Protein AF-A0A6A1Q122-F1 (afdb_monomer)

Organism: Balaenoptera physalus (NCBI:txid9770)

Radius of gyration: 66.23 Å; Cα contacts (8 Å, |Δi|>4): 33; chains: 1; bounding box: 151×74×214 Å

Foldseek 3Di:
DDDDPPDDDPPDPDDDPDPDDDPPDDDDDDDDDPDPPPDDPDDDDDDDDDVVVVVVVVVVVVVVVVVVVVVVVVVVVVVVVVVVVVVVVVVVVVVVVVVVVVVVVVVVVVVVVVVVVVVVVVVVVVVVVVVVVVVVVVVVVVVVVVVVVVVVVVVVVVVVVVVVVVVVVVVVVVVVVVVVVVVVVVVVVVVVVVVVVVVVVVVVVVVVVVVVVVVVVVVDDDDDDDDDDDDDDDDDDDDDDDDDDDDDDDPDDDDDDDDDDDDDDDDDDDDDDDDPPPDDDDDDDDPVVVLVVVLVVLVVVLVVLVVVLVVLVVVLVVLVVVLVVDPDPVVVVVSVVVNVVSVVVNVVSVVVSVVSVVVSVVSVVVVVVVVVVVVVVVVVVVVVVVPPDDDDDDDDDDD

Sequence (399 aa):
MDSELMHSIVGSYLKPPERVFVPSVTQSDESSQTHYSVNLEVTSPKMLHSPNSQALKTLQEKIHRLELERTQAEDNLNILSREAAQYKKALEDETKERNLAHEELIKQKKDISMQLSSAQSHCTLLEKQLEYTKRMVLNAQLQREKEQDHMKLQAKLEKLDVLEKECFKLTTTQKTAEGKIKHLEEKLKEEEHQRKLFQDKASQLQTGLEISRILMSSVSNPKCSKEKKKSSKSASAGHSRNASTQNLQTMQHYRPHILQKLAEVSEPRCLYKPSRTTSQCEAVPSDSEKSISICNNLSELLMAMQDELDQMSMEYQDLLNQMKETESQSVCENIECELEHLVKKMEIKGEQISKLMKHQDSVCKLQQKVQNSKMSEASAIQKEDSNCKGSKNIKNSPR

Structure (mmCIF, N/CA/C/O backbone):
data_AF-A0A6A1Q122-F1
#
_entry.id   AF-A0A6A1Q122-F1
#
loop_
_atom_site.group_PDB
_atom_site.id
_atom_site.type_symbol
_atom_site.label_atom_id
_atom_site.label_alt_id
_atom_site.label_comp_id
_atom_site.label_asym_id
_atom_site.label_entity_id
_atom_site.label_seq_id
_atom_site.pdbx_PDB_ins_code
_atom_site.Cartn_x
_atom_site.Cartn_y
_atom_site.Cartn_z
_atom_site.occupancy
_atom_site.B_iso_or_equiv
_atom_site.auth_seq_id
_atom_site.auth_comp_id
_atom_site.auth_asym_id
_atom_site.auth_atom_id
_atom_site.pdbx_PDB_model_num
ATOM 1 N N . MET A 1 1 ? 19.021 -4.211 -8.204 1.00 45.66 1 MET A N 1
ATOM 2 C CA . MET A 1 1 ? 17.814 -5.034 -8.050 1.00 45.66 1 MET A CA 1
ATOM 3 C C . MET A 1 1 ? 16.747 -4.342 -8.885 1.00 45.66 1 MET A C 1
ATOM 5 O O . MET A 1 1 ? 16.342 -3.254 -8.501 1.00 45.66 1 MET A O 1
ATOM 9 N N . ASP A 1 2 ? 16.453 -4.786 -10.105 1.00 37.34 2 ASP A N 1
ATOM 10 C CA . ASP A 1 2 ? 16.875 -6.057 -10.716 1.00 37.34 2 ASP A CA 1
ATOM 11 C C . ASP A 1 2 ? 17.399 -5.920 -12.151 1.00 37.34 2 ASP A C 1
ATOM 13 O O . ASP A 1 2 ? 17.088 -4.976 -12.874 1.00 37.34 2 ASP A O 1
ATOM 17 N N . SER A 1 3 ? 18.253 -6.880 -12.507 1.00 45.84 3 SER A N 1
ATOM 18 C CA . SER A 1 3 ? 18.680 -7.194 -13.872 1.00 45.84 3 SER A CA 1
ATOM 19 C C . SER A 1 3 ? 18.009 -8.513 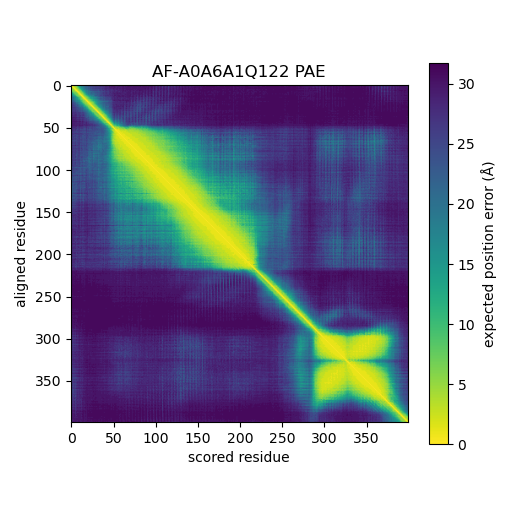-14.287 1.00 45.84 3 SER A C 1
ATOM 21 O O . SER A 1 3 ? 17.383 -9.159 -13.455 1.00 45.84 3 SER A O 1
ATOM 23 N N . GLU A 1 4 ? 18.219 -8.946 -15.534 1.00 47.59 4 GLU A N 1
ATOM 24 C CA . GLU A 1 4 ? 17.742 -10.228 -16.096 1.00 47.59 4 GLU A CA 1
ATOM 25 C C . GLU A 1 4 ? 16.255 -10.279 -16.505 1.00 47.59 4 GLU A C 1
ATOM 27 O O . GLU A 1 4 ? 15.454 -11.025 -15.954 1.00 47.59 4 GLU A O 1
ATOM 32 N N . LEU A 1 5 ? 15.925 -9.602 -17.614 1.00 44.75 5 LEU A N 1
ATOM 33 C CA . LEU A 1 5 ? 14.898 -10.097 -18.544 1.00 44.75 5 LEU A CA 1
ATOM 34 C C . LEU A 1 5 ? 15.588 -10.783 -19.737 1.00 44.75 5 LEU A C 1
ATOM 36 O O . LEU A 1 5 ? 15.624 -10.263 -20.852 1.00 44.75 5 LEU A O 1
ATOM 40 N N . MET A 1 6 ? 16.203 -11.941 -19.484 1.00 48.12 6 MET A N 1
ATOM 41 C CA . MET A 1 6 ? 16.950 -12.719 -20.486 1.00 48.12 6 MET A CA 1
ATOM 42 C C . MET A 1 6 ? 16.003 -13.520 -21.397 1.00 48.12 6 MET A C 1
ATOM 44 O O . MET A 1 6 ? 15.970 -14.751 -21.374 1.00 48.12 6 MET A O 1
ATOM 48 N N . HIS A 1 7 ? 15.207 -12.825 -22.210 1.00 46.16 7 HIS A N 1
ATOM 49 C CA . HIS A 1 7 ? 14.317 -13.460 -23.182 1.00 46.16 7 HIS A CA 1
ATOM 50 C C . HIS A 1 7 ? 15.005 -13.711 -24.527 1.00 46.16 7 HIS A C 1
ATOM 52 O O . HIS A 1 7 ? 15.120 -12.834 -25.378 1.00 46.16 7 HIS A O 1
ATOM 58 N N . SER A 1 8 ? 15.442 -14.965 -24.670 1.00 47.44 8 SER A N 1
ATOM 59 C CA . SER A 1 8 ? 15.720 -15.712 -25.902 1.00 47.44 8 SER A CA 1
ATOM 60 C C . SER A 1 8 ? 15.397 -14.999 -27.227 1.00 47.44 8 SER A C 1
ATOM 62 O O . SER A 1 8 ? 14.257 -15.002 -27.691 1.00 47.44 8 SER A O 1
ATOM 64 N N . ILE A 1 9 ? 16.438 -14.499 -27.898 1.00 43.78 9 ILE A N 1
ATOM 65 C CA . ILE A 1 9 ? 16.433 -14.287 -29.352 1.00 43.78 9 ILE A CA 1
ATOM 66 C C . ILE A 1 9 ? 17.421 -15.285 -29.962 1.00 43.78 9 ILE A C 1
ATOM 68 O O . ILE A 1 9 ? 18.561 -14.966 -30.296 1.00 43.78 9 ILE A O 1
ATOM 72 N N . VAL A 1 10 ? 16.964 -16.531 -30.103 1.00 47.00 10 VAL A N 1
ATOM 73 C CA . VAL A 1 10 ? 17.575 -17.492 -31.029 1.00 47.00 10 VAL A CA 1
ATOM 74 C C . VAL A 1 10 ? 17.120 -17.102 -32.435 1.00 47.00 10 VAL A C 1
ATOM 76 O O . VAL A 1 10 ? 16.108 -17.584 -32.940 1.00 47.00 10 VAL A O 1
ATOM 79 N N . GLY A 1 11 ? 17.843 -16.162 -33.047 1.00 40.47 11 GLY A N 1
ATOM 80 C CA . GLY A 1 11 ? 17.603 -15.752 -34.429 1.00 40.47 11 GLY A CA 1
ATOM 81 C C . GLY A 1 11 ? 17.802 -16.935 -35.377 1.00 40.47 11 GLY A C 1
ATOM 82 O O . GLY A 1 11 ? 18.882 -17.525 -35.426 1.00 40.47 11 GLY A O 1
ATOM 83 N N . SER A 1 12 ? 16.761 -17.301 -36.124 1.00 42.12 12 SER A N 1
ATOM 84 C CA . SER A 1 12 ? 16.792 -18.455 -37.022 1.00 42.12 12 SER A CA 1
ATOM 85 C C . SER A 1 12 ? 17.739 -18.224 -38.203 1.00 42.12 12 SER A C 1
ATOM 87 O O . SER A 1 12 ? 17.454 -17.419 -39.093 1.00 42.12 12 SER A O 1
ATOM 89 N N . TYR A 1 13 ? 18.832 -18.985 -38.258 1.00 54.00 13 TYR A N 1
ATOM 90 C CA . TYR A 1 13 ? 19.691 -19.089 -39.438 1.00 54.00 13 TYR A CA 1
ATOM 91 C C . TYR A 1 13 ? 18.926 -19.744 -40.601 1.00 54.00 13 TYR A C 1
ATOM 93 O O . TYR A 1 13 ? 18.992 -20.963 -40.730 1.00 54.00 13 TYR A O 1
ATOM 101 N N . LEU A 1 14 ? 18.209 -18.978 -41.443 1.00 52.75 14 LEU A N 1
ATOM 102 C CA . LEU A 1 14 ? 17.732 -19.459 -42.759 1.00 52.75 14 LEU A CA 1
ATOM 103 C C . LEU A 1 14 ? 17.185 -18.372 -43.723 1.00 52.75 14 LEU A C 1
ATOM 105 O O . LEU A 1 14 ? 16.043 -18.439 -44.167 1.00 52.75 14 LEU A O 1
ATOM 109 N N . LYS A 1 15 ? 18.020 -17.402 -44.124 1.00 52.47 15 LYS A N 1
ATOM 110 C CA . LYS A 1 15 ? 18.100 -16.906 -45.523 1.00 52.47 15 LYS A CA 1
ATOM 111 C C . LYS A 1 15 ? 19.245 -15.885 -45.676 1.00 52.47 15 LYS A C 1
ATOM 113 O O . LYS A 1 15 ? 19.268 -14.906 -44.935 1.00 52.47 15 LYS A O 1
ATOM 118 N N . PRO A 1 16 ? 20.167 -16.050 -46.643 1.00 58.28 16 PRO A N 1
ATOM 119 C CA . PRO A 1 16 ? 20.962 -14.932 -47.150 1.00 58.28 16 PRO A CA 1
ATOM 120 C C . PRO A 1 16 ? 20.046 -13.895 -47.825 1.00 58.28 16 PRO A C 1
ATOM 122 O O . PRO A 1 16 ? 18.970 -14.277 -48.299 1.00 58.28 16 PRO A O 1
ATOM 125 N N . PRO A 1 17 ? 20.463 -12.620 -47.946 1.00 54.91 17 PRO A N 1
ATOM 126 C CA . PRO A 1 17 ? 19.773 -11.655 -48.792 1.00 54.91 17 PRO A CA 1
ATOM 127 C C . PRO A 1 17 ? 19.589 -12.204 -50.208 1.00 54.91 17 PRO A C 1
ATOM 129 O O . PRO A 1 17 ? 20.518 -12.755 -50.809 1.00 54.91 17 PRO A O 1
ATOM 132 N N . GLU A 1 18 ? 18.377 -12.068 -50.736 1.00 43.81 18 GLU A N 1
ATOM 133 C CA . GLU A 1 18 ? 18.066 -12.459 -52.105 1.00 43.81 18 GLU A CA 1
ATOM 134 C C . GLU A 1 18 ? 18.914 -11.594 -53.048 1.00 43.81 18 GLU A C 1
ATOM 136 O O . GLU A 1 18 ? 18.977 -10.374 -52.887 1.00 43.81 18 GLU A O 1
ATOM 141 N N . ARG A 1 19 ? 19.641 -12.220 -53.985 1.00 49.41 19 ARG A N 1
ATOM 142 C CA . ARG A 1 19 ? 20.558 -11.496 -54.877 1.00 49.41 19 ARG A CA 1
ATOM 143 C C . ARG A 1 19 ? 19.749 -10.560 -55.771 1.00 49.41 19 ARG A C 1
ATOM 145 O O . ARG A 1 19 ? 19.193 -11.009 -56.771 1.00 49.41 19 ARG A O 1
ATOM 152 N N . VAL A 1 20 ? 19.707 -9.276 -55.409 1.00 39.38 20 VAL A N 1
ATOM 153 C CA . VAL A 1 20 ? 19.168 -8.211 -56.261 1.00 39.38 20 VAL A CA 1
ATOM 154 C C . VAL A 1 20 ? 19.827 -8.315 -57.630 1.00 39.38 20 VAL A C 1
ATOM 156 O O . VAL A 1 20 ? 21.053 -8.324 -57.747 1.00 39.38 20 VAL A O 1
ATOM 159 N N . PHE A 1 21 ? 18.990 -8.478 -58.653 1.00 42.06 21 PHE A N 1
ATOM 160 C CA . PHE A 1 21 ? 19.438 -8.661 -60.025 1.00 42.06 21 PHE A CA 1
ATOM 161 C C . PHE A 1 21 ? 20.280 -7.464 -60.460 1.00 42.06 21 PHE A C 1
ATOM 163 O O . PHE A 1 21 ? 19.848 -6.320 -60.330 1.00 42.06 21 PHE A O 1
ATOM 170 N N . VAL A 1 22 ? 21.448 -7.740 -61.041 1.00 44.66 22 VAL A N 1
ATOM 171 C CA . VAL A 1 22 ? 22.164 -6.756 -61.856 1.00 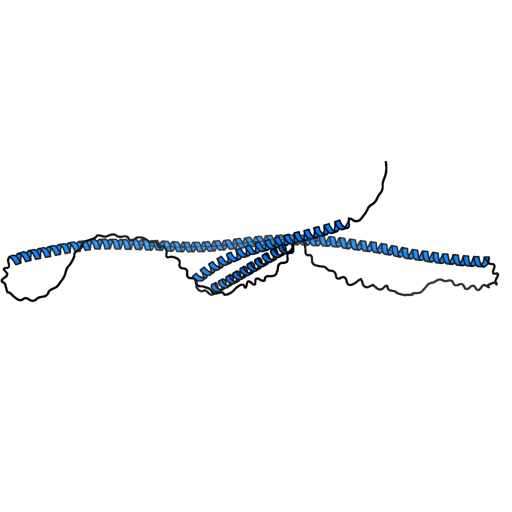44.66 22 VAL A CA 1
ATOM 172 C C . VAL A 1 22 ? 21.261 -6.412 -63.045 1.00 44.66 22 VAL A C 1
ATOM 174 O O . VAL A 1 22 ? 20.916 -7.325 -63.802 1.00 44.66 22 VAL A O 1
ATOM 177 N N . PRO A 1 23 ? 20.870 -5.141 -63.251 1.00 37.22 23 PRO A N 1
ATOM 178 C CA . PRO A 1 23 ? 20.122 -4.755 -64.436 1.00 37.22 23 PRO A CA 1
ATOM 179 C C . PRO A 1 23 ? 21.059 -4.762 -65.648 1.00 37.22 23 PRO A C 1
ATOM 181 O O . PRO A 1 23 ? 21.737 -3.778 -65.939 1.00 37.22 23 PRO A O 1
ATOM 184 N N . SER A 1 24 ? 21.106 -5.881 -66.371 1.00 47.34 24 SER A N 1
ATOM 185 C CA . SER A 1 24 ? 21.700 -5.945 -67.710 1.00 47.34 24 SER A CA 1
ATOM 186 C C . SER A 1 24 ? 20.815 -5.185 -68.703 1.00 47.34 24 SER A C 1
ATOM 188 O O . SER A 1 24 ? 20.074 -5.789 -69.474 1.00 47.34 24 SER A O 1
ATOM 190 N N . VAL A 1 25 ? 20.862 -3.852 -68.659 1.00 36.75 25 VAL A N 1
ATOM 191 C CA . VAL A 1 25 ? 20.130 -2.976 -69.582 1.00 36.75 25 VAL A CA 1
ATOM 192 C C . VAL A 1 25 ? 21.028 -2.618 -70.759 1.00 36.75 25 VAL A C 1
ATOM 194 O O . VAL A 1 25 ? 21.884 -1.741 -70.677 1.00 36.75 25 VAL A O 1
ATOM 197 N N . THR A 1 26 ? 20.812 -3.306 -71.875 1.00 47.53 26 THR A N 1
ATOM 198 C CA . THR A 1 26 ? 21.327 -2.912 -73.187 1.00 47.53 26 THR A CA 1
ATOM 199 C C . THR A 1 26 ? 20.386 -1.894 -73.834 1.00 47.53 26 THR A C 1
ATOM 201 O O . THR A 1 26 ? 19.415 -2.280 -74.481 1.00 47.53 26 THR A O 1
ATOM 204 N N . GLN A 1 27 ? 20.697 -0.608 -73.674 1.00 35.72 27 GLN A N 1
ATOM 205 C CA . GLN A 1 27 ? 20.325 0.480 -74.589 1.00 35.72 27 GLN A CA 1
ATOM 206 C C . GLN A 1 27 ? 21.591 1.341 -74.757 1.00 35.72 27 GLN A C 1
ATOM 208 O O . GLN A 1 27 ? 22.193 1.712 -73.754 1.00 35.72 27 GLN A O 1
ATOM 213 N N . SER A 1 28 ? 22.158 1.595 -75.940 1.00 42.25 28 SER A N 1
ATOM 214 C CA . SER A 1 28 ? 21.624 1.600 -77.318 1.00 42.25 28 SER A CA 1
ATOM 215 C C . SER A 1 28 ? 20.703 2.779 -77.645 1.00 42.25 28 SER A C 1
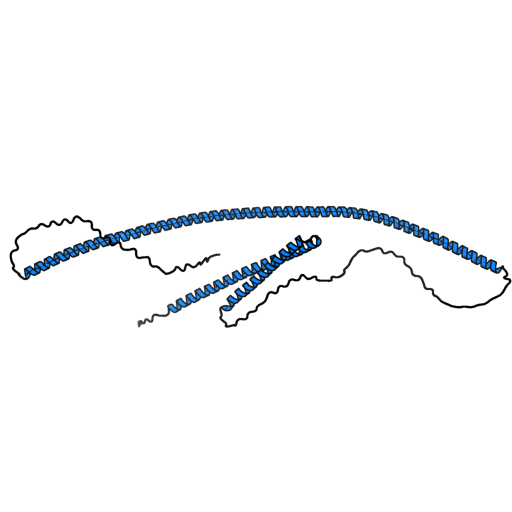ATOM 217 O O . SER A 1 28 ? 19.601 2.572 -78.130 1.00 42.25 28 SER A O 1
ATOM 219 N N . ASP A 1 29 ? 21.235 3.985 -77.439 1.00 31.83 29 ASP A N 1
ATOM 220 C CA . ASP A 1 29 ? 21.025 5.183 -78.270 1.00 31.83 29 ASP A CA 1
ATOM 221 C C . ASP A 1 29 ? 22.451 5.694 -78.595 1.00 31.83 29 ASP A C 1
ATOM 223 O O . ASP A 1 29 ? 23.224 5.986 -77.685 1.00 31.83 29 ASP A O 1
ATOM 227 N N . GLU A 1 30 ? 23.019 5.417 -79.771 1.00 35.59 30 GLU A N 1
ATOM 228 C CA . GLU A 1 30 ? 22.918 6.162 -81.043 1.00 35.59 30 GLU A CA 1
ATOM 229 C C . GLU A 1 30 ? 23.462 7.607 -81.040 1.00 35.59 30 GLU A C 1
ATOM 231 O O . GLU A 1 30 ? 22.987 8.478 -80.324 1.00 35.59 30 GLU A O 1
ATOM 236 N N . SER A 1 31 ? 24.388 7.855 -81.982 1.00 38.78 31 SER A N 1
ATOM 237 C CA . SER A 1 31 ? 24.948 9.153 -82.407 1.00 38.78 31 SER A CA 1
ATOM 238 C C . SER A 1 31 ? 25.766 9.948 -81.356 1.00 38.78 31 SER A C 1
ATOM 240 O O . SER A 1 31 ? 25.355 10.141 -80.225 1.00 38.78 31 SER A O 1
ATOM 242 N N . SER A 1 32 ? 26.957 10.482 -81.652 1.00 38.53 32 SER A N 1
ATOM 243 C CA . SER A 1 32 ? 27.568 10.758 -82.961 1.00 38.53 32 SER A CA 1
ATOM 244 C C . SER A 1 32 ? 29.038 10.323 -83.016 1.00 38.53 32 SER A C 1
ATOM 246 O O . SER A 1 32 ? 29.883 10.864 -82.305 1.00 38.53 32 SER A O 1
ATOM 248 N N . GLN A 1 33 ? 29.367 9.386 -83.908 1.00 35.59 33 GLN A N 1
ATOM 249 C CA . GLN A 1 33 ? 30.740 8.927 -84.143 1.00 35.59 33 GLN A CA 1
ATOM 250 C C . GLN A 1 33 ? 31.323 9.627 -85.381 1.00 35.59 33 GLN A C 1
ATOM 252 O O . GLN A 1 33 ? 31.084 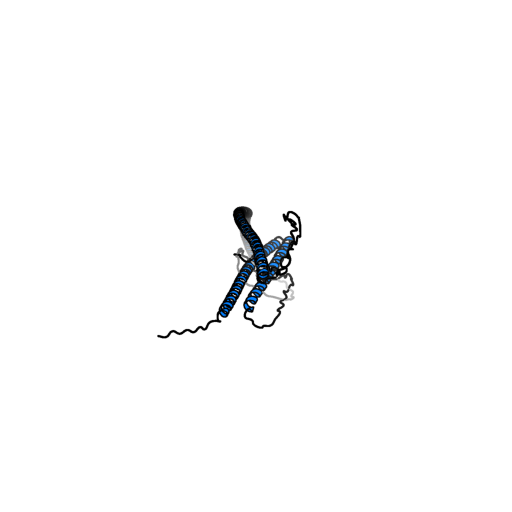9.211 -86.513 1.00 35.59 33 GLN A O 1
ATOM 257 N N . THR A 1 34 ? 32.081 10.708 -85.180 1.00 32.12 34 THR A N 1
ATOM 258 C CA . THR A 1 34 ? 32.567 11.598 -86.256 1.00 32.12 34 THR A CA 1
ATOM 259 C C . THR A 1 34 ? 33.757 11.022 -87.046 1.00 32.12 34 THR A C 1
ATOM 261 O O . THR A 1 34 ? 34.815 11.644 -87.163 1.00 32.12 34 THR A O 1
ATOM 264 N N . HIS A 1 35 ? 33.608 9.821 -87.609 1.00 33.00 35 HIS A N 1
ATOM 265 C CA . HIS A 1 35 ? 34.598 9.233 -88.512 1.00 33.00 35 HIS A CA 1
ATOM 266 C C . HIS A 1 35 ? 34.535 9.871 -89.906 1.00 33.00 35 HIS A C 1
ATOM 268 O O . HIS A 1 35 ? 33.747 9.469 -90.762 1.00 33.00 35 HIS A O 1
ATOM 274 N N . TYR A 1 36 ? 35.441 10.816 -90.163 1.00 33.88 36 TYR A N 1
ATOM 275 C CA . TYR A 1 36 ? 35.747 11.300 -91.511 1.00 33.88 36 TYR A CA 1
ATOM 276 C C . TYR A 1 36 ? 36.443 10.208 -92.344 1.00 33.88 36 TYR A C 1
ATOM 278 O O . TYR A 1 36 ? 37.662 10.202 -92.506 1.00 33.88 36 TYR A O 1
ATOM 286 N N . SER A 1 37 ? 35.655 9.284 -92.897 1.00 35.59 37 SER A N 1
ATOM 287 C CA . SER A 1 37 ? 36.124 8.318 -93.897 1.00 35.59 37 SER A CA 1
ATOM 288 C C . SER A 1 37 ? 36.302 9.002 -95.253 1.00 35.59 37 SER A C 1
ATOM 290 O O . SER A 1 37 ? 35.428 8.947 -96.118 1.00 35.59 37 SER A O 1
ATOM 292 N N . VAL A 1 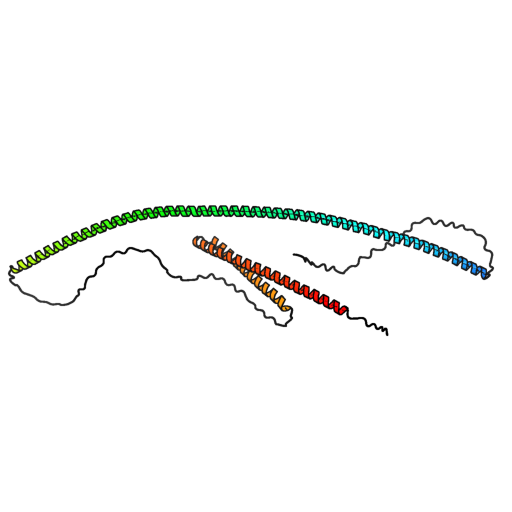38 ? 37.444 9.664 -95.448 1.00 33.97 38 VAL A N 1
ATOM 293 C CA . VAL A 1 38 ? 37.851 10.157 -96.769 1.00 33.97 38 VAL A CA 1
ATOM 294 C C . VAL A 1 38 ? 38.367 8.975 -97.589 1.00 33.97 38 VAL A C 1
ATOM 296 O O . VAL A 1 38 ? 39.517 8.563 -97.447 1.00 33.97 38 VAL A O 1
ATOM 299 N N . ASN A 1 39 ? 37.517 8.434 -98.464 1.00 38.12 39 ASN A N 1
ATOM 300 C CA . ASN A 1 39 ? 37.964 7.528 -99.521 1.00 38.12 39 ASN A CA 1
ATOM 301 C C . ASN A 1 39 ? 38.882 8.295 -100.480 1.00 38.12 39 ASN A C 1
ATOM 303 O O . ASN A 1 39 ? 38.415 9.114 -101.269 1.00 38.12 39 ASN A O 1
ATOM 307 N N . LEU A 1 40 ? 40.182 8.011 -100.416 1.00 35.88 40 LEU A N 1
ATOM 308 C CA . LEU A 1 40 ? 41.167 8.496 -101.374 1.00 35.88 40 LEU A CA 1
ATOM 309 C C . LEU A 1 40 ? 41.757 7.302 -102.132 1.00 35.88 40 LEU A C 1
ATOM 311 O O . LEU A 1 40 ? 42.769 6.728 -101.730 1.00 35.88 40 LEU A O 1
ATOM 315 N N . GLU A 1 41 ? 41.111 6.924 -103.238 1.00 42.78 41 GLU A N 1
ATOM 316 C CA . GLU A 1 41 ? 41.671 5.969 -104.200 1.00 42.78 41 GLU A CA 1
ATOM 317 C C . GLU A 1 41 ? 42.918 6.566 -104.868 1.00 42.78 41 GLU A C 1
ATOM 319 O O . GLU A 1 41 ? 42.843 7.254 -105.884 1.00 42.78 41 GLU A O 1
ATOM 324 N N . VAL A 1 42 ? 44.090 6.282 -104.297 1.00 39.09 42 VAL A N 1
ATOM 325 C CA . VAL A 1 42 ? 45.389 6.536 -104.929 1.00 39.09 42 VAL A CA 1
ATOM 326 C C . VAL A 1 42 ? 46.174 5.228 -105.011 1.00 39.09 42 VAL A C 1
ATOM 328 O O . VAL A 1 42 ? 46.886 4.822 -104.097 1.00 39.09 42 VAL A O 1
ATOM 331 N N . THR A 1 43 ? 45.996 4.575 -106.158 1.00 38.47 43 THR A N 1
ATOM 332 C CA . THR A 1 43 ? 46.994 3.807 -106.918 1.00 38.47 43 THR A CA 1
ATOM 333 C C . THR A 1 43 ? 48.126 3.149 -106.115 1.00 38.47 43 THR A C 1
ATOM 335 O O . THR A 1 43 ? 49.175 3.749 -105.897 1.00 38.47 43 THR A O 1
ATOM 338 N N . SER A 1 44 ? 47.981 1.862 -105.781 1.00 45.12 44 SER A N 1
ATOM 339 C CA . SER A 1 44 ? 49.081 1.051 -105.229 1.00 45.12 44 SER A CA 1
ATOM 340 C C . SER A 1 44 ? 50.129 0.679 -106.297 1.00 45.12 44 SER A C 1
ATOM 342 O O . SER A 1 44 ? 49.793 -0.052 -107.233 1.00 45.12 44 SER A O 1
ATOM 344 N N . PRO A 1 45 ? 51.413 1.071 -106.159 1.00 47.00 45 PRO A N 1
ATOM 345 C CA . PRO A 1 45 ? 52.501 0.537 -106.975 1.00 47.00 45 PRO A CA 1
ATOM 346 C C . PRO A 1 45 ? 52.902 -0.867 -106.491 1.00 47.00 45 PRO A C 1
ATOM 348 O O . PRO A 1 45 ? 52.878 -1.163 -105.295 1.00 47.00 45 PRO A O 1
ATOM 351 N N . LYS A 1 46 ? 53.294 -1.753 -107.413 1.00 46.72 46 LYS A N 1
ATOM 352 C CA . LYS A 1 46 ? 53.624 -3.150 -107.085 1.00 46.72 46 LYS A CA 1
ATOM 353 C C . LYS A 1 46 ? 54.964 -3.295 -106.349 1.00 46.72 46 LYS A C 1
ATOM 355 O O . LYS A 1 46 ? 55.992 -2.845 -106.835 1.00 46.72 46 LYS A O 1
ATOM 360 N N . MET A 1 47 ? 54.922 -4.057 -105.255 1.00 56.00 47 MET A N 1
ATOM 361 C CA . MET A 1 47 ? 55.906 -5.073 -104.838 1.00 56.00 47 MET A CA 1
ATOM 362 C C . MET A 1 47 ? 57.409 -4.794 -105.056 1.00 56.00 47 MET A C 1
ATOM 364 O O . MET A 1 47 ? 57.962 -5.115 -106.104 1.00 56.00 47 MET A O 1
ATOM 368 N N . LEU A 1 48 ? 58.105 -4.442 -103.969 1.00 44.97 48 LEU A N 1
ATOM 369 C CA . LEU A 1 48 ? 59.488 -4.877 -103.719 1.00 44.97 48 LEU A CA 1
ATOM 370 C C . LEU A 1 48 ? 59.617 -5.332 -102.254 1.00 44.97 48 LEU A C 1
ATOM 372 O O . LEU A 1 48 ? 59.833 -4.517 -101.360 1.00 44.97 48 LEU A O 1
ATOM 376 N N . HIS A 1 49 ? 59.478 -6.639 -101.997 1.00 58.19 49 HIS A N 1
ATOM 377 C CA . HIS A 1 49 ? 59.665 -7.225 -100.660 1.00 58.19 49 HIS A CA 1
ATOM 378 C C . HIS A 1 49 ? 61.157 -7.292 -100.285 1.00 58.19 49 HIS A C 1
ATOM 380 O O . HIS A 1 49 ? 61.791 -8.342 -100.344 1.00 58.19 49 HIS A O 1
ATOM 386 N N . SER A 1 50 ? 61.721 -6.159 -99.864 1.00 59.12 50 SER A N 1
ATOM 387 C CA . SER A 1 50 ? 62.960 -6.147 -99.077 1.00 59.12 50 SER A CA 1
ATOM 388 C C . SER A 1 50 ? 62.634 -6.465 -97.609 1.00 59.12 50 SER A C 1
ATOM 390 O O . SER A 1 50 ? 61.692 -5.858 -97.084 1.00 59.12 50 SER A O 1
ATOM 392 N N . PRO A 1 51 ? 63.387 -7.334 -96.902 1.00 68.62 51 PRO A N 1
ATOM 393 C CA . PRO A 1 51 ? 63.121 -7.674 -95.498 1.00 68.62 51 PRO A CA 1
ATOM 394 C C . PRO A 1 51 ? 62.956 -6.454 -94.576 1.00 68.62 51 PRO A C 1
ATOM 396 O O . PRO A 1 51 ? 62.056 -6.426 -93.735 1.00 68.62 51 PRO A O 1
ATOM 399 N N . ASN A 1 52 ? 63.742 -5.395 -94.803 1.00 72.44 52 ASN A N 1
ATOM 400 C CA . ASN A 1 52 ? 63.667 -4.148 -94.032 1.00 72.44 52 ASN A CA 1
ATOM 401 C C . ASN A 1 52 ? 62.304 -3.443 -94.173 1.00 72.44 52 ASN A C 1
ATOM 403 O O . ASN A 1 52 ? 61.812 -2.857 -93.211 1.00 72.44 52 ASN A O 1
ATOM 407 N N . SER A 1 53 ? 61.668 -3.521 -95.349 1.00 77.69 53 SER A N 1
ATOM 408 C CA . SER A 1 53 ? 60.351 -2.907 -95.590 1.00 77.69 53 SER A CA 1
ATOM 409 C C . SER A 1 53 ? 59.228 -3.593 -94.805 1.00 77.69 53 SER A C 1
ATOM 411 O O . SER A 1 53 ? 58.269 -2.942 -94.395 1.00 77.69 53 SER A O 1
ATOM 413 N N . GLN A 1 54 ? 59.367 -4.896 -94.552 1.00 84.06 54 GLN A N 1
ATOM 414 C CA . GLN A 1 54 ? 58.386 -5.683 -93.812 1.00 84.06 54 GLN A CA 1
ATOM 415 C C . GLN A 1 54 ? 58.574 -5.522 -92.298 1.00 84.06 54 GLN A C 1
ATOM 417 O O . GLN A 1 54 ? 57.595 -5.308 -91.588 1.00 84.06 54 GLN A O 1
ATOM 422 N N . ALA A 1 55 ? 59.824 -5.489 -91.820 1.00 87.25 55 ALA A N 1
ATOM 423 C CA . ALA A 1 55 ? 60.141 -5.173 -90.426 1.00 87.25 55 ALA A CA 1
ATOM 424 C C . ALA A 1 55 ? 59.629 -3.780 -90.000 1.00 87.25 55 ALA A C 1
ATOM 426 O O . ALA A 1 55 ? 59.091 -3.634 -88.903 1.00 87.25 55 ALA A O 1
ATOM 427 N N . LEU A 1 56 ? 59.735 -2.772 -90.878 1.00 90.75 56 LEU A N 1
ATOM 428 C CA . LEU A 1 56 ? 59.193 -1.430 -90.630 1.00 90.75 56 LEU A CA 1
ATOM 429 C C . LEU A 1 56 ? 57.665 -1.428 -90.472 1.00 90.75 56 LEU A C 1
ATOM 431 O O . LEU A 1 56 ? 57.165 -0.807 -89.537 1.00 90.75 56 LEU A O 1
ATOM 435 N N . LYS A 1 57 ? 56.928 -2.160 -91.321 1.00 89.62 57 LYS A N 1
ATOM 436 C CA . LYS A 1 57 ? 55.465 -2.283 -91.193 1.00 89.62 57 LYS A CA 1
ATOM 437 C C . LYS A 1 57 ? 55.057 -2.963 -89.888 1.00 89.62 57 LYS A C 1
ATOM 439 O O . LYS A 1 57 ? 54.247 -2.412 -89.152 1.00 89.62 57 LYS A O 1
ATOM 444 N N . THR A 1 58 ? 55.687 -4.085 -89.536 1.00 93.38 58 THR A N 1
ATOM 445 C CA . THR A 1 58 ? 55.425 -4.773 -88.260 1.00 93.38 58 THR A CA 1
ATOM 446 C C . THR A 1 58 ? 55.734 -3.886 -87.046 1.00 93.38 58 THR A C 1
ATOM 448 O O . THR A 1 58 ? 55.035 -3.959 -86.036 1.00 93.38 58 THR A O 1
ATOM 451 N N . LEU A 1 59 ? 56.743 -3.009 -87.129 1.00 95.69 59 LEU A N 1
ATOM 452 C CA . LEU A 1 59 ? 57.024 -2.031 -86.076 1.00 95.69 59 LEU A CA 1
ATOM 453 C C . LEU A 1 59 ? 55.942 -0.941 -85.993 1.00 95.69 59 LEU A C 1
ATOM 455 O O . LEU A 1 59 ? 55.499 -0.628 -84.892 1.00 95.69 59 LEU A O 1
ATOM 459 N N . GLN A 1 60 ? 55.480 -0.405 -87.127 1.00 94.81 60 GLN A N 1
ATOM 460 C CA . GLN A 1 60 ? 54.386 0.578 -87.181 1.00 94.81 60 GLN A CA 1
ATOM 461 C C . GLN A 1 60 ? 53.069 -0.001 -86.638 1.00 94.81 60 GLN A C 1
ATOM 463 O O . GLN A 1 60 ? 52.433 0.616 -85.788 1.00 94.81 60 GLN A O 1
ATOM 468 N N . GLU A 1 61 ? 52.704 -1.218 -87.048 1.00 95.25 61 GLU A N 1
ATOM 469 C CA . GLU A 1 61 ? 51.541 -1.956 -86.534 1.00 95.25 61 GLU A CA 1
ATOM 470 C C . GLU A 1 61 ? 51.637 -2.201 -85.019 1.00 95.25 61 GLU A C 1
ATOM 472 O O . GLU A 1 61 ? 50.636 -2.107 -84.305 1.00 95.25 61 GLU A O 1
ATOM 477 N N . LYS A 1 62 ? 52.842 -2.486 -84.502 1.00 97.19 62 LYS A N 1
ATOM 478 C CA . LYS A 1 62 ? 53.074 -2.661 -83.063 1.00 97.19 62 LYS A CA 1
ATOM 479 C C . LYS A 1 62 ? 52.990 -1.343 -82.288 1.00 97.19 62 LYS A C 1
ATOM 481 O O . LYS A 1 62 ? 52.435 -1.347 -81.195 1.00 97.19 62 LYS A O 1
ATOM 486 N N . ILE A 1 63 ? 53.509 -0.239 -82.830 1.00 95.94 63 ILE A N 1
ATOM 487 C CA . ILE A 1 63 ? 53.382 1.094 -82.218 1.00 95.94 63 ILE A CA 1
ATOM 4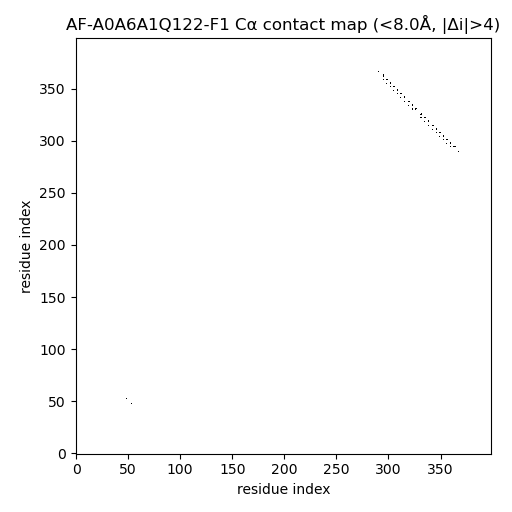88 C C . ILE A 1 63 ? 51.904 1.484 -82.140 1.00 95.94 63 ILE A C 1
ATOM 490 O O . ILE A 1 63 ? 51.420 1.763 -81.050 1.00 95.94 63 ILE A O 1
ATOM 494 N N . HIS A 1 64 ? 51.165 1.381 -83.248 1.00 96.81 64 HIS A N 1
ATOM 495 C CA . HIS A 1 64 ? 49.743 1.724 -83.281 1.00 96.81 64 HIS A CA 1
ATOM 496 C C . HIS A 1 64 ? 48.899 0.870 -82.316 1.00 96.81 64 HIS A C 1
ATOM 498 O O . HIS A 1 64 ? 48.012 1.378 -81.631 1.00 96.81 64 HIS A O 1
ATOM 504 N N . ARG A 1 65 ? 49.216 -0.427 -82.192 1.00 97.44 65 ARG A N 1
ATOM 505 C CA . ARG A 1 65 ? 48.604 -1.307 -81.185 1.00 97.44 65 ARG A CA 1
ATOM 506 C C . ARG A 1 65 ? 48.893 -0.838 -79.756 1.00 97.44 65 ARG A C 1
ATOM 508 O O . ARG A 1 65 ? 47.967 -0.767 -78.957 1.00 97.44 65 ARG A O 1
ATOM 515 N N . LEU A 1 66 ? 50.145 -0.501 -79.444 1.00 97.56 66 LEU A N 1
ATOM 516 C CA . LEU A 1 66 ? 50.536 -0.005 -78.120 1.00 97.56 66 LEU A CA 1
ATOM 517 C C . LEU A 1 66 ? 49.908 1.360 -77.800 1.00 97.56 66 LEU A C 1
ATOM 519 O O . LEU A 1 66 ? 49.602 1.626 -76.644 1.00 97.56 66 LEU A O 1
ATOM 523 N N . GLU A 1 67 ? 49.681 2.214 -78.799 1.00 97.31 67 GLU A N 1
ATOM 524 C CA . GLU A 1 67 ? 48.951 3.477 -78.638 1.00 97.31 67 GLU A CA 1
ATOM 525 C C . GLU A 1 67 ? 47.478 3.239 -78.280 1.00 97.31 67 GLU A C 1
ATOM 527 O O . GLU A 1 67 ? 46.978 3.874 -77.352 1.00 97.31 67 GLU A O 1
ATOM 532 N N . LEU A 1 68 ? 46.815 2.286 -78.947 1.00 97.25 68 LEU A N 1
ATOM 533 C CA . LEU A 1 68 ? 45.434 1.889 -78.648 1.00 97.25 68 LEU A CA 1
ATOM 534 C C . LEU A 1 68 ? 45.307 1.226 -77.264 1.00 97.25 68 LEU A C 1
ATOM 536 O O . LEU A 1 68 ? 44.401 1.556 -76.497 1.00 97.25 68 LEU A O 1
ATOM 540 N N . GLU A 1 69 ? 46.235 0.329 -76.919 1.00 97.56 69 GLU A N 1
ATOM 541 C CA . GLU A 1 69 ? 46.323 -0.295 -75.591 1.00 97.56 69 GLU A CA 1
ATOM 542 C C . GLU A 1 69 ? 46.592 0.759 -74.499 1.00 97.56 69 GLU A C 1
ATOM 544 O O . GLU A 1 69 ? 46.007 0.683 -73.416 1.00 97.56 69 GLU A O 1
ATOM 549 N N . ARG A 1 70 ? 47.399 1.796 -74.789 1.00 97.88 70 ARG A N 1
ATOM 550 C CA . ARG A 1 70 ? 47.621 2.935 -73.882 1.00 97.88 70 ARG A CA 1
ATOM 551 C C . ARG A 1 70 ? 46.338 3.727 -73.653 1.00 97.88 70 ARG A C 1
ATOM 553 O O . ARG A 1 70 ? 46.002 3.962 -72.497 1.00 97.88 70 ARG A O 1
ATOM 560 N N . THR A 1 71 ? 45.618 4.120 -74.707 1.00 96.69 71 THR A N 1
ATOM 561 C CA . THR A 1 71 ? 44.362 4.876 -74.549 1.00 96.69 71 THR A CA 1
ATOM 562 C C . THR A 1 71 ? 43.293 4.052 -73.836 1.00 96.69 71 THR A C 1
ATOM 564 O O . THR A 1 71 ? 42.628 4.568 -72.948 1.00 96.69 71 THR A O 1
ATOM 567 N N . GLN A 1 72 ? 43.196 2.748 -74.115 1.00 97.62 72 GLN A N 1
ATOM 568 C CA . GLN A 1 72 ? 42.275 1.864 -73.396 1.00 97.62 72 GLN A CA 1
ATOM 569 C C . GLN A 1 72 ? 42.631 1.746 -71.902 1.00 97.62 72 GLN A C 1
ATOM 571 O O . GLN A 1 72 ? 41.742 1.747 -71.051 1.00 97.62 72 GLN A O 1
ATOM 576 N N . ALA A 1 73 ? 43.919 1.665 -71.553 1.00 97.69 73 ALA A N 1
ATOM 577 C CA . ALA A 1 73 ? 44.365 1.665 -70.158 1.00 97.69 73 ALA A CA 1
ATOM 578 C C . ALA A 1 73 ? 44.115 3.017 -69.457 1.00 97.69 73 ALA A C 1
ATOM 580 O O . ALA A 1 73 ? 43.759 3.041 -68.279 1.00 97.69 73 ALA A O 1
ATOM 581 N N . GLU A 1 74 ? 44.263 4.124 -70.185 1.00 97.56 74 GLU A N 1
ATOM 582 C CA . GLU A 1 74 ? 43.996 5.497 -69.740 1.00 97.56 74 GLU A CA 1
ATOM 583 C C . GLU A 1 74 ? 42.494 5.707 -69.454 1.00 97.56 74 GLU A C 1
ATOM 585 O O . GLU A 1 74 ? 42.129 6.170 -68.371 1.00 97.56 74 GLU A O 1
ATOM 590 N N . ASP A 1 75 ? 41.607 5.249 -70.343 1.00 97.25 75 ASP A N 1
ATOM 591 C CA . ASP A 1 75 ? 40.151 5.263 -70.139 1.00 97.25 75 ASP A CA 1
ATOM 592 C C . ASP A 1 75 ? 39.707 4.355 -68.982 1.00 97.25 75 ASP A C 1
ATOM 594 O O . ASP A 1 75 ? 38.923 4.779 -68.129 1.00 97.25 75 ASP A O 1
ATOM 598 N N . ASN A 1 76 ? 40.256 3.138 -68.884 1.00 98.00 76 ASN A N 1
ATOM 599 C CA . ASN A 1 76 ? 40.000 2.233 -67.758 1.00 98.00 76 ASN A CA 1
ATOM 600 C C . ASN A 1 76 ? 40.413 2.866 -66.416 1.00 98.00 76 ASN A C 1
ATOM 602 O O . ASN A 1 76 ? 39.671 2.782 -65.437 1.00 98.00 76 ASN A O 1
ATOM 606 N N . LEU A 1 77 ? 41.566 3.544 -66.361 1.00 97.75 77 LEU A N 1
ATOM 607 C CA . LEU A 1 77 ? 42.017 4.266 -65.169 1.00 97.75 77 LEU A CA 1
ATOM 608 C C . LEU A 1 77 ? 41.084 5.440 -64.825 1.00 97.75 77 LEU A C 1
ATOM 610 O O . LEU A 1 77 ? 40.760 5.643 -63.654 1.00 97.75 77 LEU A O 1
ATOM 614 N N . ASN A 1 78 ? 40.601 6.177 -65.829 1.00 98.06 78 ASN A N 1
ATOM 615 C CA . ASN A 1 78 ? 39.625 7.255 -65.647 1.00 98.06 78 ASN A CA 1
ATOM 616 C C . ASN A 1 78 ? 38.261 6.744 -65.142 1.00 98.06 78 ASN A C 1
ATOM 618 O O . ASN A 1 78 ? 37.601 7.431 -64.357 1.00 98.06 78 ASN A O 1
ATOM 622 N N . ILE A 1 79 ? 37.839 5.541 -65.547 1.00 98.12 79 ILE A N 1
ATOM 623 C CA . ILE A 1 79 ? 36.637 4.870 -65.026 1.00 98.12 79 ILE A CA 1
ATOM 624 C C . ILE A 1 79 ? 36.842 4.467 -63.561 1.00 98.12 79 ILE A C 1
ATOM 626 O O . ILE A 1 79 ? 36.086 4.925 -62.703 1.00 98.12 79 ILE A O 1
ATOM 630 N N . LEU A 1 80 ? 37.907 3.721 -63.251 1.00 98.19 80 LEU A N 1
ATOM 631 C CA . LEU A 1 80 ? 38.218 3.272 -61.886 1.00 98.19 80 LEU A CA 1
ATOM 632 C C . LEU A 1 80 ? 38.404 4.443 -60.907 1.00 98.19 80 LEU A C 1
ATOM 634 O O . LEU A 1 80 ? 37.967 4.372 -59.760 1.00 98.19 80 LEU A O 1
ATOM 638 N N . SER A 1 81 ? 39.003 5.550 -61.356 1.00 98.19 81 SER A N 1
ATOM 639 C CA . SER A 1 81 ? 39.149 6.780 -60.566 1.00 98.19 81 SER A CA 1
ATOM 640 C C . SER A 1 81 ? 37.789 7.405 -60.218 1.00 98.19 81 SER A C 1
ATOM 642 O O . SER A 1 81 ? 37.547 7.800 -59.073 1.00 98.19 81 SER A O 1
ATOM 644 N N . ARG A 1 82 ? 36.854 7.425 -61.179 1.00 98.19 82 ARG A N 1
ATOM 645 C CA . ARG A 1 82 ? 35.480 7.915 -60.984 1.00 98.19 82 ARG A CA 1
ATOM 646 C C . ARG A 1 82 ? 34.688 7.023 -60.028 1.00 98.19 82 ARG A C 1
ATOM 648 O O . ARG A 1 82 ? 34.011 7.543 -59.145 1.00 98.19 82 ARG A O 1
ATOM 655 N N . GLU A 1 83 ? 34.798 5.706 -60.172 1.00 98.00 83 GLU A N 1
ATOM 656 C CA . GLU A 1 83 ? 34.161 4.726 -59.284 1.00 98.00 83 GLU A CA 1
ATOM 657 C C . GLU A 1 83 ? 34.706 4.833 -57.854 1.00 98.00 83 GLU A C 1
ATOM 659 O O . GLU A 1 83 ? 33.931 4.957 -56.906 1.00 98.00 83 GLU A O 1
ATOM 664 N N . ALA A 1 84 ? 36.029 4.897 -57.677 1.00 98.12 84 ALA A N 1
ATOM 665 C CA . ALA A 1 84 ? 36.656 5.086 -56.368 1.00 98.12 84 ALA A CA 1
ATOM 666 C C . ALA A 1 84 ? 36.214 6.398 -55.688 1.00 98.12 84 ALA A C 1
ATOM 668 O O . ALA A 1 84 ? 35.949 6.416 -54.482 1.00 98.12 84 ALA A O 1
ATOM 669 N N . ALA A 1 85 ? 36.070 7.487 -56.452 1.00 98.12 85 ALA A N 1
ATOM 670 C CA . ALA A 1 85 ? 35.531 8.749 -55.948 1.00 98.12 85 ALA A CA 1
ATOM 671 C C . ALA A 1 85 ? 34.047 8.643 -55.539 1.00 98.12 85 ALA A C 1
ATOM 673 O O . ALA A 1 85 ? 33.652 9.215 -54.521 1.00 98.12 85 ALA A O 1
ATOM 674 N N . GLN A 1 86 ? 33.232 7.885 -56.283 1.00 98.06 86 GLN A N 1
ATOM 675 C CA . GLN A 1 86 ? 31.832 7.617 -55.936 1.00 98.06 86 GLN A CA 1
ATOM 676 C C . GLN A 1 86 ? 31.706 6.766 -54.665 1.00 98.06 86 GLN A C 1
ATOM 678 O O . GLN A 1 86 ? 30.963 7.153 -53.763 1.00 98.06 86 GLN A O 1
ATOM 683 N N . TYR A 1 87 ? 32.473 5.676 -54.535 1.00 98.12 87 TYR A N 1
ATOM 684 C CA . TYR A 1 87 ? 32.501 4.855 -53.316 1.00 98.12 87 TYR A CA 1
ATOM 685 C C . TYR A 1 87 ? 32.946 5.657 -52.090 1.00 98.12 87 TYR A C 1
ATOM 687 O O . TYR A 1 87 ? 32.316 5.567 -51.036 1.00 98.12 87 TYR A O 1
ATOM 695 N N . LYS A 1 88 ? 33.984 6.497 -52.229 1.00 98.19 88 LYS A N 1
ATOM 696 C CA . LYS A 1 88 ? 34.414 7.404 -51.158 1.00 98.19 88 LYS A CA 1
ATOM 697 C C . LYS A 1 88 ? 33.280 8.343 -50.733 1.00 98.19 88 LYS A C 1
ATOM 699 O O . LYS A 1 88 ? 33.012 8.455 -49.540 1.00 98.19 88 LYS A O 1
ATOM 704 N N . LYS A 1 89 ? 32.599 8.988 -51.689 1.00 98.19 89 LYS A N 1
ATOM 705 C CA . LYS A 1 89 ? 31.475 9.887 -51.386 1.00 98.19 89 LYS A CA 1
ATOM 706 C C . LYS A 1 89 ? 30.336 9.145 -50.675 1.00 98.19 89 LYS A C 1
ATOM 708 O O . LYS A 1 89 ? 29.848 9.635 -49.663 1.00 98.19 89 LYS A O 1
ATOM 713 N N . ALA A 1 90 ? 29.943 7.970 -51.168 1.00 98.00 90 ALA A N 1
ATOM 714 C CA . ALA A 1 90 ? 28.872 7.175 -50.569 1.00 98.00 90 ALA A CA 1
ATOM 715 C C . ALA A 1 90 ? 29.175 6.813 -49.102 1.00 98.00 90 ALA A C 1
ATOM 717 O O . ALA A 1 90 ? 28.316 6.984 -48.243 1.00 98.00 90 ALA A O 1
ATOM 718 N N . LEU A 1 91 ? 30.414 6.407 -48.800 1.00 97.75 91 LEU A N 1
ATOM 719 C CA . LEU A 1 91 ? 30.860 6.095 -47.437 1.00 97.75 91 LEU A CA 1
ATOM 720 C C . LEU A 1 91 ? 30.885 7.331 -46.514 1.00 97.75 91 LEU A C 1
ATOM 722 O O . LEU A 1 91 ? 30.559 7.233 -45.326 1.00 97.75 91 LEU A O 1
ATOM 726 N N . GLU A 1 92 ? 31.263 8.500 -47.041 1.00 97.81 92 GLU A N 1
ATOM 727 C CA . GLU A 1 92 ? 31.184 9.769 -46.308 1.00 97.81 92 GLU A CA 1
ATOM 728 C C . GLU A 1 92 ? 29.731 10.172 -46.016 1.00 97.81 92 GLU A C 1
ATOM 730 O O . GLU A 1 92 ? 29.443 10.632 -44.911 1.00 97.81 92 GLU A O 1
ATOM 735 N N . ASP A 1 93 ? 28.820 10.005 -46.976 1.00 97.56 93 ASP A N 1
ATOM 736 C CA . ASP A 1 93 ? 27.405 10.367 -46.834 1.00 97.56 93 ASP A CA 1
ATOM 737 C C . ASP A 1 93 ? 26.658 9.409 -45.885 1.00 97.56 93 ASP A C 1
ATOM 739 O O . ASP A 1 93 ? 26.011 9.882 -44.949 1.00 97.56 93 ASP A O 1
ATOM 743 N N . GLU A 1 94 ? 26.862 8.089 -46.000 1.00 97.81 94 GLU A N 1
ATOM 744 C CA . GLU A 1 94 ? 26.352 7.088 -45.041 1.00 97.81 94 GLU A CA 1
ATOM 745 C C . GLU A 1 94 ? 26.848 7.379 -43.610 1.00 97.81 94 GLU A C 1
ATOM 747 O O . GLU A 1 94 ? 26.132 7.208 -42.624 1.00 97.81 94 GLU A O 1
ATOM 752 N N . THR A 1 95 ? 28.081 7.877 -43.472 1.00 97.75 95 THR A N 1
ATOM 753 C CA . THR A 1 95 ? 28.647 8.228 -42.163 1.00 97.75 95 THR A CA 1
ATOM 754 C C . THR A 1 95 ? 28.049 9.510 -41.580 1.00 97.75 95 THR A C 1
ATOM 756 O O . THR A 1 95 ? 27.874 9.586 -40.363 1.00 97.75 95 THR A O 1
ATOM 759 N N . LYS A 1 96 ? 27.657 10.486 -42.410 1.00 97.81 96 LYS A N 1
ATOM 760 C CA . LYS A 1 96 ? 26.892 11.665 -41.960 1.00 97.81 96 LYS A CA 1
ATOM 761 C C . LYS A 1 96 ? 25.501 11.248 -41.479 1.00 97.81 96 LYS A C 1
ATOM 763 O O . LYS A 1 96 ? 25.105 11.635 -40.382 1.00 97.81 96 LYS A O 1
ATOM 768 N N . GLU A 1 97 ? 24.801 10.413 -42.247 1.00 97.81 97 GLU A N 1
ATOM 769 C CA . GLU A 1 97 ? 23.475 9.891 -41.892 1.00 97.81 97 GLU A CA 1
ATOM 770 C C . GLU A 1 97 ? 23.504 9.103 -40.573 1.00 97.81 97 GLU A C 1
ATOM 772 O O . GLU A 1 97 ? 22.730 9.388 -39.658 1.00 97.81 97 GLU A O 1
ATOM 777 N N . ARG A 1 98 ? 24.466 8.184 -40.418 1.00 97.50 98 ARG A N 1
ATOM 778 C CA . ARG A 1 98 ? 24.651 7.387 -39.195 1.00 97.50 98 ARG A CA 1
ATOM 779 C C . ARG A 1 98 ? 24.907 8.255 -37.956 1.00 97.50 98 ARG A C 1
ATOM 781 O O . ARG A 1 98 ? 24.400 7.946 -36.878 1.00 97.50 98 ARG A O 1
ATOM 788 N N . ASN A 1 99 ? 25.658 9.349 -38.106 1.00 97.56 99 ASN A N 1
ATOM 789 C CA . ASN A 1 99 ? 25.918 10.298 -37.021 1.00 97.56 99 ASN A CA 1
ATOM 790 C C . ASN A 1 99 ? 24.662 11.105 -36.648 1.00 97.56 99 ASN A C 1
ATOM 792 O O . ASN A 1 99 ? 24.365 11.238 -35.462 1.00 97.56 99 ASN A O 1
ATOM 796 N N . LEU A 1 100 ? 23.890 11.579 -37.634 1.00 98.19 100 LEU A N 1
ATOM 797 C CA . LEU A 1 100 ? 22.623 12.291 -37.405 1.00 98.19 100 LEU A CA 1
ATOM 798 C C . LEU A 1 100 ? 21.582 11.394 -36.714 1.00 98.19 100 LEU A C 1
ATOM 800 O O . LEU A 1 100 ? 20.946 11.812 -35.747 1.00 98.19 100 LEU A O 1
ATOM 804 N N . ALA A 1 101 ? 21.457 10.138 -37.151 1.00 98.12 101 ALA A N 1
ATOM 805 C CA . ALA A 1 101 ? 20.586 9.151 -36.512 1.00 98.12 101 ALA A CA 1
ATOM 806 C C . ALA A 1 101 ? 21.000 8.866 -35.054 1.00 98.12 101 ALA A C 1
ATOM 808 O O . ALA A 1 101 ? 20.146 8.693 -34.184 1.00 98.12 101 ALA A O 1
ATOM 809 N N . HIS A 1 102 ? 22.306 8.856 -34.763 1.00 98.19 102 HIS A N 1
ATOM 810 C CA . HIS A 1 102 ? 22.818 8.698 -33.401 1.00 98.19 102 HIS A CA 1
ATOM 811 C C . HIS A 1 102 ? 22.529 9.920 -32.512 1.00 98.19 102 HIS A C 1
ATOM 813 O O . HIS A 1 102 ? 22.140 9.753 -31.354 1.00 98.19 102 HIS A O 1
ATOM 819 N N . GLU A 1 103 ? 22.673 11.139 -33.040 1.00 98.31 103 GLU A N 1
ATOM 820 C CA . GLU A 1 103 ? 22.366 12.377 -32.314 1.00 98.31 103 GLU A CA 1
ATOM 821 C C . GLU A 1 103 ? 20.868 12.499 -31.989 1.00 98.31 103 GLU A C 1
ATOM 823 O O . GLU A 1 103 ? 20.505 12.772 -30.841 1.00 98.31 103 GLU A O 1
ATOM 828 N N . GLU A 1 104 ? 19.991 12.208 -32.953 1.00 98.19 104 GLU A N 1
ATOM 829 C CA . GLU A 1 104 ? 18.541 12.210 -32.738 1.00 98.19 104 GLU A CA 1
ATOM 830 C C . GLU A 1 104 ? 18.115 11.122 -31.733 1.00 98.19 104 GLU A C 1
ATOM 832 O O . GLU A 1 104 ? 17.300 11.388 -30.850 1.00 98.19 104 GLU A O 1
ATOM 837 N N . LEU A 1 105 ? 18.732 9.933 -31.763 1.00 98.31 105 LEU A N 1
ATOM 838 C CA . LEU A 1 105 ? 18.513 8.891 -30.750 1.00 98.31 105 LEU A CA 1
ATOM 839 C C . LEU A 1 105 ? 18.968 9.345 -29.350 1.00 98.31 105 LEU A C 1
ATOM 841 O O . LEU A 1 105 ? 18.277 9.091 -28.360 1.00 98.31 105 LEU A O 1
ATOM 845 N N . ILE A 1 106 ? 20.099 10.054 -29.238 1.00 98.19 106 ILE A N 1
ATOM 846 C CA . ILE A 1 106 ? 20.554 10.656 -27.972 1.00 98.19 106 ILE A CA 1
ATOM 847 C C . ILE A 1 106 ? 19.553 11.705 -27.468 1.00 98.19 106 ILE A C 1
ATOM 849 O O . ILE A 1 106 ? 19.288 11.758 -26.265 1.00 98.19 106 ILE A O 1
ATOM 853 N N . LYS A 1 107 ? 18.996 12.529 -28.360 1.00 98.38 107 LYS A N 1
ATOM 854 C CA . LYS A 1 107 ? 17.968 13.529 -28.040 1.00 98.38 107 LYS A CA 1
ATOM 855 C C . LYS A 1 107 ? 16.683 12.865 -27.537 1.00 98.38 107 LYS A C 1
ATOM 857 O O . LYS A 1 107 ? 16.296 13.113 -26.399 1.00 98.38 107 LYS A O 1
ATOM 862 N N . GLN A 1 108 ? 16.124 11.914 -28.284 1.00 98.44 108 GLN A N 1
ATOM 863 C CA . GLN A 1 108 ? 14.939 11.150 -27.871 1.00 98.44 108 GLN A CA 1
ATOM 864 C C . GLN A 1 108 ? 15.149 10.430 -26.529 1.00 98.44 108 GLN A C 1
ATOM 866 O O . GLN A 1 108 ? 14.276 10.454 -25.663 1.00 98.44 108 GLN A O 1
ATOM 871 N N . LYS A 1 109 ? 16.339 9.860 -26.293 1.00 98.38 109 LYS A N 1
ATOM 872 C CA . LYS A 1 109 ? 16.700 9.251 -25.003 1.00 98.38 109 LYS A CA 1
ATOM 873 C C . LYS A 1 109 ? 16.709 10.262 -23.846 1.00 98.38 109 LYS A C 1
ATOM 875 O O . LYS A 1 109 ? 16.322 9.900 -22.734 1.00 98.38 109 LYS A O 1
ATOM 880 N N . LYS A 1 110 ? 17.138 11.511 -24.072 1.00 98.44 110 LYS A N 1
ATOM 881 C CA . LYS A 1 110 ? 17.052 12.589 -23.067 1.00 98.44 110 LYS A CA 1
ATOM 882 C C . LYS A 1 110 ? 15.597 12.973 -22.805 1.00 98.44 110 LYS A C 1
ATOM 884 O O . LYS A 1 110 ? 15.208 13.043 -21.643 1.00 98.44 110 LYS A O 1
ATOM 889 N N . ASP A 1 111 ? 14.796 13.146 -23.852 1.00 98.38 111 ASP A N 1
ATOM 890 C CA . ASP A 1 111 ? 13.392 13.557 -23.739 1.00 98.38 111 ASP A CA 1
ATOM 891 C C . ASP A 1 111 ? 12.551 12.510 -22.987 1.00 98.38 111 ASP A C 1
ATOM 893 O O . ASP A 1 111 ? 11.841 12.851 -22.039 1.00 98.38 111 ASP A O 1
ATOM 897 N N . ILE A 1 112 ? 12.722 11.221 -23.306 1.00 98.50 112 ILE A N 1
ATOM 898 C CA . ILE A 1 112 ? 12.102 10.102 -22.573 1.00 98.50 112 ILE A CA 1
ATOM 899 C C . ILE A 1 112 ? 12.568 10.073 -21.106 1.00 98.50 112 ILE A C 1
ATOM 901 O O . ILE A 1 112 ? 11.758 9.854 -20.208 1.00 98.50 112 ILE A O 1
ATOM 905 N N . SER A 1 113 ? 13.850 10.340 -20.833 1.00 98.62 113 SER A N 1
ATOM 906 C CA . SER A 1 113 ? 14.381 10.407 -19.462 1.00 98.62 113 SER A CA 1
ATOM 907 C C . SER A 1 113 ? 13.767 11.561 -18.650 1.00 98.62 113 SER A C 1
ATOM 909 O O . SER A 1 113 ? 13.415 11.384 -17.481 1.00 98.62 113 SER A O 1
ATOM 911 N N . MET A 1 114 ? 13.556 12.730 -19.270 1.00 98.38 114 MET A N 1
ATOM 912 C CA . MET A 1 114 ? 12.851 13.854 -18.641 1.00 98.38 114 MET A CA 1
ATOM 913 C C . MET A 1 114 ? 11.379 13.524 -18.363 1.00 98.38 114 MET A C 1
ATOM 915 O O . MET A 1 114 ? 10.890 13.802 -17.267 1.00 98.38 114 MET A O 1
ATOM 919 N N . GLN A 1 115 ? 10.683 12.894 -19.317 1.00 98.56 115 GLN A N 1
ATOM 920 C CA . GLN A 1 115 ? 9.296 12.452 -19.139 1.00 98.56 115 GLN A CA 1
ATOM 921 C C . GLN A 1 115 ? 9.169 11.422 -18.009 1.00 98.56 115 GLN A C 1
ATOM 923 O O . GLN A 1 115 ? 8.298 11.565 -17.153 1.00 98.56 115 GLN A O 1
ATOM 928 N N . LEU A 1 116 ? 10.071 10.436 -17.947 1.00 98.56 116 LEU A N 1
ATOM 929 C CA . LEU A 1 116 ? 10.099 9.425 -16.888 1.00 98.56 116 LEU A CA 1
ATOM 930 C C . LEU A 1 116 ? 10.347 10.051 -15.506 1.00 98.56 116 LEU A C 1
ATOM 932 O O . LEU A 1 116 ? 9.637 9.731 -14.557 1.00 98.56 116 LEU A O 1
ATOM 936 N N . SER A 1 117 ? 11.293 10.989 -15.402 1.00 98.44 117 SER A N 1
ATOM 937 C CA . SER A 1 117 ? 11.568 11.739 -14.166 1.00 98.44 117 SER A CA 1
ATOM 938 C C . SER A 1 117 ? 10.361 12.577 -13.711 1.00 98.44 117 SER A C 1
ATOM 940 O O . SER A 1 117 ? 9.992 12.575 -12.533 1.00 98.44 117 SER A O 1
ATOM 942 N N . SER A 1 118 ? 9.675 13.236 -14.652 1.00 98.62 118 SER A N 1
ATOM 943 C CA . SER A 1 118 ? 8.445 13.991 -14.385 1.00 98.62 118 SER A CA 1
ATOM 944 C C . SER A 1 118 ? 7.303 13.083 -13.904 1.00 98.62 118 SER A C 1
ATOM 946 O O . SER A 1 118 ? 6.682 13.363 -12.875 1.00 98.62 118 SER A O 1
ATOM 948 N N . ALA A 1 119 ? 7.080 11.952 -14.581 1.00 98.56 119 ALA A N 1
ATOM 949 C CA . ALA A 1 119 ? 6.075 10.961 -14.205 1.00 98.56 119 ALA A CA 1
ATOM 950 C C . ALA A 1 119 ? 6.365 10.331 -12.832 1.00 98.56 119 ALA A C 1
ATOM 952 O O . ALA A 1 119 ? 5.457 10.210 -12.009 1.00 98.56 119 ALA A O 1
ATOM 953 N N . GLN A 1 120 ? 7.628 9.999 -12.544 1.00 98.56 120 GLN A N 1
ATOM 954 C CA . GLN A 1 120 ? 8.065 9.505 -11.237 1.00 98.56 120 GLN A CA 1
ATOM 955 C C . GLN A 1 120 ? 7.789 10.538 -10.135 1.00 98.56 120 GLN A C 1
ATOM 957 O O . GLN A 1 120 ? 7.206 10.196 -9.107 1.00 98.56 120 GLN A O 1
ATOM 962 N N . SER A 1 121 ? 8.136 11.810 -10.359 1.00 98.62 121 SER A N 1
ATOM 963 C CA . SER A 1 121 ? 7.843 12.901 -9.420 1.00 98.62 121 SER A CA 1
ATOM 964 C C . SER A 1 121 ? 6.341 12.999 -9.117 1.00 98.62 121 SER A C 1
ATOM 966 O O . SER A 1 121 ? 5.946 12.992 -7.947 1.00 98.62 121 SER A O 1
ATOM 968 N N . HIS A 1 122 ? 5.499 12.973 -10.157 1.00 98.62 122 HIS A N 1
ATOM 969 C CA . HIS A 1 122 ? 4.039 12.982 -10.031 1.00 98.62 122 HIS A CA 1
ATOM 970 C C . HIS A 1 122 ? 3.501 11.774 -9.242 1.00 98.62 122 HIS A C 1
ATOM 972 O O . HIS A 1 122 ? 2.675 11.952 -8.346 1.00 98.62 122 HIS A O 1
ATOM 978 N N . CYS A 1 123 ? 4.020 10.565 -9.486 1.00 98.50 123 CYS A N 1
ATOM 979 C CA . CYS A 1 123 ? 3.660 9.377 -8.705 1.00 98.50 123 CYS A CA 1
ATOM 980 C C . CYS A 1 123 ? 3.992 9.559 -7.215 1.00 98.50 123 CYS A C 1
ATOM 982 O O . CYS A 1 123 ? 3.111 9.379 -6.376 1.00 98.50 123 CYS A O 1
ATOM 984 N N . THR A 1 124 ? 5.196 10.037 -6.869 1.00 98.44 124 THR A N 1
ATOM 985 C CA . THR A 1 124 ? 5.561 10.263 -5.453 1.00 98.44 124 THR A CA 1
ATOM 986 C C . THR A 1 124 ? 4.752 11.366 -4.762 1.00 98.44 124 THR A C 1
ATOM 988 O O . THR A 1 124 ? 4.730 11.432 -3.531 1.00 98.44 124 THR A O 1
ATOM 991 N N . LEU A 1 125 ? 4.095 12.255 -5.516 1.00 98.69 125 LEU A N 1
ATOM 992 C CA . LEU A 1 125 ? 3.149 13.230 -4.971 1.00 98.69 125 LEU A CA 1
ATOM 993 C C . LEU A 1 125 ? 1.793 12.575 -4.676 1.00 98.69 125 LEU A C 1
ATOM 995 O O . LEU A 1 125 ? 1.264 12.749 -3.576 1.00 98.69 125 LEU A O 1
ATOM 999 N N . LEU A 1 126 ? 1.271 11.775 -5.611 1.00 98.56 126 LEU A N 1
ATOM 1000 C CA . LEU A 1 126 ? 0.026 11.020 -5.430 1.00 98.56 126 LEU A CA 1
ATOM 1001 C C . LEU A 1 126 ? 0.133 9.994 -4.292 1.00 98.56 126 LEU A C 1
ATOM 1003 O O . LEU A 1 126 ? -0.796 9.874 -3.498 1.00 98.56 126 LEU A O 1
ATOM 1007 N N . GLU A 1 127 ? 1.275 9.320 -4.143 1.00 97.94 127 GLU A N 1
ATOM 1008 C CA . GLU A 1 127 ? 1.568 8.431 -3.008 1.00 97.94 127 GLU A CA 1
ATOM 1009 C C . GLU A 1 127 ? 1.455 9.169 -1.664 1.00 97.94 127 GLU A C 1
ATOM 1011 O O . GLU A 1 127 ? 0.780 8.700 -0.746 1.00 97.94 127 GLU A O 1
ATOM 1016 N N . LYS A 1 128 ? 2.057 10.362 -1.551 1.00 98.62 128 LYS A N 1
ATOM 1017 C CA . LYS A 1 128 ? 1.990 11.198 -0.337 1.00 98.62 128 LYS A CA 1
ATOM 1018 C C . LYS A 1 128 ? 0.573 11.697 -0.057 1.00 98.62 128 LYS A C 1
ATOM 1020 O O . LYS A 1 128 ? 0.172 11.741 1.106 1.00 98.62 128 LYS A O 1
ATOM 1025 N N . GLN A 1 129 ? -0.182 12.056 -1.097 1.00 98.50 129 GLN A N 1
ATOM 1026 C CA . GLN A 1 129 ? -1.580 12.472 -0.972 1.00 98.50 129 GLN A CA 1
ATOM 1027 C C . GLN A 1 129 ? -2.465 11.309 -0.508 1.00 98.50 129 GLN A C 1
ATOM 1029 O O . GLN A 1 129 ? -3.213 11.461 0.456 1.00 98.50 129 GLN A O 1
ATOM 1034 N N . LEU A 1 130 ? -2.325 10.132 -1.122 1.00 98.56 130 LEU A N 1
ATOM 1035 C CA . LEU A 1 130 ? -3.027 8.914 -0.725 1.00 98.56 130 LEU A CA 1
ATOM 1036 C C . LEU A 1 130 ? -2.703 8.537 0.728 1.00 98.56 130 LEU A C 1
ATOM 1038 O O . LEU A 1 130 ? -3.606 8.230 1.503 1.00 98.56 130 LEU A O 1
ATOM 1042 N N . GLU A 1 131 ? -1.434 8.618 1.130 1.00 98.31 131 GLU A N 1
ATOM 1043 C CA . GLU A 1 131 ? -1.004 8.312 2.496 1.00 98.31 131 GLU A CA 1
ATOM 1044 C C . GLU A 1 131 ? -1.456 9.366 3.522 1.00 98.31 131 GLU A C 1
ATOM 1046 O O . GLU A 1 131 ? -1.671 9.057 4.693 1.00 98.31 131 GLU A O 1
ATOM 1051 N N . TYR A 1 132 ? -1.652 10.623 3.118 1.00 98.50 132 TYR A N 1
ATOM 1052 C CA . TYR A 1 132 ? -2.350 11.614 3.941 1.00 98.50 132 TYR A CA 1
ATOM 1053 C C . TYR A 1 132 ? -3.838 11.260 4.104 1.00 98.50 132 TYR A C 1
ATOM 1055 O O . TYR A 1 132 ? -4.329 11.191 5.232 1.00 98.50 132 TYR A O 1
ATOM 1063 N N . THR A 1 133 ? -4.542 10.955 3.008 1.00 98.19 133 THR A N 1
ATOM 1064 C CA . THR A 1 133 ? -5.969 10.600 3.035 1.00 98.19 133 THR A CA 1
ATOM 1065 C C . THR A 1 133 ? -6.238 9.331 3.848 1.00 98.19 133 THR A C 1
ATOM 1067 O O . THR A 1 133 ? -7.160 9.334 4.660 1.00 98.19 133 THR A O 1
ATOM 1070 N N . LYS A 1 134 ? -5.413 8.280 3.724 1.00 98.38 134 LYS A N 1
ATOM 1071 C CA . LYS A 1 134 ? -5.504 7.070 4.566 1.00 98.38 134 LYS A CA 1
ATOM 1072 C C . LYS A 1 134 ? -5.448 7.408 6.057 1.00 98.38 134 LYS A C 1
ATOM 1074 O O . LYS A 1 134 ? -6.323 6.988 6.808 1.00 98.38 134 LYS A O 1
ATOM 1079 N N . ARG A 1 135 ? -4.453 8.197 6.485 1.00 98.31 135 ARG A N 1
ATOM 1080 C CA . ARG A 1 135 ? -4.295 8.606 7.892 1.00 98.31 135 ARG A CA 1
ATOM 1081 C C . ARG A 1 135 ? -5.459 9.472 8.376 1.00 98.31 135 ARG A C 1
ATOM 1083 O O . ARG A 1 135 ? -5.913 9.293 9.500 1.00 98.31 135 ARG A O 1
ATOM 1090 N N . MET A 1 136 ? -5.985 10.359 7.530 1.00 97.06 136 MET A N 1
ATOM 1091 C CA . MET A 1 136 ? -7.184 11.146 7.839 1.00 97.06 136 MET A CA 1
ATOM 1092 C C . MET A 1 136 ? -8.417 10.250 8.057 1.00 97.06 136 MET A C 1
ATOM 1094 O O . MET A 1 136 ? -9.119 10.417 9.053 1.00 97.06 136 MET A O 1
ATOM 1098 N N . VAL A 1 137 ? -8.653 9.276 7.171 1.00 97.94 137 VAL A N 1
ATOM 1099 C CA . VAL A 1 137 ? -9.775 8.325 7.275 1.00 97.94 137 VAL A CA 1
ATOM 1100 C C . VAL A 1 137 ? -9.624 7.411 8.495 1.00 97.94 137 VAL A C 1
ATOM 1102 O O . VAL A 1 137 ? -10.590 7.229 9.231 1.00 97.94 137 VAL A O 1
ATOM 1105 N N . LEU A 1 138 ? -8.419 6.896 8.764 1.00 97.56 138 LEU A N 1
ATOM 1106 C CA . LEU A 1 138 ? -8.133 6.072 9.943 1.00 97.56 138 LEU A CA 1
ATOM 1107 C C . LEU A 1 138 ? -8.376 6.842 11.250 1.00 97.56 138 LEU A C 1
ATOM 1109 O O . LEU A 1 138 ? -9.032 6.329 12.153 1.00 97.56 138 LEU A O 1
ATOM 1113 N N . ASN A 1 139 ? -7.916 8.094 11.333 1.00 96.75 139 ASN A N 1
ATOM 1114 C CA . ASN A 1 139 ? -8.153 8.949 12.497 1.00 96.75 139 ASN A CA 1
ATOM 1115 C C . ASN A 1 139 ? -9.649 9.244 12.697 1.00 96.75 139 ASN A C 1
ATOM 1117 O O . ASN A 1 139 ? -10.131 9.201 13.827 1.00 96.75 139 ASN A O 1
ATOM 1121 N N . ALA A 1 140 ? -10.395 9.500 11.617 1.00 96.12 140 ALA A N 1
ATOM 1122 C CA . ALA A 1 140 ? -11.842 9.705 11.678 1.00 96.12 140 ALA A CA 1
ATOM 1123 C C . ALA A 1 140 ? -12.601 8.429 12.090 1.00 96.12 140 ALA A C 1
ATOM 1125 O O . ALA A 1 140 ? -13.571 8.506 12.843 1.00 96.12 140 ALA A O 1
ATOM 1126 N N . GLN A 1 141 ? -12.149 7.250 11.651 1.00 95.00 141 GLN A N 1
ATOM 1127 C CA . GLN A 1 141 ? -12.713 5.969 12.080 1.00 95.00 141 GLN A CA 1
ATOM 1128 C C . GLN A 1 141 ? -12.483 5.729 13.578 1.00 95.00 141 GLN A C 1
ATOM 1130 O O . GLN A 1 141 ? -13.445 5.497 14.307 1.00 95.00 141 GLN A O 1
ATOM 1135 N N . LEU A 1 142 ? -11.237 5.870 14.039 1.00 97.00 142 LEU A N 1
ATOM 1136 C CA . LEU A 1 142 ? -10.853 5.708 15.444 1.00 97.00 142 LEU A CA 1
ATOM 1137 C C . LEU A 1 142 ? -11.569 6.708 16.369 1.00 97.00 142 LEU A C 1
ATOM 1139 O O . LEU A 1 142 ? -11.836 6.402 17.530 1.00 97.00 142 LEU A O 1
ATOM 1143 N N . GLN A 1 143 ? -11.881 7.910 15.876 1.00 95.19 143 GLN A N 1
ATOM 1144 C CA . GLN A 1 143 ? -12.666 8.890 16.626 1.00 95.19 143 GLN A CA 1
ATOM 1145 C C . GLN A 1 143 ? -14.120 8.427 16.811 1.00 95.19 143 GLN A C 1
ATOM 1147 O O . GLN A 1 143 ? -14.603 8.416 17.942 1.00 95.19 143 GLN A O 1
ATOM 1152 N N . ARG A 1 144 ? -14.787 7.960 15.743 1.00 95.25 144 ARG A N 1
ATOM 1153 C CA . ARG A 1 144 ? -16.163 7.426 15.828 1.00 95.25 144 ARG A CA 1
ATOM 1154 C C . ARG A 1 144 ? -16.264 6.190 16.721 1.00 95.25 144 ARG A C 1
ATOM 1156 O O . ARG A 1 144 ? -17.245 6.034 17.438 1.00 95.25 144 ARG A O 1
ATOM 1163 N N . GLU A 1 145 ? -15.257 5.323 16.690 1.00 94.62 145 GLU A N 1
ATOM 1164 C CA . GLU A 1 145 ? -15.165 4.135 17.545 1.00 94.62 145 GLU A CA 1
ATOM 1165 C C . GLU A 1 145 ? -15.083 4.518 19.033 1.00 94.62 145 GLU A C 1
ATOM 1167 O O . GLU A 1 145 ? -15.881 4.047 19.843 1.00 94.62 145 GLU A O 1
ATOM 1172 N N . LYS A 1 146 ? -14.204 5.469 19.383 1.00 95.94 146 LYS A N 1
ATOM 1173 C CA . LYS A 1 146 ? -14.105 6.026 20.745 1.00 95.94 146 LYS A CA 1
ATOM 1174 C C . LYS A 1 146 ? -15.392 6.707 21.203 1.00 95.94 146 LYS A C 1
ATOM 1176 O O . LYS A 1 146 ? -15.767 6.570 22.363 1.00 95.94 146 LYS A O 1
ATOM 1181 N N . GLU A 1 147 ? -16.066 7.436 20.317 1.00 95.88 147 GLU A N 1
ATOM 1182 C CA . GLU A 1 147 ? -17.364 8.058 20.601 1.00 95.88 147 GLU A CA 1
ATOM 1183 C C . GLU A 1 147 ? -18.440 6.994 20.862 1.00 95.88 147 GLU A C 1
ATOM 1185 O O . GLU A 1 147 ? -19.150 7.072 21.865 1.00 95.88 147 GLU A O 1
ATOM 1190 N N . GLN A 1 148 ? -18.509 5.950 20.030 1.00 96.19 148 GLN A N 1
ATOM 1191 C CA . GLN A 1 148 ? -19.437 4.833 20.211 1.00 96.19 148 GLN A CA 1
ATOM 1192 C C . GLN A 1 148 ? -19.200 4.111 21.547 1.00 96.19 148 GLN A C 1
ATOM 1194 O O . GLN A 1 148 ? -20.155 3.838 22.277 1.00 96.19 148 GLN A O 1
ATOM 1199 N N . ASP A 1 149 ? -17.946 3.827 21.899 1.00 95.81 149 ASP A N 1
ATOM 1200 C CA . ASP A 1 149 ? -17.594 3.179 23.166 1.00 95.81 149 ASP A CA 1
ATOM 1201 C C . ASP A 1 149 ? -17.816 4.085 24.380 1.00 95.81 149 ASP A C 1
ATOM 1203 O O . ASP A 1 149 ? -18.258 3.604 25.427 1.00 95.81 149 ASP A O 1
ATOM 1207 N N . HIS A 1 150 ? -17.621 5.399 24.240 1.00 97.31 150 HIS A N 1
ATOM 1208 C CA . HIS A 1 150 ? -18.003 6.366 25.266 1.00 97.31 150 HIS A CA 1
ATOM 1209 C C . HIS A 1 150 ? -19.520 6.348 25.512 1.00 97.31 150 HIS A C 1
ATOM 1211 O O . HIS A 1 150 ? -19.942 6.276 26.666 1.00 97.31 150 HIS A O 1
ATOM 1217 N N . MET A 1 151 ? -20.347 6.299 24.458 1.00 96.25 151 MET A N 1
ATOM 1218 C CA . MET A 1 151 ? -21.803 6.166 24.606 1.00 96.25 151 MET A CA 1
ATOM 1219 C C . MET A 1 151 ? -22.215 4.814 25.214 1.00 96.25 151 MET A C 1
ATOM 1221 O O . MET A 1 151 ? -23.064 4.783 26.109 1.00 96.25 151 MET A O 1
ATOM 1225 N N . LYS A 1 152 ? -21.585 3.695 24.813 1.00 97.75 152 LYS A N 1
ATOM 1226 C CA . LYS A 1 152 ? -21.798 2.373 25.447 1.00 97.75 152 LYS A CA 1
ATOM 1227 C C . LYS A 1 152 ? -21.454 2.407 26.943 1.00 97.75 152 LYS A C 1
ATOM 1229 O O . LYS A 1 152 ? -22.167 1.810 27.750 1.00 97.75 152 LYS A O 1
ATOM 1234 N N . LEU A 1 153 ? -20.363 3.078 27.321 1.00 98.00 153 LEU A N 1
ATOM 1235 C CA . LEU A 1 153 ? -19.933 3.225 28.712 1.00 98.00 153 LEU A CA 1
ATOM 1236 C C . LEU A 1 153 ? -20.896 4.115 29.508 1.00 98.00 153 LEU A C 1
ATOM 1238 O O . LEU A 1 153 ? -21.290 3.739 30.610 1.00 98.00 153 LEU A O 1
ATOM 1242 N N . GLN A 1 154 ? -21.330 5.242 28.940 1.00 97.62 154 GLN A N 1
ATOM 1243 C CA . GLN A 1 154 ? -22.304 6.147 29.552 1.00 97.62 154 GLN A CA 1
ATOM 1244 C C . GLN A 1 154 ? -23.636 5.435 29.840 1.00 97.62 154 GLN A C 1
ATOM 1246 O O . GLN A 1 154 ? -24.123 5.493 30.967 1.00 97.62 154 GLN A O 1
ATOM 1251 N N . ALA A 1 155 ? -24.171 4.673 28.879 1.00 98.12 155 ALA A N 1
ATOM 1252 C CA . ALA A 1 155 ? -25.393 3.888 29.072 1.00 98.12 155 ALA A CA 1
ATOM 1253 C C . ALA A 1 155 ? -25.238 2.780 30.139 1.00 98.12 155 ALA A C 1
ATOM 1255 O O . ALA A 1 155 ? -26.170 2.494 30.894 1.00 98.12 155 ALA A O 1
ATOM 1256 N N . LYS A 1 156 ? -24.048 2.166 30.250 1.00 98.19 156 LYS A N 1
ATOM 1257 C CA . LYS A 1 156 ? -23.735 1.209 31.329 1.00 98.19 156 LYS A CA 1
ATOM 1258 C C . LYS A 1 156 ? -23.673 1.885 32.704 1.00 98.19 156 LYS A C 1
ATOM 1260 O O . LYS A 1 156 ? -24.141 1.292 33.672 1.00 98.19 156 LYS A O 1
ATOM 1265 N N . LEU A 1 157 ? -23.133 3.104 32.791 1.00 98.25 157 LEU A N 1
ATOM 1266 C CA . LEU A 1 157 ? -23.081 3.893 34.028 1.00 98.25 157 LEU A CA 1
ATOM 1267 C C . LEU A 1 157 ? -24.477 4.346 34.478 1.00 98.25 157 LEU A C 1
ATOM 1269 O O . LEU A 1 157 ? -24.809 4.189 35.648 1.00 98.25 157 LEU A O 1
ATOM 1273 N N . GLU A 1 158 ? -25.323 4.819 33.559 1.00 98.12 158 GLU A N 1
ATOM 1274 C CA . GLU A 1 158 ? -26.714 5.190 33.857 1.00 98.12 158 GLU A CA 1
ATOM 1275 C C . GLU A 1 158 ? -27.525 3.989 34.371 1.00 98.12 158 GLU A C 1
ATOM 1277 O O . GLU A 1 158 ? -28.197 4.075 35.400 1.00 98.12 158 GLU A O 1
ATOM 1282 N N . LYS A 1 159 ? -27.386 2.816 33.735 1.00 98.50 159 LYS A N 1
ATOM 1283 C CA . LYS A 1 159 ? -28.005 1.574 34.227 1.00 98.50 159 LYS A CA 1
ATOM 1284 C C . LYS A 1 159 ? -27.509 1.180 35.628 1.00 98.50 159 LYS A C 1
ATOM 1286 O O . LYS A 1 159 ? -28.280 0.620 36.406 1.00 98.50 159 LYS A O 1
ATOM 1291 N N . LEU A 1 160 ? -26.243 1.449 35.952 1.00 98.38 160 LEU A N 1
ATOM 1292 C CA . LEU A 1 160 ? -25.662 1.139 37.260 1.00 98.38 160 LEU A CA 1
ATOM 1293 C C . LEU A 1 160 ? -26.180 2.085 38.356 1.00 98.38 160 LEU A C 1
ATOM 1295 O O . LEU A 1 160 ? -26.538 1.606 39.427 1.00 98.38 160 LEU A O 1
ATOM 1299 N N . ASP A 1 161 ? -26.315 3.382 38.069 1.00 98.06 161 ASP A N 1
ATOM 1300 C CA . ASP A 1 161 ? -26.944 4.376 38.957 1.00 98.06 161 ASP A CA 1
ATOM 1301 C C . ASP A 1 161 ? -28.419 4.035 39.267 1.00 98.06 161 ASP A C 1
ATOM 1303 O O . ASP A 1 161 ? -28.859 4.132 40.418 1.00 98.06 161 ASP A O 1
ATOM 1307 N N . VAL A 1 162 ? -29.180 3.551 38.276 1.00 98.25 162 VAL A N 1
ATOM 1308 C CA . VAL A 1 162 ? -30.553 3.058 38.493 1.00 98.25 162 VAL A CA 1
ATOM 1309 C C . VAL A 1 162 ? -30.566 1.853 39.442 1.00 98.25 162 VAL A C 1
ATOM 1311 O O . VAL A 1 162 ? -31.341 1.842 40.401 1.00 98.25 162 VAL A O 1
ATOM 1314 N N . LEU A 1 163 ? -29.683 0.870 39.228 1.00 98.25 163 LEU A N 1
ATOM 1315 C CA . LEU A 1 163 ? -29.571 -0.311 40.093 1.00 98.25 163 LEU A CA 1
ATOM 1316 C C . LEU A 1 163 ? -29.097 0.044 41.513 1.00 98.25 163 LEU A C 1
ATOM 1318 O O . LEU A 1 163 ? -29.597 -0.522 42.483 1.00 98.25 163 LEU A O 1
ATOM 1322 N N . GLU A 1 164 ? -28.194 1.012 41.669 1.00 98.00 164 GLU A N 1
ATOM 1323 C CA . GLU A 1 164 ? -27.775 1.526 42.977 1.00 98.00 164 GLU A CA 1
ATOM 1324 C C . GLU A 1 164 ? -28.960 2.157 43.731 1.00 98.00 164 GLU A C 1
ATOM 1326 O O . GLU A 1 164 ? -29.217 1.830 44.896 1.00 98.00 164 GLU A O 1
ATOM 1331 N N . LYS A 1 165 ? -29.764 2.983 43.048 1.00 98.12 165 LYS A N 1
ATOM 1332 C CA . LYS A 1 165 ? -31.000 3.564 43.602 1.00 98.12 165 LYS A CA 1
ATOM 1333 C C . LYS A 1 165 ? -32.028 2.499 43.990 1.00 98.12 165 LYS A C 1
ATOM 1335 O O . LYS A 1 165 ? -32.766 2.696 44.958 1.00 98.12 165 LYS A O 1
ATOM 1340 N N . GLU A 1 166 ? -32.093 1.372 43.285 1.00 98.19 166 GLU A N 1
ATOM 1341 C CA . GLU A 1 166 ? -32.929 0.230 43.674 1.00 98.19 166 GLU A CA 1
ATOM 1342 C C . GLU A 1 166 ? -32.369 -0.514 44.891 1.00 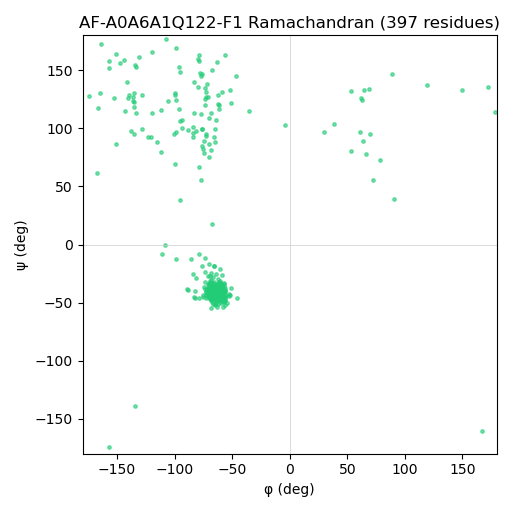98.19 166 GLU A C 1
ATOM 1344 O O . GLU A 1 166 ? -33.119 -0.759 45.838 1.00 98.19 166 GLU A O 1
ATOM 1349 N N . CYS A 1 167 ? -31.060 -0.762 44.957 1.00 98.00 167 CYS A N 1
ATOM 1350 C CA . CYS A 1 167 ? -30.400 -1.328 46.137 1.00 98.00 167 CYS A CA 1
ATOM 1351 C C . CYS A 1 167 ? -30.653 -0.495 47.408 1.00 98.00 167 CYS A C 1
ATOM 1353 O O . CYS A 1 167 ? -30.949 -1.063 48.464 1.00 98.00 167 CYS A O 1
ATOM 1355 N N . PHE A 1 168 ? -30.640 0.842 47.328 1.00 98.25 168 PHE A N 1
ATOM 1356 C CA . PHE A 1 168 ? -31.014 1.710 48.455 1.00 98.25 168 PHE A CA 1
ATOM 1357 C C . PHE A 1 168 ? -32.500 1.580 48.859 1.00 98.25 168 PHE A C 1
ATOM 1359 O O . PHE A 1 168 ? -32.816 1.535 50.057 1.00 98.25 168 PHE A O 1
ATOM 1366 N N . LYS A 1 169 ? -33.427 1.462 47.896 1.00 98.50 169 LYS A N 1
ATOM 1367 C CA . LYS A 1 169 ? -34.863 1.220 48.167 1.00 98.50 169 LYS A CA 1
ATOM 1368 C C . LYS A 1 169 ? -35.100 -0.149 48.814 1.00 98.50 169 LYS A C 1
ATOM 1370 O O . LYS A 1 169 ? -35.864 -0.249 49.777 1.00 98.50 169 LYS A O 1
ATOM 1375 N N . LEU A 1 170 ? -34.421 -1.197 48.342 1.00 98.31 170 LEU A N 1
ATOM 1376 C CA . LEU A 1 170 ? -34.483 -2.525 48.957 1.00 98.31 170 LEU A CA 1
ATOM 1377 C C . LEU A 1 170 ? -33.908 -2.493 50.378 1.00 98.31 170 LEU A C 1
ATOM 1379 O O . LEU A 1 170 ? -34.563 -2.973 51.296 1.00 98.31 170 LEU A O 1
ATOM 1383 N N . THR A 1 171 ? -32.757 -1.850 50.593 1.00 98.19 171 THR A N 1
ATOM 1384 C CA . THR A 1 171 ? -32.103 -1.756 51.914 1.00 98.19 171 THR A CA 1
ATOM 1385 C C . THR A 1 171 ? -32.977 -1.038 52.953 1.00 98.19 171 THR A C 1
ATOM 1387 O O . THR A 1 171 ? -33.105 -1.491 54.091 1.00 98.19 171 THR A O 1
ATOM 1390 N N . THR A 1 172 ? -33.634 0.065 52.577 1.00 98.38 172 THR A N 1
ATOM 1391 C CA . THR A 1 172 ? -34.565 0.787 53.470 1.00 98.38 172 THR A CA 1
ATOM 1392 C C . THR A 1 172 ? -35.845 -0.008 53.752 1.00 98.38 172 THR A C 1
ATOM 1394 O O . THR A 1 172 ? -36.352 0.015 54.878 1.00 98.38 172 THR A O 1
ATOM 1397 N N . THR A 1 173 ? -36.328 -0.780 52.777 1.00 98.25 173 THR A N 1
ATOM 1398 C CA . THR A 1 173 ? -37.468 -1.697 52.943 1.00 98.25 173 THR A CA 1
ATOM 1399 C C . THR A 1 173 ? -37.112 -2.884 53.846 1.00 98.25 173 THR A C 1
ATOM 1401 O O . THR A 1 173 ? -37.854 -3.186 54.782 1.00 98.25 173 THR A O 1
ATOM 1404 N N . GLN A 1 174 ? -35.948 -3.505 53.639 1.00 98.38 174 GLN A N 1
ATOM 1405 C CA . GLN A 1 174 ? -35.404 -4.587 54.461 1.00 98.38 174 GLN A CA 1
ATOM 1406 C C . GLN A 1 174 ? -35.253 -4.145 55.920 1.00 98.38 174 GLN A C 1
ATOM 1408 O O . GLN A 1 174 ? -35.840 -4.765 56.801 1.00 98.38 174 GLN A O 1
ATOM 1413 N N . LYS A 1 175 ? -34.566 -3.026 56.179 1.00 98.44 175 LYS A N 1
ATOM 1414 C CA . LYS A 1 175 ? -34.382 -2.476 57.535 1.00 98.44 175 LYS A CA 1
ATOM 1415 C C . LYS A 1 175 ? -35.716 -2.198 58.245 1.00 98.44 175 LYS A C 1
ATOM 1417 O O . LYS A 1 175 ? -35.838 -2.352 59.460 1.00 98.44 175 LYS A O 1
ATOM 1422 N N . THR A 1 176 ? -36.741 -1.819 57.478 1.00 98.44 176 THR A N 1
ATOM 1423 C CA . THR A 1 176 ? -38.114 -1.629 57.971 1.00 98.44 176 THR A CA 1
ATOM 1424 C C . THR A 1 176 ? -38.794 -2.960 58.317 1.00 98.44 176 THR A C 1
ATOM 1426 O O . THR A 1 176 ? -39.517 -3.040 59.311 1.00 98.44 176 THR A O 1
ATOM 1429 N N . ALA A 1 177 ? -38.570 -4.014 57.528 1.00 98.25 177 ALA A N 1
ATOM 1430 C CA . ALA A 1 177 ? -39.063 -5.362 57.810 1.00 98.25 177 ALA A CA 1
ATOM 1431 C C . ALA A 1 177 ? -38.361 -5.984 59.031 1.00 98.25 177 ALA A C 1
ATOM 1433 O O . ALA A 1 177 ? -39.038 -6.484 59.924 1.00 98.25 177 ALA A O 1
ATOM 1434 N N . GLU A 1 178 ? -37.035 -5.864 59.131 1.00 98.00 178 GLU A N 1
ATOM 1435 C CA . GLU A 1 178 ? -36.231 -6.286 60.288 1.00 98.00 178 GLU A CA 1
ATOM 1436 C C . GLU A 1 178 ? -36.714 -5.626 61.589 1.00 98.00 178 GLU A C 1
ATOM 1438 O O . GLU A 1 178 ? -36.929 -6.305 62.593 1.00 98.00 178 GLU A O 1
ATOM 1443 N N . GLY A 1 179 ? -36.976 -4.312 61.564 1.00 98.44 179 GLY A N 1
ATOM 1444 C CA . GLY A 1 179 ? -37.544 -3.591 62.708 1.00 98.44 179 GLY A CA 1
ATOM 1445 C C . GLY A 1 179 ? -38.929 -4.104 63.130 1.00 98.44 179 GLY A C 1
ATOM 1446 O O . GLY A 1 179 ? -39.197 -4.240 64.325 1.00 98.44 179 GLY A O 1
ATOM 1447 N N . LYS A 1 180 ? -39.796 -4.447 62.165 1.00 98.56 180 LYS A N 1
ATOM 1448 C CA . LYS A 1 180 ? -41.110 -5.061 62.436 1.00 98.56 180 LYS A CA 1
ATOM 1449 C C . LYS A 1 180 ? -40.975 -6.468 63.022 1.00 98.56 180 LYS A C 1
ATOM 1451 O O . LYS A 1 180 ? -41.675 -6.775 63.981 1.00 98.56 180 LYS A O 1
ATOM 1456 N N . ILE A 1 181 ? -40.073 -7.294 62.485 1.00 98.19 181 ILE A N 1
ATOM 1457 C CA . ILE A 1 181 ? -39.800 -8.649 62.991 1.00 98.19 181 ILE A CA 1
ATOM 1458 C C . ILE A 1 181 ? -39.323 -8.573 64.442 1.00 98.19 181 ILE A C 1
ATOM 1460 O O . ILE A 1 181 ? -39.934 -9.195 65.306 1.00 98.19 181 ILE A O 1
ATOM 1464 N N . LYS A 1 182 ? -38.330 -7.727 64.747 1.00 98.44 182 LYS A N 1
ATOM 1465 C CA . LYS A 1 182 ? -37.811 -7.550 66.112 1.00 98.44 182 LYS A CA 1
ATOM 1466 C C . LYS A 1 182 ? -38.899 -7.148 67.122 1.00 98.44 182 LYS A C 1
ATOM 1468 O O . LYS A 1 182 ? -38.918 -7.660 68.237 1.00 98.44 182 LYS A O 1
ATOM 1473 N N . HIS A 1 183 ? -39.830 -6.272 66.734 1.00 98.38 183 HIS A N 1
ATOM 1474 C CA . HIS A 1 183 ? -40.964 -5.887 67.584 1.00 98.38 183 HIS A CA 1
ATOM 1475 C C . HIS A 1 183 ? -41.966 -7.037 67.814 1.00 98.38 183 HIS A C 1
ATOM 1477 O O . HIS A 1 183 ? -42.564 -7.142 68.886 1.00 98.38 183 HIS A O 1
ATOM 1483 N N . LEU A 1 184 ? -42.152 -7.914 66.823 1.00 98.44 184 LEU A N 1
ATOM 1484 C CA . LEU A 1 184 ? -42.982 -9.113 66.962 1.00 98.44 184 LEU A CA 1
ATOM 1485 C C . LEU A 1 184 ? -42.292 -10.188 67.817 1.00 98.44 184 LEU A C 1
ATOM 1487 O O . LEU A 1 184 ? -42.960 -10.802 68.642 1.00 98.44 184 LEU A O 1
ATOM 1491 N N . GLU A 1 185 ? -40.973 -10.366 67.700 1.00 97.75 185 GLU A N 1
ATOM 1492 C CA . GLU A 1 185 ? -40.178 -11.244 68.576 1.00 97.75 185 GLU A CA 1
ATOM 1493 C C . GLU A 1 185 ? -40.217 -10.801 70.047 1.00 97.75 185 GLU A C 1
ATOM 1495 O O . GLU A 1 185 ? -40.262 -11.636 70.948 1.00 97.75 185 GLU A O 1
ATOM 1500 N N . GLU A 1 186 ? -40.184 -9.492 70.303 1.00 98.06 186 GLU A N 1
ATOM 1501 C CA . GLU A 1 186 ? -40.303 -8.914 71.646 1.00 98.06 186 GLU A CA 1
ATOM 1502 C C . GLU A 1 186 ? -41.693 -9.175 72.244 1.00 98.06 186 GLU A C 1
ATOM 1504 O O . GLU A 1 186 ? -41.804 -9.685 73.359 1.00 98.06 186 GLU A O 1
ATOM 1509 N N . LYS A 1 187 ? -42.758 -8.935 71.467 1.00 98.19 187 LYS A N 1
ATOM 1510 C CA . LYS A 1 187 ? -44.136 -9.262 71.868 1.00 98.19 187 LYS A CA 1
ATOM 1511 C C . LYS A 1 187 ? -44.372 -10.757 72.072 1.00 98.19 187 LYS A C 1
ATOM 1513 O O . LYS A 1 187 ? -45.122 -11.116 72.974 1.00 98.19 187 LYS A O 1
ATOM 1518 N N . LEU A 1 188 ? -43.743 -11.616 71.268 1.00 97.94 188 LEU A N 1
ATOM 1519 C CA . LEU A 1 188 ? -43.835 -13.068 71.420 1.00 97.94 188 LEU A CA 1
ATOM 1520 C C . LEU A 1 188 ? -43.261 -13.511 72.773 1.00 97.94 188 LEU A C 1
ATOM 1522 O O . LEU A 1 188 ? -43.923 -14.247 73.493 1.00 97.94 188 LEU A O 1
ATOM 1526 N N . LYS A 1 189 ? -42.081 -13.004 73.153 1.00 97.75 189 LYS A N 1
ATOM 1527 C CA . LYS A 1 189 ? -41.420 -13.335 74.430 1.00 97.75 189 LYS A CA 1
ATOM 1528 C C . LYS A 1 189 ? -42.225 -12.883 75.650 1.00 97.75 189 LYS A C 1
ATOM 1530 O O . LYS A 1 189 ? -42.288 -13.611 76.638 1.00 97.75 189 LYS A O 1
ATOM 1535 N N . GLU A 1 190 ? -42.859 -11.711 75.584 1.00 97.69 190 GLU A N 1
ATOM 1536 C CA . GLU A 1 190 ? -43.769 -11.263 76.646 1.00 97.69 190 GLU A CA 1
ATOM 1537 C C . GLU A 1 190 ? -45.011 -12.164 76.732 1.00 97.69 190 GLU A C 1
ATOM 1539 O O . GLU A 1 190 ? -45.412 -12.565 77.820 1.00 97.69 190 GLU A O 1
ATOM 1544 N N . GLU A 1 191 ? -45.600 -12.558 75.601 1.00 97.44 191 GLU A N 1
ATOM 1545 C CA . GLU A 1 191 ? -46.781 -13.429 75.593 1.00 97.44 191 GLU A CA 1
ATOM 1546 C C . GLU A 1 191 ? -46.458 -14.858 76.077 1.00 97.44 191 GLU A C 1
ATOM 1548 O O . GLU A 1 191 ? -47.203 -15.412 76.887 1.00 97.44 191 GLU A O 1
ATOM 1553 N N . GLU A 1 192 ? -45.295 -15.408 75.711 1.00 97.00 192 GLU A N 1
ATOM 1554 C CA . GLU A 1 192 ? -44.747 -16.655 76.264 1.00 97.00 192 GLU A CA 1
ATOM 1555 C C . GLU A 1 192 ? -44.551 -16.575 77.789 1.00 97.00 192 GLU A C 1
ATOM 1557 O O . GLU A 1 192 ? -44.900 -17.511 78.516 1.00 97.00 192 GLU A O 1
ATOM 1562 N N . HIS A 1 193 ? -44.042 -15.447 78.294 1.00 97.75 193 HIS A N 1
ATOM 1563 C CA . HIS A 1 193 ? -43.887 -15.196 79.726 1.00 97.75 193 HIS A CA 1
ATOM 1564 C C . HIS A 1 193 ? -45.244 -15.125 80.451 1.00 97.75 193 HIS A C 1
ATOM 1566 O O . HIS A 1 193 ? -45.423 -15.784 81.479 1.00 97.75 193 HIS A O 1
ATOM 1572 N N . GLN A 1 194 ? -46.235 -14.424 79.891 1.00 97.94 194 GLN A N 1
ATOM 1573 C CA . GLN A 1 194 ? -47.596 -14.372 80.442 1.00 97.94 194 GLN A CA 1
ATOM 1574 C C . GLN A 1 194 ? -48.287 -15.746 80.423 1.00 97.94 194 GLN A C 1
ATOM 1576 O O . GLN A 1 194 ? -48.902 -16.142 81.418 1.00 97.94 194 GLN A O 1
ATOM 1581 N N . ARG A 1 195 ? -48.134 -16.529 79.343 1.00 97.19 195 ARG A N 1
ATOM 1582 C CA . ARG A 1 195 ? -48.608 -17.925 79.284 1.00 97.19 195 ARG A CA 1
ATOM 1583 C C . ARG A 1 195 ? -47.973 -18.783 80.367 1.00 97.19 195 ARG A C 1
ATOM 1585 O O . ARG A 1 195 ? -48.678 -19.572 80.997 1.00 97.19 195 ARG A O 1
ATOM 1592 N N . LYS A 1 196 ? -46.674 -18.611 80.622 1.00 97.62 196 LYS A N 1
ATOM 1593 C CA . LYS A 1 196 ? -45.975 -19.343 81.679 1.00 97.62 196 LYS A CA 1
ATOM 1594 C C . LYS A 1 196 ? -46.486 -18.970 83.071 1.00 97.62 196 LYS A C 1
ATOM 1596 O O . LYS A 1 196 ? -46.841 -19.870 83.823 1.00 97.62 196 LYS A O 1
ATOM 1601 N N . LEU A 1 197 ? -46.641 -17.680 83.382 1.00 97.69 197 LEU A N 1
ATOM 1602 C CA . LEU A 1 197 ? -47.245 -17.230 84.646 1.00 97.69 197 LEU A CA 1
ATOM 1603 C C . LEU A 1 197 ? -48.664 -17.793 84.847 1.00 97.69 197 LEU A C 1
ATOM 1605 O O . LEU A 1 197 ? -49.030 -18.190 85.956 1.00 97.69 197 LEU A O 1
ATOM 1609 N N . PHE A 1 198 ? -49.463 -17.867 83.778 1.00 97.19 198 PHE A N 1
ATOM 1610 C CA . PHE A 1 198 ? -50.790 -18.479 83.819 1.00 97.19 198 PHE A CA 1
ATOM 1611 C C . PHE A 1 198 ? -50.725 -19.996 84.066 1.00 97.19 198 PHE A C 1
ATOM 1613 O O . PHE A 1 198 ? -51.472 -20.511 84.899 1.00 97.19 198 PHE A O 1
ATOM 1620 N N . GLN A 1 199 ? -49.813 -20.709 83.397 1.00 96.75 199 GLN A N 1
ATOM 1621 C CA . GLN A 1 199 ? -49.600 -22.149 83.576 1.00 96.75 199 GLN A CA 1
ATOM 1622 C C . GLN A 1 199 ? -49.091 -22.489 84.985 1.00 96.75 199 GLN A C 1
ATOM 1624 O O . GLN A 1 199 ? -49.620 -23.404 85.619 1.00 96.75 199 GLN A O 1
ATOM 1629 N N . ASP A 1 200 ? -48.134 -21.723 85.510 1.00 97.12 200 ASP A N 1
ATOM 1630 C CA . ASP A 1 200 ? -47.612 -21.878 86.869 1.00 97.12 200 ASP A CA 1
ATOM 1631 C C . ASP A 1 200 ? -48.746 -21.685 87.894 1.00 97.12 200 ASP A C 1
ATOM 1633 O O . ASP A 1 200 ? -48.956 -22.538 88.762 1.00 97.12 200 ASP A O 1
ATOM 1637 N N . LYS A 1 201 ? -49.575 -20.642 87.733 1.00 97.31 201 LYS A N 1
ATOM 1638 C CA . LYS A 1 201 ? -50.751 -20.390 88.586 1.00 97.31 201 LYS A CA 1
ATOM 1639 C C . LYS A 1 201 ? -51.827 -21.478 88.468 1.00 97.31 201 LYS A C 1
ATOM 1641 O O . LYS A 1 201 ? -52.419 -21.861 89.478 1.00 97.31 201 LYS A O 1
ATOM 1646 N N . ALA A 1 202 ? -52.061 -22.018 87.272 1.00 95.81 202 ALA A N 1
ATOM 1647 C CA . ALA A 1 202 ? -52.960 -23.155 87.072 1.00 95.81 202 ALA A CA 1
ATOM 1648 C C . ALA A 1 202 ? -52.437 -24.423 87.773 1.00 95.81 202 ALA A C 1
ATOM 1650 O O . ALA A 1 202 ? -53.208 -25.117 88.435 1.00 95.81 202 ALA A O 1
ATOM 1651 N N . SER A 1 203 ? -51.125 -24.683 87.712 1.00 95.75 203 SER A N 1
ATOM 1652 C CA . SER A 1 203 ? -50.491 -25.810 88.411 1.00 95.75 203 SER A CA 1
ATOM 1653 C C . SER A 1 203 ? -50.554 -25.664 89.939 1.00 95.75 203 SER A C 1
ATOM 1655 O O . SER A 1 203 ? -50.819 -26.639 90.646 1.00 95.75 203 SER A O 1
ATOM 1657 N N . GLN A 1 204 ? -50.414 -24.438 90.458 1.00 95.69 204 GLN A N 1
ATOM 1658 C CA . GLN A 1 204 ? -50.575 -24.127 91.879 1.00 95.69 204 GLN A CA 1
ATOM 1659 C C . GLN A 1 204 ? -52.014 -24.390 92.346 1.00 95.69 204 GLN A C 1
ATOM 1661 O O . GLN A 1 204 ? -52.215 -25.034 93.376 1.00 95.69 204 GLN A O 1
ATOM 1666 N N . LEU A 1 205 ? -53.016 -23.956 91.572 1.00 95.62 205 LEU A N 1
ATOM 1667 C CA . LEU A 1 205 ? -54.429 -24.232 91.856 1.00 95.62 205 LEU A CA 1
ATOM 1668 C C . LEU A 1 205 ? -54.740 -25.733 91.793 1.00 95.62 205 LEU A C 1
ATOM 1670 O O . LEU A 1 205 ? -55.383 -26.254 92.701 1.00 95.62 205 LEU A O 1
ATOM 1674 N N . GLN A 1 206 ? -54.243 -26.449 90.780 1.00 93.38 206 GLN A N 1
ATOM 1675 C CA . GLN A 1 206 ? -54.403 -27.902 90.674 1.00 93.38 206 GLN A CA 1
ATOM 1676 C C . GLN A 1 206 ? -53.775 -28.631 91.873 1.00 93.38 206 GLN A C 1
ATOM 1678 O O . GLN A 1 206 ? -54.396 -29.528 92.439 1.00 93.38 206 GLN A O 1
ATOM 1683 N N . THR A 1 207 ? -52.588 -28.203 92.311 1.00 92.31 207 THR A N 1
ATOM 1684 C CA . THR A 1 207 ? -51.902 -28.756 93.491 1.00 92.31 207 THR A CA 1
ATOM 1685 C C . THR A 1 207 ? -52.678 -28.467 94.778 1.00 92.31 207 THR A C 1
ATOM 1687 O O . THR A 1 207 ? -52.865 -29.364 95.597 1.00 92.31 207 THR A O 1
ATOM 1690 N N . GLY A 1 208 ? -53.205 -27.249 94.944 1.00 93.31 208 GLY A N 1
ATOM 1691 C CA . GLY A 1 208 ? -54.066 -26.891 96.075 1.00 93.31 208 GLY A CA 1
ATOM 1692 C C . GLY A 1 208 ? -55.369 -27.698 96.113 1.00 93.31 208 GLY A C 1
ATOM 1693 O O . GLY A 1 208 ? -55.789 -28.139 97.185 1.00 93.31 208 GLY A O 1
ATOM 1694 N N . LEU A 1 209 ? -55.978 -27.962 94.954 1.00 91.88 209 LEU A N 1
ATOM 1695 C CA . LEU A 1 209 ? -57.151 -28.834 94.831 1.00 91.88 209 LEU A CA 1
ATOM 1696 C C . LEU A 1 209 ? -56.819 -30.304 95.133 1.00 91.88 209 LEU A C 1
ATOM 1698 O O . LEU A 1 209 ? -57.638 -30.989 95.741 1.00 91.88 209 LEU A O 1
ATOM 1702 N N . GLU A 1 210 ? -55.634 -30.791 94.761 1.00 91.12 210 GLU A N 1
ATOM 1703 C CA . GLU A 1 210 ? -55.182 -32.150 95.087 1.00 91.12 210 GLU A CA 1
ATOM 1704 C C . GLU A 1 210 ? -54.937 -32.312 96.594 1.00 91.12 210 GLU A C 1
ATOM 1706 O O . GLU A 1 210 ? -55.469 -33.232 97.210 1.00 91.12 210 GLU A O 1
ATOM 1711 N N . ILE A 1 211 ? -54.236 -31.361 97.221 1.00 90.88 211 ILE A N 1
ATOM 1712 C CA . ILE A 1 211 ? -54.057 -31.297 98.682 1.00 90.88 211 ILE A CA 1
ATOM 1713 C C . ILE A 1 211 ? -55.420 -31.262 99.393 1.00 90.88 211 ILE A C 1
ATOM 1715 O O . ILE A 1 211 ? -55.649 -32.028 100.330 1.00 90.88 211 ILE A O 1
ATOM 1719 N N . SER A 1 212 ? -56.357 -30.438 98.910 1.00 90.69 212 SER A N 1
ATOM 1720 C CA . SER A 1 212 ? -57.723 -30.359 99.453 1.00 90.69 212 SER A CA 1
ATOM 1721 C C . SER A 1 212 ? -58.490 -31.679 99.298 1.00 90.69 212 SER A C 1
ATOM 1723 O O . SER A 1 212 ? -59.205 -32.087 100.214 1.00 90.69 212 SER A O 1
ATOM 1725 N N . ARG A 1 213 ? -58.316 -32.388 98.172 1.00 92.50 213 ARG A N 1
ATOM 1726 C CA . ARG A 1 213 ? -58.914 -33.710 97.929 1.00 92.50 213 ARG A CA 1
ATOM 1727 C C . ARG A 1 213 ? -58.346 -34.761 98.880 1.00 92.50 213 ARG A C 1
ATOM 1729 O O . ARG A 1 213 ? -59.120 -35.506 99.477 1.00 92.50 213 ARG A O 1
ATOM 1736 N N . ILE A 1 214 ? -57.024 -34.795 99.061 1.00 87.19 214 ILE A N 1
ATOM 1737 C CA . ILE A 1 214 ? -56.336 -35.712 99.981 1.00 87.19 214 ILE A CA 1
ATOM 1738 C C . ILE A 1 214 ? -56.823 -35.475 101.416 1.00 87.19 214 ILE A C 1
ATOM 1740 O O . ILE A 1 214 ? -57.254 -36.425 102.075 1.00 87.19 214 ILE A O 1
ATOM 1744 N N . LEU A 1 215 ? -56.871 -34.216 101.866 1.00 86.25 215 LEU A N 1
ATOM 1745 C CA . LEU A 1 215 ? -57.439 -33.838 103.164 1.00 86.25 215 LEU A CA 1
ATOM 1746 C C . LEU A 1 215 ? -58.892 -34.312 103.313 1.00 86.25 215 LEU A C 1
ATOM 1748 O O . LEU A 1 215 ? -59.199 -35.02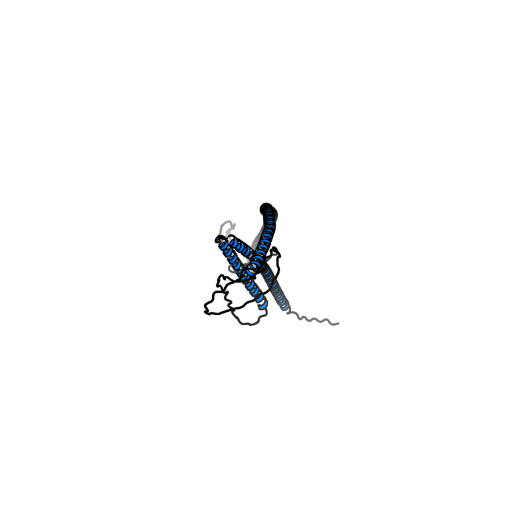4 104.263 1.00 86.25 215 LEU A O 1
ATOM 1752 N N . MET A 1 216 ? -59.777 -34.009 102.359 1.00 78.56 216 MET A N 1
ATOM 1753 C CA . MET A 1 216 ? -61.195 -34.392 102.446 1.00 78.56 216 MET A CA 1
ATOM 1754 C C . MET A 1 216 ? -61.427 -35.908 102.383 1.00 78.56 216 MET A C 1
ATOM 1756 O O . MET A 1 216 ? -62.296 -36.424 103.089 1.00 78.56 216 MET A O 1
ATOM 1760 N N . SER A 1 217 ? -60.626 -36.639 101.604 1.00 74.25 217 SER A N 1
ATOM 1761 C CA . SER A 1 217 ? -60.639 -38.108 101.592 1.00 74.25 217 SER A CA 1
ATOM 1762 C C . SER A 1 217 ? -60.102 -38.720 102.893 1.00 74.25 217 SER A C 1
ATOM 1764 O O . SER A 1 217 ? -60.527 -39.808 103.263 1.00 74.25 217 SER A O 1
ATOM 1766 N N . SER A 1 218 ? -59.267 -37.992 103.643 1.00 66.19 218 SER A N 1
ATOM 1767 C CA . SER A 1 218 ? -58.782 -38.409 104.968 1.00 66.19 218 SER A CA 1
ATOM 1768 C C . SER A 1 218 ? -59.827 -38.239 106.082 1.00 66.19 218 SER A C 1
ATOM 1770 O O . SER A 1 218 ? -59.702 -38.876 107.124 1.00 66.19 218 SER A O 1
ATOM 1772 N N . VAL A 1 219 ? -60.874 -37.423 105.875 1.00 51.12 219 VAL A N 1
ATOM 1773 C CA . VAL A 1 219 ? -62.020 -37.293 106.808 1.00 51.12 219 VAL A CA 1
ATOM 1774 C C . VAL A 1 219 ? -63.238 -38.123 106.363 1.00 51.12 219 VAL A C 1
ATOM 1776 O O . VAL A 1 219 ? -64.177 -38.329 107.130 1.00 51.12 219 VAL A O 1
ATOM 1779 N N . SER A 1 220 ? -63.235 -38.622 105.125 1.00 48.19 220 SER A N 1
ATOM 1780 C CA . SER A 1 220 ? -64.357 -39.349 104.520 1.00 48.19 220 SER A CA 1
ATOM 1781 C C . SER A 1 220 ? -64.186 -40.864 104.668 1.00 48.19 220 SER A C 1
ATOM 1783 O O . SER A 1 220 ? -63.381 -41.481 103.980 1.00 48.19 220 SER A O 1
ATOM 1785 N N . ASN A 1 221 ? -64.966 -41.478 105.560 1.00 40.69 221 ASN A N 1
ATOM 1786 C CA . ASN A 1 221 ? -64.828 -42.883 105.958 1.00 40.69 221 ASN A CA 1
ATOM 1787 C C . ASN A 1 221 ? -65.391 -43.861 104.888 1.00 40.69 221 ASN A C 1
ATOM 1789 O O . ASN A 1 221 ? -66.611 -43.897 104.688 1.00 40.69 221 ASN A O 1
ATOM 1793 N N . PRO A 1 222 ? -64.563 -44.671 104.192 1.00 43.84 222 PRO A N 1
ATOM 1794 C CA . PRO A 1 222 ? -65.012 -45.465 103.049 1.00 43.84 222 PRO A CA 1
ATOM 1795 C C . PRO A 1 222 ? -65.649 -46.797 103.482 1.00 43.84 222 PRO A C 1
ATOM 1797 O O . PRO A 1 222 ? -64.979 -47.827 103.601 1.00 43.84 222 PRO A O 1
ATOM 1800 N N . LYS A 1 223 ? -66.977 -46.822 103.663 1.00 35.16 223 LYS A N 1
ATOM 1801 C CA . LYS A 1 223 ? -67.709 -48.091 103.823 1.00 35.16 223 LYS A CA 1
ATOM 1802 C C . LYS A 1 223 ? -67.745 -48.878 102.505 1.00 35.16 223 LYS A C 1
ATOM 1804 O O . LYS A 1 223 ? -68.423 -48.520 101.549 1.00 35.16 223 LYS A O 1
ATOM 1809 N N . CYS A 1 224 ? -66.986 -49.969 102.511 1.00 34.69 224 CYS A N 1
ATOM 1810 C CA . CYS A 1 224 ? -66.776 -50.951 101.449 1.00 34.69 224 CYS A CA 1
ATOM 1811 C C . CYS A 1 224 ? -68.048 -51.464 100.739 1.00 34.69 224 CYS A C 1
ATOM 1813 O O . CYS A 1 224 ? -69.046 -51.789 101.378 1.00 34.69 224 CYS A O 1
ATOM 1815 N N . SER A 1 225 ? -67.919 -51.725 99.434 1.00 38.34 225 SER A N 1
ATOM 1816 C CA . SER A 1 225 ? -68.500 -52.916 98.792 1.00 38.34 225 SER A CA 1
ATOM 1817 C C . SER A 1 225 ? -67.427 -53.614 97.932 1.00 38.34 225 SER A C 1
ATOM 1819 O O . SER A 1 225 ? -66.367 -53.035 97.679 1.00 38.34 225 SER A O 1
ATOM 1821 N N . LYS A 1 226 ? -67.629 -54.892 97.577 1.00 39.09 226 LYS A N 1
ATOM 1822 C CA . LYS A 1 226 ? -66.623 -55.760 96.928 1.00 39.09 226 LYS A CA 1
ATOM 1823 C C . LYS A 1 226 ? -67.087 -56.268 95.558 1.00 39.09 226 LYS A C 1
ATOM 1825 O O . LYS A 1 226 ? -68.280 -56.342 95.299 1.00 39.09 226 LYS A O 1
ATOM 1830 N N . GLU A 1 227 ? -66.100 -56.793 94.821 1.00 38.94 227 GLU A N 1
ATOM 1831 C CA . GLU A 1 227 ? -66.182 -57.637 93.611 1.00 38.94 227 GLU A CA 1
ATOM 1832 C C . GLU A 1 227 ? -66.229 -56.893 92.257 1.00 38.94 227 GLU A C 1
ATOM 1834 O O . GLU A 1 227 ? -66.740 -55.788 92.172 1.00 38.94 227 GLU A O 1
ATOM 1839 N N . LYS A 1 228 ? -65.659 -57.420 91.155 1.00 36.66 228 LYS A N 1
ATOM 1840 C CA . LYS A 1 228 ? -65.095 -58.770 90.885 1.00 36.66 228 LYS A CA 1
ATOM 1841 C C . LYS A 1 228 ? -63.849 -58.694 89.967 1.00 36.66 228 LYS A C 1
ATOM 1843 O O . LYS A 1 228 ? -63.663 -57.719 89.249 1.00 36.66 228 LYS A O 1
ATOM 1848 N N . LYS A 1 229 ? -62.985 -59.723 89.972 1.00 45.53 229 LYS A N 1
ATOM 1849 C CA . LYS A 1 229 ? -61.763 -59.803 89.128 1.00 45.53 229 LYS A CA 1
ATOM 1850 C C . LYS A 1 229 ? -62.063 -60.141 87.657 1.00 45.53 229 LYS A C 1
ATOM 1852 O O . LYS A 1 229 ? -62.845 -61.058 87.415 1.00 45.53 229 LYS A O 1
ATOM 1857 N N . LYS A 1 230 ? -61.255 -59.608 86.724 1.00 37.59 230 LYS A N 1
ATOM 1858 C CA . LYS A 1 230 ? -60.630 -60.384 85.621 1.00 37.59 230 LYS A CA 1
ATOM 1859 C C . LYS A 1 230 ? -59.364 -59.693 85.063 1.00 37.59 230 LYS A C 1
ATOM 1861 O O . LYS A 1 230 ? -59.210 -58.486 85.192 1.00 37.59 230 LYS A O 1
ATOM 1866 N N . SER A 1 231 ? -58.439 -60.494 84.528 1.00 41.06 231 SER A N 1
ATOM 1867 C CA . SER A 1 231 ? -57.170 -60.118 83.853 1.00 41.06 231 SER A CA 1
ATOM 1868 C C . SER A 1 231 ? -57.410 -59.652 82.402 1.00 41.06 231 SER A C 1
ATOM 1870 O O . SER A 1 231 ? -58.477 -59.953 81.879 1.00 41.06 231 SER A O 1
ATOM 1872 N N . SER A 1 232 ? -56.512 -58.963 81.678 1.00 37.09 232 SER A N 1
ATOM 1873 C CA . SER A 1 232 ? -55.030 -59.053 81.534 1.00 37.09 232 SER A CA 1
ATOM 1874 C C . SER A 1 232 ? -54.392 -57.655 81.274 1.00 37.09 232 SER A C 1
ATOM 1876 O O . SER A 1 232 ? -55.118 -56.742 80.909 1.00 37.09 232 SER A O 1
ATOM 1878 N N . LYS A 1 233 ? -53.113 -57.312 81.548 1.00 44.75 233 LYS A N 1
ATOM 1879 C CA . LYS A 1 233 ? -51.784 -57.898 81.202 1.00 44.75 233 LYS A CA 1
ATOM 1880 C C . LYS A 1 233 ? -51.533 -57.913 79.673 1.00 44.75 233 LYS A C 1
ATOM 1882 O O . LYS A 1 233 ? -52.361 -58.482 78.977 1.00 44.75 233 LYS A O 1
ATOM 1887 N N . SER A 1 234 ? -50.450 -57.384 79.076 1.00 39.53 234 SER A N 1
ATOM 1888 C CA . SER A 1 234 ? -49.327 -56.466 79.452 1.00 39.53 234 SER A CA 1
ATOM 1889 C C . SER A 1 234 ? -48.653 -55.967 78.138 1.00 39.53 234 SER A C 1
ATOM 1891 O O . SER A 1 234 ? -48.986 -56.512 77.093 1.00 39.53 234 SER A O 1
ATOM 1893 N N . ALA A 1 235 ? -47.703 -55.021 78.043 1.00 35.19 235 ALA A N 1
ATOM 1894 C CA . ALA A 1 235 ? -46.814 -54.340 79.011 1.00 35.19 235 ALA A CA 1
ATOM 1895 C C . ALA A 1 235 ? -46.793 -52.794 78.739 1.00 35.19 235 ALA A C 1
ATOM 1897 O O . ALA A 1 235 ? -47.879 -52.277 78.513 1.00 35.19 235 ALA A O 1
ATOM 1898 N N . SER A 1 236 ? -45.732 -51.958 78.762 1.00 35.72 236 SER A N 1
ATOM 1899 C CA . SER A 1 236 ? -44.263 -52.102 78.924 1.00 35.72 236 SER A CA 1
ATOM 1900 C C . SER A 1 236 ? -43.599 -50.792 79.437 1.00 35.72 236 SER A C 1
ATOM 1902 O O . SER A 1 236 ? -44.296 -49.832 79.753 1.00 35.72 236 SER A O 1
ATOM 1904 N N . ALA A 1 237 ? -42.260 -50.754 79.513 1.00 36.28 237 ALA A N 1
ATOM 1905 C CA . ALA A 1 237 ? -41.410 -49.581 79.809 1.00 36.28 237 ALA A CA 1
ATOM 1906 C C . ALA A 1 237 ? -40.823 -48.958 78.508 1.00 36.28 237 ALA A C 1
ATOM 1908 O O . ALA A 1 237 ? -40.909 -49.588 77.458 1.00 36.28 237 ALA A O 1
ATOM 1909 N N . GLY A 1 238 ? -40.195 -47.770 78.481 1.00 29.95 238 GLY A N 1
ATOM 1910 C CA . GLY A 1 238 ? -39.875 -46.794 79.539 1.00 29.95 238 GLY A CA 1
ATOM 1911 C C . GLY A 1 238 ? -38.859 -45.737 79.047 1.00 29.95 238 GLY A C 1
ATOM 1912 O O . GLY A 1 238 ? -38.656 -45.616 77.844 1.00 29.95 238 GLY A O 1
ATOM 1913 N N . HIS A 1 239 ? -38.176 -45.050 79.981 1.00 38.97 239 HIS A N 1
ATOM 1914 C CA . HIS A 1 239 ? -37.173 -43.975 79.759 1.00 38.97 239 HIS A CA 1
ATOM 1915 C C . HIS A 1 239 ? -37.779 -42.657 79.204 1.00 38.97 239 HIS A C 1
ATOM 1917 O O . HIS A 1 239 ? -38.637 -42.690 78.338 1.00 38.97 239 HIS A O 1
ATOM 1923 N N . SER A 1 240 ? -37.496 -41.436 79.680 1.00 42.72 240 SER A N 1
ATOM 1924 C CA . SER A 1 240 ? -36.386 -40.832 80.447 1.00 42.72 240 SER A CA 1
ATOM 1925 C C . SER A 1 240 ? -35.056 -40.697 79.698 1.00 42.72 240 SER A C 1
ATOM 1927 O O . SER A 1 240 ? -34.242 -41.618 79.726 1.00 42.72 240 SER A O 1
ATOM 1929 N N . ARG A 1 241 ? -34.810 -39.510 79.112 1.00 36.91 241 ARG A N 1
ATOM 1930 C CA . ARG A 1 241 ? -33.489 -38.848 79.098 1.00 36.91 241 ARG A CA 1
ATOM 1931 C C . ARG A 1 241 ? -33.552 -37.372 78.663 1.00 36.91 241 ARG A C 1
ATOM 1933 O O . ARG A 1 241 ? -33.871 -37.072 77.525 1.00 36.91 241 ARG A O 1
ATOM 1940 N N . ASN A 1 242 ? -33.158 -36.517 79.605 1.00 32.22 242 ASN A N 1
ATOM 1941 C CA . ASN A 1 242 ? -32.200 -35.406 79.510 1.00 32.22 242 ASN A CA 1
ATOM 1942 C C . ASN A 1 242 ? -32.345 -34.307 78.430 1.00 32.22 242 ASN A C 1
ATOM 1944 O O . ASN A 1 242 ? -32.400 -34.552 77.232 1.00 32.22 242 ASN A O 1
ATOM 1948 N N . ALA A 1 243 ? -32.231 -33.070 78.919 1.00 33.47 243 ALA A N 1
ATOM 1949 C CA . ALA A 1 243 ? -32.130 -31.806 78.193 1.00 33.47 243 ALA A CA 1
ATOM 1950 C C . ALA A 1 243 ? -30.978 -31.686 77.170 1.00 33.47 243 ALA A C 1
ATOM 1952 O O . ALA A 1 243 ? -29.945 -32.342 77.301 1.00 33.47 243 ALA A O 1
ATOM 1953 N N . SER A 1 244 ? -31.099 -30.692 76.280 1.00 36.75 244 SER A N 1
ATOM 1954 C CA . SER A 1 244 ? -29.990 -29.784 75.943 1.00 36.75 244 SER A CA 1
ATOM 1955 C C . SER A 1 244 ? -30.505 -28.399 75.510 1.00 36.75 244 SER A C 1
ATOM 1957 O O . SER A 1 244 ? -31.692 -28.228 75.234 1.00 36.75 244 SER A O 1
ATOM 1959 N N . THR A 1 245 ? -29.615 -27.407 75.492 1.00 42.03 245 THR A N 1
ATOM 1960 C CA . THR A 1 245 ? -29.853 -25.998 75.135 1.00 42.03 245 THR A CA 1
ATOM 1961 C C . THR A 1 245 ? -29.504 -25.682 73.676 1.00 42.03 245 THR A C 1
ATOM 1963 O O . THR A 1 245 ? -28.608 -26.314 73.126 1.00 42.03 245 THR A O 1
ATOM 1966 N N . GLN A 1 246 ? -30.178 -24.661 73.112 1.00 36.81 246 GLN A N 1
ATOM 1967 C CA . GLN A 1 246 ? -29.798 -23.710 72.029 1.00 36.81 246 GLN A CA 1
ATOM 1968 C C . GLN A 1 246 ? -31.085 -23.301 71.271 1.00 36.81 246 GLN A C 1
ATOM 1970 O O . GLN A 1 246 ? -31.896 -24.162 70.962 1.00 36.81 246 GLN A O 1
ATOM 1975 N N . ASN A 1 247 ? -31.401 -22.039 70.956 1.00 42.75 247 ASN A N 1
ATOM 1976 C CA . ASN A 1 247 ? -30.695 -20.762 71.123 1.00 42.75 247 ASN A CA 1
ATOM 1977 C C . ASN A 1 247 ? -29.262 -20.712 70.565 1.00 42.75 247 ASN A C 1
ATOM 1979 O O . ASN A 1 247 ? -28.304 -20.743 71.332 1.00 42.75 247 ASN A O 1
ATOM 1983 N N . LEU A 1 248 ? -29.137 -20.516 69.247 1.00 33.53 248 LEU A N 1
ATOM 1984 C CA . LEU A 1 248 ? -28.546 -19.273 68.728 1.00 33.53 248 LEU A CA 1
ATOM 1985 C C . LEU A 1 248 ? -29.003 -18.991 67.283 1.00 33.53 248 LEU A C 1
ATOM 1987 O O . LEU A 1 248 ? -29.403 -19.897 66.557 1.00 33.53 248 LEU A O 1
ATOM 1991 N N . GLN A 1 249 ? -28.933 -17.726 66.871 1.00 41.22 249 GLN A N 1
ATOM 1992 C CA . GLN A 1 249 ? -28.990 -17.314 65.466 1.00 41.22 249 GLN A CA 1
ATOM 1993 C C . GLN A 1 249 ? -27.632 -17.563 64.791 1.00 41.22 249 GLN A C 1
ATOM 1995 O O . GLN A 1 249 ? -26.608 -17.268 65.399 1.00 41.22 249 GLN A O 1
ATOM 2000 N N . THR A 1 250 ? -27.624 -17.893 63.498 1.00 35.38 250 THR A N 1
ATOM 2001 C CA . THR A 1 250 ? -26.608 -17.380 62.554 1.00 35.38 250 THR A CA 1
ATOM 2002 C C . THR A 1 250 ? -27.184 -17.302 61.141 1.00 35.38 250 THR A C 1
ATOM 2004 O O . THR A 1 250 ? -27.028 -18.200 60.318 1.00 35.38 250 THR A O 1
ATOM 2007 N N . MET A 1 251 ? -27.832 -16.178 60.829 1.00 42.91 251 MET A N 1
ATOM 2008 C CA . MET A 1 251 ? -28.041 -15.779 59.438 1.00 42.91 251 MET A CA 1
ATOM 2009 C C . MET A 1 251 ? -26.780 -15.039 58.971 1.00 42.91 251 MET A C 1
ATOM 2011 O O . MET A 1 251 ? -26.593 -13.883 59.352 1.00 42.91 251 MET A O 1
ATOM 2015 N N . GLN A 1 252 ? -25.900 -15.717 58.218 1.00 36.62 252 GLN A N 1
ATOM 2016 C CA . GLN A 1 252 ? -24.887 -15.117 57.328 1.00 36.62 252 GLN A CA 1
ATOM 2017 C C . GLN A 1 252 ? -24.010 -16.185 56.644 1.00 36.62 252 GLN A C 1
ATOM 2019 O O . GLN A 1 252 ? -23.210 -16.845 57.299 1.00 36.62 252 GLN A O 1
ATOM 2024 N N . HIS A 1 253 ? -24.112 -16.322 55.318 1.00 34.44 253 HIS A N 1
ATOM 2025 C CA . HIS A 1 253 ? -23.149 -15.726 54.374 1.00 34.44 253 HIS A CA 1
ATOM 2026 C C . HIS A 1 253 ? -23.394 -16.201 52.930 1.00 34.44 253 HIS A C 1
ATOM 2028 O O . HIS A 1 253 ? -23.534 -17.389 52.655 1.00 34.44 253 HIS A O 1
ATOM 2034 N N . TYR A 1 254 ? -23.345 -15.262 51.982 1.00 36.72 254 TYR A N 1
ATOM 2035 C CA . TYR A 1 254 ? -23.076 -15.574 50.577 1.00 36.72 254 TYR A CA 1
ATOM 2036 C C . TYR A 1 254 ? -21.608 -15.996 50.412 1.00 36.72 254 TYR A C 1
ATOM 2038 O O . TYR A 1 254 ? -20.733 -15.183 50.713 1.00 36.72 254 TYR A O 1
ATOM 2046 N N . ARG A 1 255 ? -21.338 -17.158 49.796 1.00 32.78 255 ARG A N 1
ATOM 2047 C CA . ARG A 1 255 ? -20.403 -17.257 48.651 1.00 32.78 255 ARG A CA 1
ATOM 2048 C C . ARG A 1 255 ? -20.547 -18.601 47.907 1.00 32.78 255 ARG A C 1
ATOM 2050 O O . ARG A 1 255 ? -20.495 -19.639 48.560 1.00 32.78 255 ARG A O 1
ATOM 2057 N N . PRO A 1 256 ? -20.690 -18.621 46.568 1.00 51.06 256 PRO A N 1
ATOM 2058 C CA . PRO A 1 256 ? -20.713 -19.862 45.793 1.00 51.06 256 PRO A CA 1
ATOM 2059 C C . PRO A 1 256 ? -19.294 -20.366 45.493 1.00 51.06 256 PRO A C 1
ATOM 2061 O O . PRO A 1 256 ? -18.427 -19.571 45.128 1.00 51.06 256 PRO A O 1
ATOM 2064 N N . HIS A 1 257 ? -19.069 -21.682 45.565 1.00 34.88 257 HIS A N 1
ATOM 2065 C CA . HIS A 1 257 ? -17.823 -22.304 45.110 1.00 34.88 257 HIS A CA 1
ATOM 2066 C C . HIS A 1 257 ? -18.035 -23.676 44.442 1.00 34.88 257 HIS A C 1
ATOM 2068 O O . HIS A 1 257 ? -18.365 -24.653 45.099 1.00 34.88 257 HIS A O 1
ATOM 2074 N N . ILE A 1 258 ? -17.721 -23.709 43.141 1.00 38.19 258 ILE A N 1
ATOM 2075 C CA . ILE A 1 258 ? -17.066 -24.811 42.411 1.00 38.19 258 ILE A CA 1
ATOM 2076 C C . ILE A 1 258 ? -17.797 -26.172 42.377 1.00 38.19 258 ILE A C 1
ATOM 2078 O O . ILE A 1 258 ? -17.557 -27.053 43.196 1.00 38.19 258 ILE A O 1
ATOM 2082 N N . LEU A 1 259 ? -18.532 -26.396 41.282 1.00 32.50 259 LEU A N 1
ATOM 2083 C CA . LEU A 1 259 ? -18.639 -27.702 40.615 1.00 32.50 259 LEU A CA 1
ATOM 2084 C C . LEU A 1 259 ? -18.125 -27.487 39.179 1.00 32.50 259 LEU A C 1
ATOM 2086 O O . LEU A 1 259 ? -18.742 -26.783 38.391 1.00 32.50 259 LEU A O 1
ATOM 2090 N N . GLN A 1 260 ? -16.840 -27.723 38.931 1.00 29.73 260 GLN A N 1
ATOM 2091 C CA . GLN A 1 260 ? -16.291 -28.985 38.421 1.00 29.73 260 GLN A CA 1
ATOM 2092 C C . GLN A 1 260 ? -16.779 -29.359 37.007 1.00 29.73 260 GLN A C 1
ATOM 2094 O O . GLN A 1 260 ? -17.733 -30.100 36.808 1.00 29.73 260 GLN A O 1
ATOM 2099 N N . LYS A 1 261 ? -16.004 -28.860 36.041 1.00 34.62 261 LYS A N 1
ATOM 2100 C CA . LYS A 1 261 ? -15.913 -29.234 34.624 1.00 34.62 261 LYS A CA 1
ATOM 2101 C C . LYS A 1 261 ? -16.102 -30.739 34.339 1.00 34.62 261 LYS A C 1
ATOM 2103 O O . LYS A 1 261 ? -15.205 -31.526 34.631 1.00 34.62 261 LYS A O 1
ATOM 2108 N N . LEU A 1 262 ? -17.180 -31.063 33.622 1.00 27.69 262 LEU A N 1
ATOM 2109 C CA . LEU A 1 262 ? -17.275 -32.088 32.567 1.00 27.69 262 LEU A CA 1
ATOM 2110 C C . LEU A 1 262 ? -17.909 -31.358 31.355 1.00 27.69 262 LEU A C 1
ATOM 2112 O O . LEU A 1 262 ? -18.848 -30.602 31.573 1.00 27.69 262 LEU A O 1
ATOM 2116 N N . ALA A 1 263 ? -17.421 -31.359 30.110 1.00 33.47 263 ALA A N 1
ATOM 2117 C CA . ALA A 1 263 ? -16.523 -32.244 29.348 1.00 33.47 263 ALA A CA 1
ATOM 2118 C C . ALA A 1 263 ? -17.190 -33.390 28.553 1.00 33.47 263 ALA A C 1
ATOM 2120 O O . ALA A 1 263 ? -16.610 -34.459 28.410 1.00 33.47 263 ALA A O 1
ATOM 2121 N N . GLU A 1 264 ? -18.345 -33.103 27.949 1.00 33.19 264 GLU A N 1
ATOM 2122 C CA . GLU A 1 264 ? -18.841 -33.732 26.712 1.00 33.19 264 GLU A CA 1
ATOM 2123 C C . GLU A 1 264 ? -18.992 -32.564 25.709 1.00 33.19 264 GLU A C 1
ATOM 2125 O O . GLU A 1 264 ? -19.646 -31.578 26.034 1.00 33.19 264 GLU A O 1
ATOM 2130 N N . VAL A 1 265 ? -18.241 -32.431 24.609 1.00 34.38 265 VAL A N 1
ATOM 2131 C CA . VAL A 1 265 ? -17.946 -33.364 23.501 1.00 34.38 265 VAL A CA 1
ATOM 2132 C C . VAL A 1 265 ? -19.199 -33.677 22.680 1.00 34.38 265 VAL A C 1
ATOM 2134 O O . VAL A 1 265 ? -19.782 -34.750 22.783 1.00 34.38 265 VAL A O 1
ATOM 2137 N N . SER A 1 266 ? -19.566 -32.728 21.815 1.00 31.08 266 SER A N 1
ATOM 2138 C CA . SER A 1 266 ? -20.321 -33.005 20.590 1.00 31.08 266 SER A CA 1
ATOM 2139 C C . SER A 1 266 ? -19.361 -32.888 19.410 1.00 31.08 266 SER A C 1
ATOM 2141 O O . SER A 1 266 ? -18.731 -31.847 19.236 1.00 31.08 266 SER A O 1
ATOM 2143 N N . GLU A 1 267 ? -19.240 -33.939 18.600 1.00 40.72 267 GLU A N 1
ATOM 2144 C CA . GLU A 1 267 ? -18.541 -33.860 17.312 1.00 40.72 267 GLU A CA 1
ATOM 2145 C C . GLU A 1 267 ? -19.317 -32.972 16.327 1.00 40.72 267 GLU A C 1
ATOM 2147 O O . GLU A 1 267 ? -20.552 -32.997 16.307 1.00 40.72 267 GLU A O 1
ATOM 2152 N N . PRO A 1 268 ? -18.600 -32.307 15.412 1.00 36.22 268 PRO A N 1
ATOM 2153 C CA . PRO A 1 268 ? -18.999 -32.282 14.009 1.00 36.22 268 PRO A CA 1
ATOM 2154 C C . PRO A 1 268 ? -18.181 -33.301 13.209 1.00 36.22 268 PRO A C 1
ATOM 2156 O O . PRO A 1 268 ? -16.951 -33.323 13.261 1.00 36.22 268 PRO A O 1
ATOM 2159 N N . ARG A 1 269 ? -18.857 -34.141 12.421 1.00 45.19 269 ARG A N 1
ATOM 2160 C CA . ARG A 1 269 ? -18.183 -35.034 11.471 1.00 45.19 269 ARG A CA 1
ATOM 2161 C C . ARG A 1 269 ? -17.666 -34.230 10.280 1.00 45.19 269 ARG A C 1
ATOM 2163 O O . ARG A 1 269 ? -18.476 -33.671 9.548 1.00 45.19 269 ARG A O 1
ATOM 2170 N N . CYS A 1 270 ? -16.376 -34.327 9.973 1.00 30.78 270 CYS A N 1
ATOM 2171 C CA . CYS A 1 270 ? -15.912 -34.179 8.595 1.00 30.78 270 CYS A CA 1
ATOM 2172 C C . CYS A 1 270 ? -14.869 -35.254 8.264 1.00 30.78 270 CYS A C 1
ATOM 2174 O O . CYS A 1 270 ? -13.870 -35.419 8.960 1.00 30.78 270 CYS A O 1
ATOM 2176 N N . LEU A 1 271 ? -15.136 -36.028 7.210 1.00 46.53 271 LEU A N 1
ATOM 2177 C CA . LEU A 1 271 ? -14.263 -37.092 6.720 1.00 46.53 271 LEU A CA 1
ATOM 2178 C C . LEU A 1 271 ? -13.480 -36.587 5.509 1.00 46.53 271 LEU A C 1
ATOM 2180 O O . LEU A 1 271 ? -13.948 -36.724 4.383 1.00 46.53 271 LEU A O 1
ATOM 2184 N N . TYR A 1 272 ? -12.261 -36.094 5.725 1.00 33.31 272 TYR A N 1
ATOM 2185 C CA . TYR A 1 272 ? -11.277 -35.987 4.647 1.00 33.31 272 TYR A CA 1
ATOM 2186 C C . TYR A 1 272 ? -9.897 -36.456 5.115 1.00 33.31 272 TYR A C 1
ATOM 2188 O O . TYR A 1 272 ? -9.387 -36.025 6.146 1.00 33.31 272 TYR A O 1
ATOM 2196 N N . LYS A 1 273 ? -9.301 -37.390 4.365 1.00 37.06 273 LYS A N 1
ATOM 2197 C CA . LYS A 1 273 ? -7.953 -37.921 4.615 1.00 37.06 273 LYS A CA 1
ATOM 2198 C C . LYS A 1 273 ? -7.018 -37.471 3.491 1.00 37.06 273 LYS A C 1
ATOM 2200 O O . LYS A 1 273 ? -7.192 -37.949 2.367 1.00 37.06 273 LYS A O 1
ATOM 2205 N N . PRO A 1 274 ? -5.983 -36.663 3.769 1.00 34.84 274 PRO A N 1
ATOM 2206 C CA . PRO A 1 274 ? -4.875 -36.483 2.840 1.00 34.84 274 PRO A CA 1
ATOM 2207 C C . PRO A 1 274 ? -4.169 -37.828 2.621 1.00 34.84 274 PRO A C 1
ATOM 2209 O O . PRO A 1 274 ? -3.630 -38.430 3.553 1.00 34.84 274 PRO A O 1
ATOM 2212 N N . SER A 1 275 ? -4.198 -38.335 1.389 1.00 32.66 275 SER A N 1
ATOM 2213 C CA . SER A 1 275 ? -3.564 -39.612 1.049 1.00 32.66 275 SER A CA 1
ATOM 2214 C C . SER A 1 275 ? -2.066 -39.408 0.830 1.00 32.66 275 SER A C 1
ATOM 2216 O O . SER A 1 275 ? -1.646 -39.013 -0.253 1.00 32.66 275 SER A O 1
ATOM 2218 N N . ARG A 1 276 ? -1.241 -39.690 1.848 1.00 38.31 276 ARG A N 1
ATOM 2219 C CA . ARG A 1 276 ? 0.228 -39.688 1.711 1.00 38.31 276 ARG A CA 1
ATOM 2220 C C . ARG A 1 276 ? 0.698 -40.866 0.850 1.00 38.31 276 ARG A C 1
ATOM 2222 O O . ARG A 1 276 ? 1.079 -41.909 1.375 1.00 38.31 276 ARG A O 1
ATOM 2229 N N . THR A 1 277 ? 0.725 -40.690 -0.468 1.00 32.38 277 THR A N 1
ATOM 2230 C CA . THR A 1 277 ? 1.464 -41.572 -1.381 1.00 32.38 277 THR A CA 1
ATOM 2231 C C . THR A 1 277 ? 2.963 -41.301 -1.275 1.00 32.38 277 THR A C 1
ATOM 2233 O O . THR A 1 277 ? 3.516 -40.489 -2.010 1.00 32.38 277 THR A O 1
ATOM 2236 N N . THR A 1 278 ? 3.640 -41.998 -0.363 1.00 39.19 278 THR A N 1
ATOM 2237 C CA . THR A 1 278 ? 5.107 -42.080 -0.354 1.00 39.19 278 THR A CA 1
ATOM 2238 C C . THR A 1 278 ? 5.584 -42.965 -1.508 1.00 39.19 278 THR A C 1
ATOM 2240 O O . THR A 1 278 ? 5.637 -44.187 -1.366 1.00 39.19 278 THR A O 1
ATOM 2243 N N . SER A 1 279 ? 5.938 -42.367 -2.645 1.00 40.62 279 SER A N 1
ATOM 2244 C CA . SER A 1 279 ? 6.636 -43.063 -3.730 1.00 40.62 279 SER A CA 1
ATOM 2245 C C . SER A 1 279 ? 8.138 -43.110 -3.446 1.00 40.62 279 SER A C 1
ATOM 2247 O O . SER A 1 279 ? 8.806 -42.076 -3.456 1.00 40.62 279 SER A O 1
ATOM 2249 N N . GLN A 1 280 ? 8.676 -44.306 -3.210 1.00 37.38 280 GLN A N 1
ATOM 2250 C CA . GLN A 1 280 ? 10.120 -44.532 -3.264 1.00 37.38 280 GLN A CA 1
ATOM 2251 C C . GLN A 1 280 ? 10.585 -44.492 -4.726 1.00 37.38 280 GLN A C 1
ATOM 2253 O O . GLN A 1 280 ? 9.945 -45.099 -5.581 1.00 37.38 280 GLN A O 1
ATOM 2258 N N . CYS A 1 281 ? 11.724 -43.850 -4.979 1.00 32.19 281 CYS A N 1
ATOM 2259 C CA . CYS A 1 281 ? 12.562 -44.074 -6.156 1.00 32.19 281 CYS A CA 1
ATOM 2260 C C . CYS A 1 281 ? 14.020 -44.199 -5.690 1.00 32.19 281 CYS A C 1
ATOM 2262 O O . CYS A 1 281 ? 14.379 -43.710 -4.617 1.00 32.19 281 CYS A O 1
ATOM 2264 N N . GLU A 1 282 ? 14.825 -44.933 -6.453 1.00 36.69 282 GLU A N 1
ATOM 2265 C CA . GLU A 1 282 ? 16.102 -45.484 -5.987 1.00 36.69 282 GLU A CA 1
ATOM 2266 C C . GLU A 1 282 ? 17.255 -44.469 -5.979 1.00 36.69 282 GLU A C 1
ATOM 2268 O O . GLU A 1 282 ? 17.220 -43.444 -6.658 1.00 36.69 282 GLU A O 1
ATOM 2273 N N . ALA A 1 283 ? 18.300 -44.770 -5.203 1.00 41.03 283 ALA A N 1
ATOM 2274 C CA . ALA A 1 283 ? 19.461 -43.904 -5.034 1.00 41.03 283 ALA A CA 1
ATOM 2275 C C . ALA A 1 283 ? 20.646 -44.337 -5.914 1.00 41.03 283 ALA A C 1
ATOM 2277 O O . ALA A 1 283 ? 21.165 -45.444 -5.764 1.00 41.03 283 ALA A O 1
ATOM 2278 N N . VAL A 1 284 ? 21.147 -43.417 -6.742 1.00 37.25 284 VAL A N 1
ATOM 2279 C CA . VAL A 1 284 ? 22.490 -43.472 -7.341 1.00 37.25 284 VAL A CA 1
ATOM 2280 C C . VAL A 1 284 ? 23.114 -42.084 -7.161 1.00 37.25 284 VAL A C 1
ATOM 2282 O O . VAL A 1 284 ? 22.596 -41.134 -7.738 1.00 37.25 284 VAL A O 1
ATOM 2285 N N . PRO A 1 285 ? 24.179 -41.923 -6.356 1.00 45.44 285 PRO A N 1
ATOM 2286 C CA . PRO A 1 285 ? 24.616 -40.601 -5.925 1.00 45.44 285 PRO A CA 1
ATOM 2287 C C . PRO A 1 285 ? 25.300 -39.809 -7.043 1.00 45.44 285 PRO A C 1
ATOM 2289 O O . PRO A 1 285 ? 26.213 -40.300 -7.709 1.00 45.44 285 PRO A O 1
ATOM 2292 N N . SER A 1 286 ? 24.928 -38.539 -7.182 1.00 36.06 286 SER A N 1
ATOM 2293 C CA . SER A 1 286 ? 25.709 -37.523 -7.892 1.00 36.06 286 SER A CA 1
ATOM 2294 C C . SER A 1 286 ? 25.752 -36.224 -7.085 1.00 36.06 286 SER A C 1
ATOM 2296 O O . SER A 1 286 ? 24.721 -35.694 -6.673 1.00 36.06 286 SER A O 1
ATOM 2298 N N . ASP A 1 287 ? 26.945 -35.654 -6.883 1.00 41.84 287 ASP A N 1
ATOM 2299 C CA . ASP A 1 287 ? 27.212 -34.553 -5.931 1.00 41.84 287 ASP A CA 1
ATOM 2300 C C . ASP A 1 287 ? 26.577 -33.177 -6.269 1.00 41.84 287 ASP A C 1
ATOM 2302 O O . ASP A 1 287 ? 26.950 -32.143 -5.712 1.00 41.84 287 ASP A O 1
ATOM 2306 N N . SER A 1 288 ? 25.573 -33.147 -7.150 1.00 49.25 288 SER A N 1
ATOM 2307 C CA . SER A 1 288 ? 24.712 -31.989 -7.418 1.00 49.25 288 SER A CA 1
ATOM 2308 C C . SER A 1 288 ? 23.258 -32.159 -6.939 1.00 49.25 288 SER A C 1
ATOM 2310 O O . SER A 1 288 ? 22.500 -31.189 -6.966 1.00 49.25 288 SER A O 1
ATOM 2312 N N . GLU A 1 289 ? 22.842 -33.345 -6.482 1.00 49.00 289 GLU A N 1
ATOM 2313 C CA . GLU A 1 289 ? 21.446 -33.613 -6.088 1.00 49.00 289 GLU A CA 1
ATOM 2314 C C . GLU A 1 289 ? 21.032 -32.893 -4.793 1.00 49.00 289 GLU A C 1
ATOM 2316 O O . GLU A 1 289 ? 19.895 -32.429 -4.662 1.00 49.00 289 GLU A O 1
ATOM 2321 N N . LYS A 1 290 ? 21.965 -32.740 -3.839 1.00 55.91 290 LYS A N 1
ATOM 2322 C CA . LYS A 1 290 ? 21.694 -32.162 -2.507 1.00 55.91 290 LYS A CA 1
ATOM 2323 C C . LYS A 1 290 ? 21.091 -30.754 -2.548 1.00 55.91 290 LYS A C 1
ATOM 2325 O O . LYS A 1 290 ? 20.271 -30.437 -1.694 1.00 55.91 290 LYS A O 1
ATOM 2330 N N . SER A 1 291 ? 21.456 -29.913 -3.518 1.00 55.38 291 SER A N 1
ATOM 2331 C CA . SER A 1 291 ? 20.869 -28.570 -3.656 1.00 55.38 291 SER A CA 1
ATOM 2332 C C . SER A 1 291 ? 19.448 -28.594 -4.224 1.00 55.38 291 SER A C 1
ATOM 2334 O O . SER A 1 291 ? 18.605 -27.818 -3.778 1.00 55.38 291 SER A O 1
ATOM 2336 N N . ILE A 1 292 ? 19.166 -29.500 -5.166 1.00 59.22 292 ILE A N 1
ATOM 2337 C CA . ILE A 1 292 ? 17.846 -29.626 -5.803 1.00 59.22 292 ILE A CA 1
ATOM 2338 C C . ILE A 1 292 ? 16.834 -30.156 -4.779 1.00 59.22 292 ILE A C 1
ATOM 2340 O O . ILE A 1 292 ? 15.769 -29.571 -4.594 1.00 59.22 292 ILE A O 1
ATOM 2344 N N . SER A 1 293 ? 17.220 -31.190 -4.024 1.00 67.06 293 SER A N 1
ATOM 2345 C CA . SER A 1 293 ? 16.408 -31.778 -2.950 1.00 67.06 293 SER A CA 1
ATOM 2346 C C . SER A 1 293 ? 15.899 -30.733 -1.942 1.00 67.06 293 SER A C 1
ATOM 2348 O O . SER A 1 293 ? 14.719 -30.739 -1.592 1.00 67.06 293 SER A O 1
ATOM 2350 N N . ILE A 1 294 ? 16.747 -29.785 -1.522 1.00 71.56 294 ILE A N 1
ATOM 2351 C CA . ILE A 1 294 ? 16.372 -28.734 -0.557 1.00 71.56 294 ILE A CA 1
ATOM 2352 C C . ILE A 1 294 ? 15.298 -27.787 -1.123 1.00 71.56 294 ILE A C 1
ATOM 2354 O O . ILE A 1 294 ? 14.422 -27.353 -0.376 1.00 71.56 294 ILE A O 1
ATOM 2358 N N . CYS A 1 295 ? 15.325 -27.481 -2.425 1.00 72.75 295 CYS A N 1
ATOM 2359 C CA . CYS A 1 295 ? 14.324 -26.611 -3.052 1.00 72.75 295 CYS A CA 1
ATOM 2360 C C . CYS A 1 295 ? 12.955 -27.308 -3.178 1.00 72.75 295 CYS A C 1
ATOM 2362 O O . CYS A 1 295 ? 11.918 -26.695 -2.912 1.00 72.75 295 CYS A O 1
ATOM 2364 N N . ASN A 1 296 ? 12.954 -28.608 -3.495 1.00 82.19 296 ASN A N 1
ATOM 2365 C CA . ASN A 1 296 ? 11.734 -29.414 -3.592 1.00 82.19 296 ASN A CA 1
ATOM 2366 C C . ASN A 1 296 ? 11.035 -29.535 -2.227 1.00 82.19 296 ASN A C 1
ATOM 2368 O O . ASN A 1 296 ? 9.879 -29.140 -2.107 1.00 82.19 296 ASN A O 1
ATOM 2372 N N . ASN A 1 297 ? 11.761 -29.946 -1.177 1.00 88.81 297 ASN A N 1
ATOM 2373 C CA . ASN A 1 297 ? 11.223 -30.047 0.191 1.00 88.81 297 ASN A CA 1
ATOM 2374 C C . ASN A 1 297 ? 10.626 -28.714 0.689 1.00 88.81 297 ASN A C 1
ATOM 2376 O O . ASN A 1 297 ? 9.611 -28.699 1.383 1.00 88.81 297 ASN A O 1
ATOM 2380 N N . LEU A 1 298 ? 11.253 -27.585 0.339 1.00 90.44 298 LEU A N 1
ATOM 2381 C CA . LEU A 1 298 ? 10.773 -26.254 0.715 1.00 90.44 298 LEU A CA 1
ATOM 2382 C C . LEU A 1 298 ? 9.486 -25.867 -0.034 1.00 90.44 298 LEU A C 1
ATOM 2384 O O . LEU A 1 298 ? 8.614 -25.225 0.548 1.00 90.44 298 LEU A O 1
ATOM 2388 N N . SER A 1 299 ? 9.351 -26.302 -1.289 1.00 92.31 299 SER A N 1
ATOM 2389 C CA . SER A 1 299 ? 8.150 -26.104 -2.110 1.00 92.31 299 SER A CA 1
ATOM 2390 C C . SER A 1 299 ? 6.988 -26.992 -1.650 1.00 92.31 299 SER A C 1
ATOM 2392 O O . SER A 1 299 ? 5.860 -26.520 -1.568 1.00 92.31 299 SER A O 1
ATOM 2394 N N . GLU A 1 300 ? 7.258 -28.251 -1.289 1.00 94.75 300 GLU A N 1
ATOM 2395 C CA . GLU A 1 300 ? 6.272 -29.170 -0.699 1.00 94.75 300 GLU A CA 1
ATOM 2396 C C . GLU A 1 300 ? 5.716 -28.628 0.627 1.00 94.75 300 GLU A C 1
ATOM 2398 O O . GLU A 1 300 ? 4.503 -28.627 0.838 1.00 94.75 300 GLU A O 1
ATOM 2403 N N . LEU A 1 301 ? 6.589 -28.102 1.498 1.00 95.19 301 LEU A N 1
ATOM 2404 C CA . LEU A 1 301 ? 6.174 -27.449 2.741 1.00 95.19 301 LEU A CA 1
ATOM 2405 C C . LEU A 1 301 ? 5.346 -26.184 2.477 1.00 95.19 301 LEU A C 1
ATOM 2407 O O . LEU A 1 301 ? 4.356 -25.957 3.171 1.00 95.19 301 LEU A O 1
ATOM 2411 N N . LEU A 1 302 ? 5.721 -25.374 1.481 1.00 95.69 302 LEU A N 1
ATOM 2412 C CA . LEU A 1 302 ? 4.958 -24.180 1.118 1.00 95.69 302 LEU A CA 1
ATOM 2413 C C . LEU A 1 302 ? 3.555 -24.540 0.625 1.00 95.69 302 LEU A C 1
ATOM 2415 O O . LEU A 1 302 ? 2.597 -23.953 1.115 1.00 95.69 302 LEU A O 1
ATOM 2419 N N . MET A 1 303 ? 3.428 -25.526 -0.270 1.00 94.88 303 MET A N 1
ATOM 2420 C CA . MET A 1 303 ? 2.129 -26.014 -0.745 1.00 94.88 303 MET A CA 1
ATOM 2421 C C . MET A 1 303 ? 1.250 -26.490 0.415 1.00 94.88 303 MET A C 1
ATOM 2423 O O . MET A 1 303 ? 0.133 -26.008 0.557 1.00 94.88 303 MET A O 1
ATOM 2427 N N . ALA A 1 304 ? 1.777 -27.337 1.306 1.00 96.81 304 ALA A N 1
ATOM 2428 C CA . ALA A 1 304 ? 1.021 -27.815 2.464 1.00 96.81 304 ALA A CA 1
ATOM 2429 C C . ALA A 1 304 ? 0.559 -26.666 3.384 1.00 96.81 304 ALA A C 1
ATOM 2431 O O . ALA A 1 304 ? -0.562 -26.675 3.885 1.00 96.81 304 ALA A O 1
ATOM 2432 N N . MET A 1 305 ? 1.392 -25.641 3.586 1.00 97.06 305 MET A N 1
ATOM 2433 C CA . MET A 1 305 ? 1.002 -24.459 4.358 1.00 97.06 305 MET A CA 1
ATOM 2434 C C . MET A 1 305 ? -0.043 -23.586 3.650 1.00 97.06 305 MET A C 1
ATOM 2436 O O . MET A 1 305 ? -0.859 -22.964 4.333 1.00 97.06 305 MET A O 1
ATOM 2440 N N . GLN A 1 306 ? -0.022 -23.547 2.316 1.00 96.75 306 GLN A N 1
ATOM 2441 C CA . GLN A 1 306 ? -1.021 -22.885 1.478 1.00 96.75 306 GLN A CA 1
ATOM 2442 C C . GLN A 1 306 ? -2.377 -23.603 1.602 1.00 96.75 306 GLN A C 1
ATOM 2444 O O . GLN A 1 306 ? -3.362 -22.975 1.987 1.00 96.75 306 GLN A O 1
ATOM 2449 N N . ASP A 1 307 ? -2.394 -24.929 1.418 1.00 97.12 307 ASP A N 1
ATOM 2450 C CA . ASP A 1 307 ? -3.578 -25.786 1.569 1.00 97.12 307 ASP A CA 1
ATOM 2451 C C . ASP A 1 307 ? -4.209 -25.626 2.967 1.00 97.12 307 ASP A C 1
ATOM 2453 O O . ASP A 1 307 ? -5.423 -25.487 3.115 1.00 97.12 307 ASP A O 1
ATOM 2457 N N . GLU A 1 308 ? -3.386 -25.583 4.022 1.00 96.88 308 GLU A N 1
ATOM 2458 C CA . GLU A 1 308 ? -3.864 -25.363 5.389 1.00 96.88 308 GLU A CA 1
ATOM 2459 C C . GLU A 1 308 ? -4.313 -23.913 5.687 1.00 96.88 308 GLU A C 1
ATOM 2461 O O . GLU A 1 308 ? -4.871 -23.671 6.763 1.00 96.88 308 GLU A O 1
ATOM 2466 N N . LEU A 1 309 ? -4.032 -22.930 4.823 1.00 96.56 309 LEU A N 1
ATOM 2467 C CA . LEU A 1 309 ? -4.583 -21.568 4.912 1.00 96.56 309 LEU A CA 1
ATOM 2468 C C . LEU A 1 309 ? -5.919 -21.475 4.165 1.00 96.56 309 LEU A C 1
ATOM 2470 O O . LEU A 1 309 ? -6.866 -20.876 4.681 1.00 96.56 309 LEU A O 1
ATOM 2474 N N . ASP A 1 310 ? -6.028 -22.127 3.012 1.00 96.69 310 ASP A N 1
ATOM 2475 C CA . ASP A 1 310 ? -7.275 -22.225 2.253 1.00 96.69 310 ASP A CA 1
ATOM 2476 C C . ASP A 1 310 ? -8.326 -23.040 3.030 1.00 96.69 310 ASP A C 1
ATOM 2478 O O . ASP A 1 310 ? -9.479 -22.623 3.136 1.00 96.69 310 ASP A O 1
ATOM 2482 N N . GLN A 1 311 ? -7.914 -24.114 3.716 1.00 97.62 311 GLN A N 1
ATOM 2483 C CA . GLN A 1 311 ? -8.753 -24.860 4.664 1.00 97.62 311 GLN A CA 1
ATOM 2484 C C . GLN A 1 311 ? -9.326 -23.966 5.779 1.00 97.62 311 GLN A C 1
ATOM 2486 O O . GLN A 1 311 ? -10.525 -24.009 6.052 1.00 97.62 311 GLN A O 1
ATOM 2491 N N . MET A 1 312 ? -8.508 -23.098 6.386 1.00 97.25 312 MET A N 1
ATOM 2492 C CA . MET A 1 312 ? -8.991 -22.139 7.394 1.00 97.25 312 MET A CA 1
ATOM 2493 C C . MET A 1 312 ? -9.878 -21.041 6.795 1.00 97.25 312 MET A C 1
ATOM 2495 O O . MET A 1 312 ? -10.750 -20.516 7.481 1.00 97.25 312 MET A O 1
ATOM 2499 N N . SER A 1 313 ? -9.683 -20.707 5.519 1.00 96.44 313 SER A N 1
ATOM 2500 C CA . SER A 1 313 ? -10.529 -19.750 4.797 1.00 96.44 313 SER A CA 1
ATOM 2501 C C . SER A 1 313 ? -11.921 -20.328 4.514 1.00 96.44 313 SER A C 1
ATOM 2503 O O . SER A 1 313 ? -12.911 -19.601 4.594 1.00 96.44 313 SER A O 1
ATOM 2505 N N . MET A 1 314 ? -12.018 -21.639 4.259 1.00 96.94 314 MET A N 1
ATOM 2506 C CA . MET A 1 314 ? -13.296 -22.359 4.186 1.00 96.94 314 MET A CA 1
ATOM 2507 C C . MET A 1 314 ? -13.972 -22.441 5.564 1.00 96.94 314 MET A C 1
ATOM 2509 O O . MET A 1 314 ? -15.128 -22.045 5.683 1.00 96.94 314 MET A O 1
ATOM 2513 N N . GLU A 1 315 ? -13.239 -22.828 6.619 1.00 97.25 315 GLU A N 1
ATOM 2514 C CA . GLU A 1 315 ? -13.734 -22.820 8.013 1.00 97.25 315 GLU A CA 1
ATOM 2515 C C . GLU A 1 315 ? -14.302 -21.442 8.415 1.00 97.25 315 GLU A C 1
ATOM 2517 O O . GLU A 1 315 ? -15.373 -21.354 9.017 1.00 97.25 315 GLU A O 1
ATOM 2522 N N . TYR A 1 316 ? -13.618 -20.356 8.035 1.00 96.94 316 TYR A N 1
ATOM 2523 C CA . TYR A 1 316 ? -14.058 -18.984 8.292 1.00 96.94 316 TYR A CA 1
ATOM 2524 C C . TYR A 1 316 ? -15.366 -18.656 7.566 1.00 96.94 316 TYR A C 1
ATOM 2526 O O . TYR A 1 316 ? -16.263 -18.060 8.160 1.00 96.94 316 TYR A O 1
ATOM 2534 N N . GLN A 1 317 ? -15.501 -19.067 6.302 1.00 97.38 317 GLN A N 1
ATOM 2535 C CA . GLN A 1 317 ? -16.699 -18.821 5.503 1.00 97.38 317 GLN A CA 1
ATOM 2536 C C . GLN A 1 317 ? -17.913 -19.629 5.996 1.00 97.38 317 GLN A C 1
ATOM 2538 O O . GLN A 1 317 ? -19.026 -19.096 5.995 1.00 97.38 317 GLN A O 1
ATOM 2543 N N . ASP A 1 318 ? -17.707 -20.867 6.450 1.00 96.31 318 ASP A N 1
ATOM 2544 C CA . ASP A 1 318 ? -18.763 -21.727 6.997 1.00 96.31 318 ASP A CA 1
ATOM 2545 C C . ASP A 1 318 ? -19.283 -21.202 8.342 1.00 96.31 318 ASP A C 1
ATOM 2547 O O . ASP A 1 318 ? -20.495 -21.035 8.503 1.00 96.31 318 ASP A O 1
ATOM 2551 N N . LEU A 1 319 ? -18.392 -20.813 9.265 1.00 96.25 319 LEU A N 1
ATOM 2552 C CA . LEU A 1 319 ? -18.770 -20.116 10.505 1.00 96.25 319 LEU A CA 1
ATOM 2553 C C . LEU A 1 319 ? -19.531 -18.807 10.207 1.00 96.25 319 LEU A C 1
ATOM 2555 O O . LEU A 1 319 ? -20.547 -18.510 10.839 1.00 96.25 319 LEU A O 1
ATOM 2559 N N . LEU A 1 320 ? -19.109 -18.053 9.184 1.00 94.75 320 LEU A N 1
ATOM 2560 C CA . LEU A 1 320 ? -19.812 -16.853 8.711 1.00 94.75 320 LEU A CA 1
ATOM 2561 C C . LEU A 1 320 ? -21.211 -17.140 8.154 1.00 94.75 320 LEU A C 1
ATOM 2563 O O . LEU A 1 320 ? -22.035 -16.229 8.099 1.00 94.75 320 LEU A O 1
ATOM 2567 N N . ASN A 1 321 ? -21.483 -18.348 7.665 1.00 93.81 321 ASN A N 1
ATOM 2568 C CA . ASN A 1 321 ? -22.813 -18.748 7.209 1.00 93.81 321 ASN A CA 1
ATOM 2569 C C . ASN A 1 321 ? -23.668 -19.201 8.399 1.00 93.81 321 ASN A C 1
ATOM 2571 O O . ASN A 1 321 ? -24.774 -18.693 8.572 1.00 93.81 321 ASN A O 1
ATOM 2575 N N . GLN A 1 322 ? -23.109 -20.018 9.295 1.00 94.75 322 GLN A N 1
ATOM 2576 C CA . GLN A 1 322 ? -23.762 -20.456 10.530 1.00 94.75 322 GLN A CA 1
ATOM 2577 C C . GLN A 1 322 ? -24.212 -19.274 11.411 1.00 94.75 322 GLN A C 1
ATOM 2579 O O . GLN A 1 322 ? -25.320 -19.286 11.947 1.00 94.75 322 GLN A O 1
ATOM 2584 N N . MET A 1 323 ? -23.407 -18.209 11.495 1.00 92.12 323 MET A N 1
ATOM 2585 C CA . MET A 1 323 ? -23.756 -16.959 12.187 1.00 92.12 323 MET A CA 1
ATOM 2586 C C . MET A 1 323 ? -24.967 -16.226 11.576 1.00 92.12 323 MET A C 1
ATOM 2588 O O . MET A 1 323 ? -25.686 -15.542 12.295 1.00 92.12 323 MET A O 1
ATOM 2592 N N . LYS A 1 324 ? -25.216 -16.357 10.264 1.00 89.12 324 LYS A N 1
ATOM 2593 C CA . LYS A 1 324 ? -26.382 -15.746 9.585 1.00 89.12 324 LYS A CA 1
ATOM 2594 C C . LYS A 1 324 ? -27.653 -16.578 9.751 1.00 89.12 324 LYS A C 1
ATOM 2596 O O . LYS A 1 324 ? -28.746 -16.026 9.703 1.00 89.12 324 LYS A O 1
ATOM 2601 N N . GLU A 1 325 ? -27.507 -17.892 9.901 1.00 90.94 325 GLU A N 1
ATOM 2602 C CA . GLU A 1 325 ? -28.617 -18.843 10.053 1.00 90.94 325 GLU A CA 1
ATOM 2603 C C . GLU A 1 325 ? -29.093 -18.981 11.510 1.00 90.94 325 GLU A C 1
ATOM 2605 O O . GLU A 1 325 ? -30.155 -19.547 11.766 1.00 90.94 325 GLU A O 1
ATOM 2610 N N . THR A 1 326 ? -28.330 -18.461 12.476 1.00 86.81 326 THR A N 1
ATOM 2611 C CA . THR A 1 326 ? -28.603 -18.640 13.907 1.00 86.81 326 THR A CA 1
ATOM 2612 C C . THR A 1 326 ? -29.370 -17.458 14.509 1.00 86.81 326 THR A C 1
ATOM 2614 O O . THR A 1 326 ? -28.848 -16.356 14.630 1.00 86.81 326 THR A O 1
ATOM 2617 N N . GLU A 1 327 ? -30.595 -17.699 14.987 1.00 78.94 327 GLU A N 1
ATOM 2618 C CA . GLU A 1 327 ? -31.430 -16.684 15.664 1.00 78.94 327 GLU A CA 1
ATOM 2619 C C . GLU A 1 327 ? -31.038 -16.430 17.140 1.00 78.94 327 GLU A C 1
ATOM 2621 O O . GLU A 1 327 ? -31.569 -15.531 17.796 1.00 78.94 327 GLU A O 1
ATOM 2626 N N . SER A 1 328 ? -30.132 -17.236 17.707 1.00 90.00 328 SER A N 1
ATOM 2627 C CA . SER A 1 328 ? -29.756 -17.176 19.126 1.00 90.00 328 SER A CA 1
ATOM 2628 C C . SER A 1 328 ? -28.536 -16.285 19.369 1.00 90.00 328 SER A C 1
ATOM 2630 O O . SER A 1 328 ? -27.403 -16.693 19.117 1.00 90.00 328 SER A O 1
ATOM 2632 N N . GLN A 1 329 ? -28.764 -15.106 19.957 1.00 87.31 329 GLN A N 1
ATOM 2633 C CA . GLN A 1 329 ? -27.729 -14.120 20.308 1.00 87.31 329 GLN A CA 1
ATOM 2634 C C . GLN A 1 329 ? -26.499 -14.732 21.010 1.00 87.31 329 GLN A C 1
ATOM 2636 O O . GLN A 1 329 ? -25.368 -14.458 20.623 1.00 87.31 329 GLN A O 1
ATOM 2641 N N . SER A 1 330 ? -26.704 -15.608 21.999 1.00 87.06 330 SER A N 1
ATOM 2642 C CA . SER A 1 330 ? -25.614 -16.253 22.750 1.00 87.06 330 SER A CA 1
ATOM 2643 C C . SER A 1 330 ? -24.818 -17.285 21.946 1.00 87.06 330 SER A C 1
ATOM 2645 O O . SER A 1 330 ? -23.739 -17.682 22.370 1.00 87.06 330 SER A O 1
ATOM 2647 N N . VAL A 1 331 ? -25.346 -17.761 20.815 1.00 89.25 331 VAL A N 1
ATOM 2648 C CA . VAL A 1 331 ? -24.607 -18.626 19.885 1.00 89.25 331 VAL A CA 1
ATOM 2649 C C . VAL A 1 331 ? -23.857 -17.769 18.866 1.00 89.25 331 VAL A C 1
ATOM 2651 O O . VAL A 1 331 ? -22.701 -18.067 18.583 1.00 89.25 331 VAL A O 1
ATOM 2654 N N . CYS A 1 332 ? -24.444 -16.661 18.401 1.00 90.25 332 CYS A N 1
ATOM 2655 C CA . CYS A 1 332 ? -23.742 -15.684 17.566 1.00 90.25 332 CYS A CA 1
ATOM 2656 C C . CYS A 1 332 ? -22.508 -15.109 18.279 1.00 90.25 332 CYS A C 1
ATOM 2658 O O . CYS A 1 332 ? -21.432 -15.124 17.699 1.00 90.25 332 CYS A O 1
ATOM 2660 N N . GLU A 1 333 ? -22.618 -14.724 19.556 1.00 91.50 333 GLU A N 1
ATOM 2661 C CA . GLU A 1 333 ? -21.478 -14.251 20.367 1.00 91.50 333 GLU A CA 1
ATOM 2662 C C . GLU A 1 333 ? -20.348 -15.299 20.486 1.00 91.50 333 GLU A C 1
ATOM 2664 O O . GLU A 1 333 ? -19.169 -14.947 20.459 1.00 91.50 333 GLU A O 1
ATOM 2669 N N . ASN A 1 334 ? -20.678 -16.597 20.550 1.00 94.12 334 ASN A N 1
ATOM 2670 C CA . ASN A 1 334 ? -19.669 -17.665 20.528 1.00 94.12 334 ASN A CA 1
ATOM 2671 C C . ASN A 1 334 ? -19.010 -17.797 19.143 1.00 94.12 334 ASN A C 1
ATOM 2673 O O . ASN A 1 334 ? -17.787 -17.895 19.060 1.00 94.12 334 ASN A O 1
ATOM 2677 N N . ILE A 1 335 ? -19.799 -17.762 18.061 1.00 93.44 335 ILE A N 1
ATOM 2678 C CA . ILE A 1 335 ? -19.282 -17.843 16.686 1.00 93.44 335 ILE A CA 1
ATOM 2679 C C . ILE A 1 335 ? -18.407 -16.620 16.361 1.00 93.44 335 ILE A C 1
ATOM 2681 O O . ILE A 1 335 ? -17.363 -16.775 15.734 1.00 93.44 335 ILE A O 1
ATOM 2685 N N . GLU A 1 336 ? -18.754 -15.423 16.844 1.00 91.38 336 GLU A N 1
ATOM 2686 C CA . GLU A 1 336 ? -17.908 -14.225 16.748 1.00 91.38 336 GLU A CA 1
ATOM 2687 C C . GLU A 1 336 ? -16.543 -14.431 17.433 1.00 91.38 336 GLU A C 1
ATOM 2689 O O . GLU A 1 336 ? -15.509 -14.105 16.847 1.00 91.38 336 GLU A O 1
ATOM 2694 N N . CYS A 1 337 ? -16.504 -15.034 18.629 1.00 94.94 337 CYS A N 1
ATOM 2695 C CA . CYS A 1 337 ? -15.246 -15.389 19.300 1.00 94.94 337 CYS A CA 1
ATOM 2696 C C . CYS A 1 337 ? -14.432 -16.459 18.545 1.00 94.94 337 CYS A C 1
ATOM 2698 O O . CYS A 1 337 ? -13.203 -16.359 18.478 1.00 94.94 337 CYS A O 1
ATOM 2700 N N . GLU A 1 338 ? -15.082 -17.471 17.962 1.00 96.12 338 GLU A N 1
ATOM 2701 C CA . GLU A 1 338 ? -14.405 -18.494 17.153 1.00 96.12 338 GLU A CA 1
ATOM 2702 C C . GLU A 1 338 ? -13.837 -17.908 15.850 1.00 96.12 338 GLU A C 1
ATOM 2704 O O . GLU A 1 338 ? -12.678 -18.171 15.516 1.00 96.12 338 GLU A O 1
ATOM 2709 N N . LEU A 1 339 ? -14.590 -17.034 15.173 1.00 96.75 339 LEU A N 1
ATOM 2710 C CA . LEU A 1 339 ? -14.139 -16.267 14.009 1.00 96.75 339 LEU A CA 1
ATOM 2711 C C . LEU A 1 339 ? -12.939 -15.369 14.354 1.00 96.75 339 LEU A C 1
ATOM 2713 O O . LEU A 1 339 ? -11.954 -15.362 13.616 1.00 96.75 339 LEU A O 1
ATOM 2717 N N . GLU A 1 340 ? -12.967 -14.647 15.480 1.00 96.31 340 GLU A N 1
ATOM 2718 C CA . GLU A 1 340 ? -11.855 -13.780 15.899 1.00 96.31 340 GLU A CA 1
ATOM 2719 C C . GLU A 1 340 ? -10.573 -14.585 16.196 1.00 96.31 340 GLU A C 1
ATOM 2721 O O . GLU A 1 340 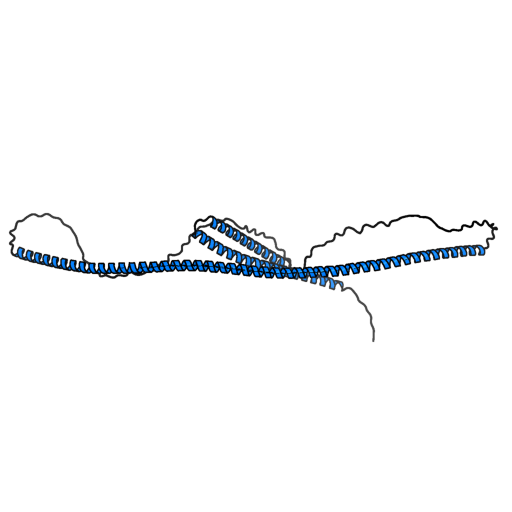? -9.463 -14.159 15.863 1.00 96.31 340 GLU A O 1
ATOM 2726 N N . HIS A 1 341 ? -10.706 -15.779 16.784 1.00 96.81 341 HIS A N 1
ATOM 2727 C CA . HIS A 1 341 ? -9.586 -16.697 16.999 1.00 96.81 341 HIS A CA 1
ATOM 2728 C C . HIS A 1 341 ? -9.061 -17.298 15.682 1.00 96.81 341 HIS A C 1
ATOM 2730 O O . HIS A 1 341 ? -7.845 -17.399 15.484 1.00 96.81 341 HIS A O 1
ATOM 2736 N N . LEU A 1 342 ? -9.954 -17.658 14.756 1.00 97.81 342 LEU A N 1
ATOM 2737 C CA . LEU A 1 342 ? -9.593 -18.202 13.447 1.00 97.81 342 LEU A CA 1
ATOM 2738 C C . LEU A 1 342 ? -8.866 -17.167 12.575 1.00 97.81 342 LEU A C 1
ATOM 2740 O O . LEU A 1 342 ? -7.839 -17.498 11.986 1.00 97.81 342 LEU A O 1
ATOM 2744 N N . VAL A 1 343 ? -9.301 -15.903 12.575 1.00 97.94 343 VAL A N 1
ATOM 2745 C CA . VAL A 1 343 ? -8.606 -14.801 11.880 1.00 97.94 343 VAL A CA 1
ATOM 2746 C C . VAL A 1 343 ? -7.169 -14.642 12.388 1.00 97.94 343 VAL A C 1
ATOM 2748 O O . VAL A 1 343 ? -6.242 -14.588 11.581 1.00 97.94 343 VAL A O 1
ATOM 2751 N N . LYS A 1 344 ? -6.944 -14.669 13.709 1.00 97.94 344 LYS A N 1
ATOM 2752 C CA . LYS A 1 344 ? -5.590 -14.611 14.302 1.00 97.94 344 LYS A CA 1
ATOM 2753 C C . LYS A 1 344 ? -4.723 -15.805 13.869 1.00 97.94 344 LYS A C 1
ATOM 2755 O O . LYS A 1 344 ? -3.540 -15.648 13.572 1.00 97.94 344 LYS A O 1
ATOM 2760 N N . LYS A 1 345 ? -5.309 -17.005 13.777 1.00 97.69 345 LYS A N 1
ATOM 2761 C CA . LYS A 1 345 ? -4.649 -18.232 13.284 1.00 97.69 345 LYS A CA 1
ATOM 2762 C C . LYS A 1 345 ? -4.296 -18.134 11.785 1.00 97.69 345 LYS A C 1
ATOM 2764 O O . LYS A 1 345 ? -3.218 -18.580 11.388 1.00 97.69 345 LYS A O 1
ATOM 2769 N N . MET A 1 346 ? -5.157 -17.516 10.970 1.00 97.69 346 MET A N 1
ATOM 2770 C CA . MET A 1 346 ? -4.912 -17.232 9.548 1.00 97.69 346 MET A CA 1
ATOM 2771 C C . MET A 1 346 ? -3.801 -16.193 9.348 1.00 97.69 346 MET A C 1
ATOM 2773 O O . MET A 1 346 ? -2.889 -16.433 8.560 1.00 97.69 346 MET A O 1
ATOM 2777 N N . GLU A 1 347 ? -3.818 -15.090 10.101 1.00 96.81 347 GLU A N 1
ATOM 2778 C CA . GLU A 1 347 ? -2.786 -14.043 10.071 1.00 96.81 347 GLU A CA 1
ATOM 2779 C C . GLU A 1 347 ? -1.396 -14.610 10.407 1.00 96.81 347 GLU A C 1
ATOM 2781 O O . GLU A 1 347 ? -0.445 -14.445 9.636 1.00 96.81 347 GLU A O 1
ATOM 2786 N N . ILE A 1 348 ? -1.294 -15.382 11.496 1.00 96.75 348 ILE A N 1
ATOM 2787 C CA . ILE A 1 348 ? -0.053 -16.062 11.896 1.00 96.75 348 ILE A CA 1
ATOM 2788 C C . ILE A 1 348 ? 0.449 -17.005 10.790 1.00 96.75 348 ILE A C 1
ATOM 2790 O O . ILE A 1 348 ? 1.656 -17.060 10.538 1.00 96.75 348 ILE A O 1
ATOM 2794 N N . LYS A 1 349 ? -0.438 -17.729 10.093 1.00 97.56 349 LYS A N 1
ATOM 2795 C CA . LYS A 1 349 ? -0.024 -18.605 8.985 1.00 97.56 349 LYS A CA 1
ATOM 2796 C C . LYS A 1 349 ? 0.404 -17.818 7.745 1.00 97.56 349 LYS A C 1
ATOM 2798 O O . LYS A 1 349 ? 1.418 -18.164 7.142 1.00 97.56 349 LYS A O 1
ATOM 2803 N N . GLY A 1 350 ? -0.277 -16.719 7.421 1.00 96.00 350 GLY A N 1
ATOM 2804 C CA . GLY A 1 350 ? 0.139 -15.784 6.372 1.00 96.00 350 GLY A CA 1
ATOM 2805 C C . GLY A 1 350 ? 1.539 -15.209 6.620 1.00 96.00 350 GLY A C 1
ATOM 2806 O O . GLY A 1 350 ? 2.369 -15.174 5.708 1.00 96.00 350 GLY A O 1
ATOM 2807 N N . GLU A 1 351 ? 1.865 -14.853 7.869 1.00 97.06 351 GLU A N 1
ATOM 2808 C CA . GLU A 1 351 ? 3.235 -14.486 8.245 1.00 97.06 351 GLU A CA 1
ATOM 2809 C C . GLU A 1 351 ? 4.237 -15.626 8.016 1.00 97.06 351 GLU A C 1
ATOM 2811 O O . GLU A 1 351 ? 5.340 -15.380 7.521 1.00 97.06 351 GLU A O 1
ATOM 2816 N N . GLN A 1 352 ? 3.896 -16.858 8.408 1.00 97.12 352 GLN A N 1
ATOM 2817 C CA . GLN A 1 352 ? 4.784 -18.013 8.257 1.00 97.12 352 GLN A CA 1
ATOM 2818 C C . GLN A 1 352 ? 5.045 -18.324 6.773 1.00 97.12 352 GLN A C 1
ATOM 2820 O O . GLN A 1 352 ? 6.207 -18.475 6.398 1.00 97.12 352 GLN A O 1
ATOM 2825 N N . ILE A 1 353 ? 4.014 -18.310 5.919 1.00 96.62 353 ILE A N 1
ATOM 2826 C CA . ILE A 1 353 ? 4.148 -18.451 4.458 1.00 96.62 353 ILE A CA 1
ATOM 2827 C C . ILE A 1 353 ? 5.022 -17.320 3.893 1.00 96.62 353 ILE A C 1
ATOM 2829 O O . ILE A 1 353 ? 5.971 -17.586 3.159 1.00 96.62 353 ILE A O 1
ATOM 2833 N N . SER A 1 354 ? 4.801 -16.062 4.300 1.00 97.00 354 SER A N 1
ATOM 2834 C CA . SER A 1 354 ? 5.631 -14.929 3.856 1.00 97.00 354 SER A CA 1
ATOM 2835 C C . SER A 1 354 ? 7.108 -15.081 4.249 1.00 97.00 354 SER A C 1
ATOM 2837 O O . SER A 1 354 ? 8.001 -14.721 3.477 1.00 97.00 354 SER A O 1
ATOM 2839 N N . LYS A 1 355 ? 7.391 -15.624 5.441 1.00 97.00 355 LYS A N 1
ATOM 2840 C CA . LYS A 1 355 ? 8.756 -15.939 5.900 1.00 97.00 355 LYS A CA 1
ATOM 2841 C C . LYS A 1 355 ? 9.358 -17.097 5.092 1.00 97.00 355 LYS A C 1
ATOM 2843 O O . LYS A 1 355 ? 10.529 -17.019 4.721 1.00 97.00 355 LYS A O 1
ATOM 2848 N N . LEU A 1 356 ? 8.561 -18.114 4.759 1.00 96.00 356 LEU A N 1
ATOM 2849 C CA . LEU A 1 356 ? 8.979 -19.269 3.962 1.00 96.00 356 LEU A CA 1
ATOM 2850 C C . LEU A 1 356 ? 9.300 -18.886 2.507 1.00 96.00 356 LEU A C 1
ATOM 2852 O O . LEU A 1 356 ? 10.374 -19.231 2.019 1.00 96.00 356 LEU A O 1
ATOM 2856 N N . MET A 1 357 ? 8.452 -18.081 1.856 1.00 93.88 357 MET A N 1
ATOM 2857 C CA . MET A 1 357 ? 8.703 -17.526 0.516 1.00 93.88 357 MET A CA 1
ATOM 2858 C C . MET A 1 357 ? 10.013 -16.731 0.464 1.00 93.88 357 MET A C 1
ATOM 2860 O O . MET A 1 357 ? 10.849 -16.959 -0.405 1.00 93.88 357 MET A O 1
ATOM 2864 N N . LYS A 1 358 ? 10.247 -15.839 1.437 1.00 95.25 358 LYS A N 1
ATOM 2865 C CA . LYS A 1 358 ? 11.494 -15.052 1.524 1.00 95.25 358 LYS A CA 1
ATOM 2866 C C . LYS A 1 358 ? 12.728 -15.936 1.721 1.00 95.25 358 LYS A C 1
ATOM 2868 O O . LYS A 1 358 ? 13.805 -15.611 1.213 1.00 95.25 358 LYS A O 1
ATOM 2873 N N . HIS A 1 359 ? 12.589 -17.055 2.434 1.00 93.31 359 HIS A N 1
ATOM 2874 C CA . HIS A 1 359 ? 13.645 -18.058 2.543 1.00 93.31 359 HIS A CA 1
ATOM 2875 C C . HIS A 1 359 ? 13.871 -18.782 1.206 1.00 93.31 359 HIS A C 1
ATOM 2877 O O . HIS A 1 359 ? 15.016 -18.906 0.780 1.00 93.31 359 HIS A O 1
ATOM 2883 N N . GLN A 1 360 ? 12.806 -19.178 0.502 1.00 92.19 360 GLN A N 1
ATOM 2884 C CA . GLN A 1 360 ? 12.883 -19.819 -0.814 1.00 92.19 360 GLN A CA 1
ATOM 2885 C C . GLN A 1 360 ? 13.554 -18.919 -1.858 1.00 92.19 360 GLN A C 1
ATOM 2887 O O . GLN A 1 360 ? 14.530 -19.343 -2.474 1.00 92.19 360 GLN A O 1
ATOM 2892 N N . ASP A 1 361 ? 13.146 -17.653 -1.965 1.00 90.38 361 ASP A N 1
ATOM 2893 C CA . ASP A 1 361 ? 13.814 -16.636 -2.789 1.00 90.38 361 ASP A CA 1
ATOM 2894 C C . ASP A 1 361 ? 15.314 -16.538 -2.486 1.00 90.38 361 ASP A C 1
ATOM 2896 O O . ASP A 1 361 ? 16.144 -16.437 -3.393 1.00 90.38 361 ASP A O 1
ATOM 2900 N N . SER A 1 362 ? 15.671 -16.549 -1.199 1.00 91.81 362 SER A N 1
ATOM 2901 C CA . SER A 1 362 ? 17.057 -16.431 -0.741 1.00 91.81 362 SER A CA 1
ATOM 2902 C C . SER A 1 362 ? 17.879 -17.673 -1.094 1.00 91.81 362 SER A C 1
ATOM 2904 O O . SER A 1 362 ? 19.017 -17.541 -1.548 1.00 91.81 362 SER A O 1
ATOM 2906 N N . VAL A 1 363 ? 17.300 -18.870 -0.955 1.00 88.75 363 VAL A N 1
ATOM 2907 C CA . VAL A 1 363 ? 17.909 -20.142 -1.371 1.00 88.75 363 VAL A CA 1
ATOM 2908 C C . VAL A 1 363 ? 18.098 -20.174 -2.888 1.00 88.75 363 VAL A C 1
ATOM 2910 O O . VAL A 1 363 ? 19.212 -20.428 -3.340 1.00 88.75 363 VAL A O 1
ATOM 2913 N N . CYS A 1 364 ? 17.080 -19.829 -3.680 1.00 84.88 364 CYS A N 1
ATOM 2914 C CA . CYS A 1 364 ? 17.178 -19.765 -5.142 1.00 84.88 364 CYS A CA 1
ATOM 2915 C C . CYS A 1 364 ? 18.263 -18.773 -5.599 1.00 84.88 364 CYS A C 1
ATOM 2917 O O . CYS A 1 364 ? 19.117 -19.118 -6.416 1.00 84.88 364 CYS A O 1
ATOM 2919 N N . LYS A 1 365 ? 18.316 -17.571 -5.005 1.00 88.56 365 LYS A N 1
ATOM 2920 C CA . LYS A 1 365 ? 19.344 -16.551 -5.297 1.00 88.56 365 LYS A CA 1
ATOM 2921 C C . LYS A 1 365 ? 20.755 -16.972 -4.862 1.00 88.56 365 LYS A C 1
ATOM 2923 O O . LYS A 1 365 ? 21.731 -16.526 -5.464 1.00 88.56 365 LYS A O 1
ATOM 2928 N N . LEU A 1 366 ? 20.898 -17.824 -3.844 1.00 87.38 366 LEU A N 1
ATOM 2929 C CA . LEU A 1 366 ? 22.181 -18.439 -3.477 1.00 87.38 366 LEU A CA 1
ATOM 2930 C C . LEU A 1 366 ? 22.577 -19.553 -4.456 1.00 87.38 366 LEU A C 1
ATOM 2932 O O . LEU A 1 366 ? 23.726 -19.590 -4.894 1.00 87.38 366 LEU A O 1
ATOM 2936 N N . GLN A 1 367 ? 21.637 -20.414 -4.852 1.00 84.50 367 GLN A N 1
ATOM 2937 C CA . GLN A 1 367 ? 21.876 -21.492 -5.817 1.00 84.50 367 GLN A CA 1
ATOM 2938 C C . GLN A 1 367 ? 22.277 -20.944 -7.194 1.00 84.50 367 GLN A C 1
ATOM 2940 O O . GLN A 1 367 ? 23.299 -21.369 -7.732 1.00 84.50 367 GLN A O 1
ATOM 2945 N N . GLN A 1 368 ? 21.571 -19.928 -7.708 1.00 84.00 368 GLN A N 1
ATOM 2946 C CA . GLN A 1 368 ? 21.918 -19.241 -8.960 1.00 84.00 368 GLN A CA 1
ATOM 2947 C C . GLN A 1 368 ? 23.346 -18.666 -8.913 1.00 84.00 368 GLN A C 1
ATOM 2949 O O . GLN A 1 368 ? 24.120 -18.840 -9.851 1.00 84.00 368 GLN A O 1
ATOM 2954 N N . LYS A 1 369 ? 23.750 -18.042 -7.794 1.00 85.69 369 LYS A N 1
ATOM 2955 C CA . LYS A 1 369 ? 25.119 -17.519 -7.615 1.00 85.69 369 LYS A CA 1
ATOM 2956 C C . LYS A 1 369 ? 26.181 -18.619 -7.624 1.00 85.69 369 LYS A C 1
ATOM 2958 O O . LYS A 1 369 ? 27.207 -18.442 -8.274 1.00 85.69 369 LYS A O 1
ATOM 2963 N N . VAL A 1 370 ? 25.936 -19.743 -6.947 1.00 82.19 370 VAL A N 1
ATOM 2964 C CA . VAL A 1 370 ? 26.854 -20.900 -6.915 1.00 82.19 370 VAL A CA 1
ATOM 2965 C C . VAL A 1 370 ? 26.947 -21.589 -8.283 1.00 82.19 370 VAL A C 1
ATOM 2967 O O . VAL A 1 370 ? 28.009 -22.083 -8.657 1.00 82.19 370 VAL A O 1
ATOM 2970 N N . GLN A 1 371 ? 25.864 -21.609 -9.059 1.00 78.69 371 GLN A N 1
ATOM 2971 C CA . GLN A 1 371 ? 25.876 -22.122 -10.429 1.00 78.69 371 GLN A CA 1
ATOM 2972 C C . GLN A 1 371 ? 26.659 -21.189 -11.367 1.00 78.69 371 GLN A C 1
ATOM 2974 O O . GLN A 1 371 ? 27.542 -21.648 -12.093 1.00 78.69 371 GLN A O 1
ATOM 2979 N N . ASN A 1 372 ? 26.420 -19.877 -11.279 1.00 76.44 372 ASN A N 1
ATOM 2980 C CA . ASN A 1 372 ? 27.135 -18.869 -12.063 1.00 76.44 372 ASN A CA 1
ATOM 2981 C C . ASN A 1 372 ? 28.642 -18.847 -11.743 1.00 76.44 372 ASN A C 1
ATOM 2983 O O . ASN A 1 372 ? 29.455 -18.751 -12.664 1.00 76.44 372 ASN A O 1
ATOM 2987 N N . SER A 1 373 ? 29.042 -18.999 -10.471 1.00 73.44 373 SER A N 1
ATOM 2988 C CA . SER A 1 373 ? 30.463 -19.076 -10.105 1.00 73.44 373 SER A CA 1
ATOM 2989 C C . SER A 1 373 ? 31.128 -20.326 -10.689 1.00 73.44 373 SER A C 1
ATOM 2991 O O . SER A 1 373 ? 32.152 -20.194 -11.357 1.00 73.44 373 SER A O 1
ATOM 2993 N N . LYS A 1 374 ? 30.503 -21.508 -10.560 1.00 72.31 374 LYS A N 1
ATOM 2994 C CA . LYS A 1 374 ? 30.992 -22.762 -11.169 1.00 72.31 374 LYS A CA 1
ATOM 2995 C C . LYS A 1 374 ? 31.159 -22.651 -12.690 1.00 72.31 374 LYS A C 1
ATOM 2997 O O . LYS A 1 374 ? 32.151 -23.132 -13.231 1.00 72.31 374 LYS A O 1
ATOM 3002 N N . MET A 1 375 ? 30.228 -21.991 -13.385 1.00 63.97 375 MET A N 1
ATOM 3003 C CA . MET A 1 375 ? 30.346 -21.750 -14.830 1.00 63.97 375 MET A CA 1
ATOM 3004 C C . MET A 1 375 ? 31.511 -20.808 -15.171 1.00 63.97 375 MET A C 1
ATOM 3006 O O . MET A 1 375 ? 32.226 -21.056 -16.143 1.00 63.97 375 MET A O 1
ATOM 3010 N N . SER A 1 376 ? 31.746 -19.762 -14.371 1.00 61.66 376 SER A N 1
ATOM 3011 C CA . SER A 1 376 ? 32.886 -18.853 -14.572 1.00 61.66 376 SER A CA 1
ATOM 3012 C C . SER A 1 376 ? 34.243 -19.525 -14.316 1.00 61.66 376 SER A C 1
ATOM 3014 O O . SER A 1 376 ? 35.194 -19.289 -15.058 1.00 61.66 376 SER A O 1
ATOM 3016 N N . GLU A 1 377 ? 34.311 -20.422 -13.332 1.00 56.53 377 GLU A N 1
ATOM 3017 C CA . GLU A 1 377 ? 35.512 -21.166 -12.942 1.00 56.53 377 GLU A CA 1
ATOM 3018 C C . GLU A 1 377 ? 35.871 -22.242 -13.982 1.00 56.53 377 GLU A C 1
ATOM 3020 O O . GLU A 1 377 ? 36.999 -22.281 -14.476 1.00 56.53 377 GLU A O 1
ATOM 3025 N N . ALA A 1 378 ? 34.888 -23.024 -14.445 1.00 56.41 378 ALA A N 1
ATOM 3026 C CA . ALA A 1 378 ? 35.071 -23.963 -15.556 1.00 56.41 378 ALA A CA 1
ATOM 3027 C C . ALA A 1 378 ? 35.502 -23.263 -16.865 1.00 56.41 378 ALA A C 1
ATOM 3029 O O . ALA A 1 378 ? 36.291 -23.812 -17.637 1.00 56.41 378 ALA A O 1
ATOM 3030 N N . SER A 1 379 ? 35.029 -22.031 -17.094 1.00 55.53 379 SER A N 1
ATOM 3031 C CA . SER A 1 379 ? 35.424 -21.203 -18.245 1.00 55.53 379 SER A CA 1
ATOM 3032 C C . SER A 1 379 ? 36.843 -20.630 -18.129 1.00 55.53 379 SER A C 1
ATOM 3034 O O . SER A 1 379 ? 37.455 -20.312 -19.150 1.00 55.53 379 SER A O 1
ATOM 3036 N N . ALA A 1 380 ? 37.380 -20.489 -16.912 1.00 52.78 380 ALA A N 1
ATOM 3037 C CA . ALA A 1 380 ? 38.762 -20.071 -16.691 1.00 52.78 380 ALA A CA 1
ATOM 3038 C C . ALA A 1 380 ? 39.743 -21.217 -16.988 1.00 52.78 380 ALA A C 1
ATOM 3040 O O . ALA A 1 380 ? 40.709 -21.017 -17.723 1.00 52.78 380 ALA A O 1
ATOM 3041 N N . ILE A 1 381 ? 39.443 -22.430 -16.508 1.00 55.25 381 ILE A N 1
ATOM 3042 C CA . ILE A 1 381 ? 40.316 -23.611 -16.641 1.00 55.25 381 ILE A CA 1
ATOM 3043 C C . ILE A 1 381 ? 40.564 -23.976 -18.117 1.00 55.25 381 ILE A C 1
ATOM 3045 O O . ILE A 1 381 ? 41.710 -24.179 -18.516 1.00 55.25 381 ILE A O 1
ATOM 3049 N N . GLN A 1 382 ? 39.532 -23.946 -18.975 1.00 52.19 382 GLN A N 1
ATOM 3050 C CA . GLN A 1 382 ? 39.705 -24.180 -20.424 1.00 52.19 382 GLN A CA 1
ATOM 3051 C C . GLN A 1 382 ? 40.644 -23.163 -21.108 1.00 52.19 382 GLN A C 1
ATOM 3053 O O . GLN A 1 382 ? 41.190 -23.429 -22.183 1.00 52.19 382 GLN A O 1
ATOM 3058 N N . LYS A 1 383 ? 40.847 -21.990 -20.497 1.00 50.47 383 LYS A N 1
ATOM 3059 C CA . LYS A 1 383 ? 41.694 -20.920 -21.028 1.00 50.47 383 LYS A CA 1
ATOM 3060 C C . LYS A 1 383 ? 43.176 -21.095 -20.685 1.00 50.47 383 LYS A C 1
ATOM 3062 O O . LYS A 1 383 ? 44.008 -20.609 -21.448 1.00 50.47 383 LYS A O 1
ATOM 3067 N N . GLU A 1 384 ? 43.512 -21.803 -19.605 1.00 46.44 384 GLU A N 1
ATOM 3068 C CA . GLU A 1 384 ? 44.907 -22.092 -19.235 1.00 46.44 384 GLU A CA 1
ATOM 3069 C C . GLU A 1 384 ? 45.476 -23.290 -20.010 1.00 46.44 384 GLU A C 1
ATOM 3071 O O . GLU A 1 384 ? 46.540 -23.164 -20.620 1.00 46.44 384 GLU A O 1
ATOM 3076 N N . ASP A 1 385 ? 44.736 -24.404 -20.112 1.00 44.66 385 ASP A N 1
ATOM 3077 C CA . ASP A 1 385 ? 45.158 -25.588 -20.892 1.00 44.66 385 ASP A CA 1
ATOM 3078 C C . ASP A 1 385 ? 45.408 -25.272 -22.381 1.00 44.66 385 ASP A C 1
ATOM 3080 O O . ASP A 1 385 ? 46.227 -25.912 -23.049 1.00 44.66 385 ASP A O 1
ATOM 3084 N N . SER A 1 386 ? 44.751 -24.231 -22.900 1.00 46.47 386 SER A N 1
ATOM 3085 C CA . SER A 1 386 ? 44.939 -23.737 -24.268 1.00 46.47 386 SER A CA 1
ATOM 3086 C C . SER A 1 386 ? 46.335 -23.150 -24.540 1.00 46.47 386 SER A C 1
ATOM 3088 O O . SER A 1 386 ? 46.713 -23.026 -25.705 1.00 46.47 386 SER A O 1
ATOM 3090 N N . ASN A 1 387 ? 47.111 -22.781 -23.511 1.00 47.25 387 ASN A N 1
ATOM 3091 C CA . ASN A 1 387 ? 48.327 -21.967 -23.662 1.00 47.25 387 ASN A CA 1
ATOM 3092 C C . ASN A 1 387 ? 49.654 -22.735 -23.449 1.00 47.25 387 ASN A C 1
ATOM 3094 O O . ASN A 1 387 ? 50.735 -22.170 -23.594 1.00 47.25 387 ASN A O 1
ATOM 3098 N N . CYS A 1 388 ? 49.605 -24.037 -23.145 1.00 44.22 388 CYS A N 1
ATOM 3099 C CA . CYS A 1 388 ? 50.782 -24.854 -22.804 1.00 44.22 388 CYS A CA 1
ATOM 3100 C C . CYS A 1 388 ? 51.393 -25.645 -23.987 1.00 44.22 388 CYS A C 1
ATOM 3102 O O . CYS A 1 388 ? 51.844 -26.782 -23.820 1.00 44.22 388 CYS A O 1
ATOM 3104 N N . LYS A 1 389 ? 51.448 -25.064 -25.198 1.00 51.91 389 LYS A N 1
ATOM 3105 C CA . LYS A 1 389 ? 52.135 -25.667 -26.366 1.00 51.91 389 LYS A CA 1
ATOM 3106 C C . LYS A 1 389 ? 52.954 -24.656 -27.177 1.00 51.91 389 LYS A C 1
ATOM 3108 O O . LYS A 1 389 ? 52.450 -24.012 -28.089 1.00 51.91 389 LYS A O 1
ATOM 3113 N N . GLY A 1 390 ? 54.258 -24.623 -26.900 1.00 43.56 390 GLY A N 1
ATOM 3114 C CA . GLY A 1 390 ? 55.254 -23.796 -27.592 1.00 43.56 390 GLY A CA 1
ATOM 3115 C C . GLY A 1 390 ? 55.931 -22.811 -26.626 1.00 43.56 390 GLY A C 1
ATOM 3116 O O . GLY A 1 390 ? 55.265 -22.236 -25.783 1.00 43.56 390 GLY A O 1
ATOM 3117 N N . SER A 1 391 ? 57.246 -22.581 -26.654 1.00 40.62 391 SER A N 1
ATOM 3118 C CA . SER A 1 391 ? 58.257 -23.064 -27.604 1.00 40.62 391 SER A CA 1
ATOM 3119 C C . SER A 1 391 ? 59.566 -23.420 -26.899 1.00 40.62 391 SER A C 1
ATOM 3121 O O . SER A 1 391 ? 60.049 -22.671 -26.055 1.00 40.62 391 SER A O 1
ATOM 3123 N N . LYS A 1 392 ? 60.204 -24.520 -27.318 1.00 49.50 392 LYS A N 1
ATOM 3124 C CA . LYS A 1 392 ? 61.642 -24.707 -27.088 1.00 49.50 392 LYS A CA 1
ATOM 3125 C C . LYS A 1 392 ? 62.382 -23.764 -28.033 1.00 49.50 392 LYS A C 1
ATOM 3127 O O . LYS A 1 392 ? 62.162 -23.849 -29.238 1.00 49.50 392 LYS A O 1
ATOM 3132 N N . ASN A 1 393 ? 63.283 -22.929 -27.527 1.00 38.06 393 ASN A N 1
ATOM 3133 C CA . ASN A 1 393 ? 64.270 -22.279 -28.382 1.00 38.06 393 ASN A CA 1
ATOM 3134 C C . ASN A 1 393 ? 65.626 -22.214 -27.681 1.00 38.06 393 ASN A C 1
ATOM 3136 O O . ASN A 1 393 ? 65.737 -21.759 -26.547 1.00 38.06 393 ASN A O 1
ATOM 3140 N N . ILE A 1 394 ? 66.646 -22.730 -28.363 1.00 49.72 394 ILE A N 1
ATOM 3141 C CA . ILE A 1 394 ? 68.016 -22.834 -27.864 1.00 49.72 394 ILE A CA 1
ATOM 3142 C C . ILE A 1 394 ? 68.804 -21.670 -28.449 1.00 49.72 394 ILE A C 1
ATOM 3144 O O . ILE A 1 394 ? 68.858 -21.532 -29.672 1.00 49.72 394 ILE A O 1
ATOM 3148 N N . LYS A 1 395 ? 69.504 -20.900 -27.612 1.00 41.97 395 LYS A N 1
ATOM 3149 C CA . LYS A 1 395 ? 70.724 -20.224 -28.061 1.00 41.97 395 LYS A CA 1
ATOM 3150 C C . LYS A 1 395 ? 71.694 -19.967 -26.917 1.00 41.97 395 LYS A C 1
ATOM 3152 O O . LYS A 1 395 ? 71.348 -19.368 -25.906 1.00 41.97 395 LYS A O 1
ATOM 3157 N N . ASN A 1 396 ? 72.916 -20.443 -27.118 1.00 47.34 396 ASN A N 1
ATOM 3158 C CA . ASN A 1 396 ? 74.044 -20.242 -26.219 1.00 47.34 396 ASN A CA 1
ATOM 3159 C C . ASN A 1 396 ? 74.632 -18.839 -26.429 1.00 47.34 396 ASN A C 1
ATOM 3161 O O . ASN A 1 396 ? 74.580 -18.316 -27.543 1.00 47.34 396 ASN A O 1
ATOM 3165 N N . SER A 1 397 ? 75.342 -18.325 -25.427 1.00 31.95 397 SER A N 1
ATOM 3166 C CA . SER A 1 397 ? 76.534 -17.506 -25.668 1.00 31.95 397 SER A CA 1
ATOM 3167 C C . SER A 1 397 ? 77.606 -17.875 -24.638 1.00 31.95 397 SER A C 1
ATOM 3169 O O . SER A 1 397 ? 77.279 -17.938 -23.453 1.00 31.95 397 SER A O 1
ATOM 3171 N N . PRO A 1 398 ? 78.850 -18.178 -25.050 1.00 65.06 398 PRO A N 1
ATOM 3172 C CA . PRO A 1 398 ? 79.932 -18.495 -24.128 1.00 65.06 398 PRO A CA 1
ATOM 3173 C C . PRO A 1 398 ? 80.808 -17.275 -23.805 1.00 65.06 398 PRO A C 1
ATOM 3175 O O . PRO A 1 398 ? 81.108 -16.485 -24.698 1.00 65.06 398 PRO A O 1
ATOM 3178 N N . ARG A 1 399 ? 81.336 -17.289 -22.573 1.00 48.78 399 ARG A N 1
ATOM 3179 C CA . ARG A 1 399 ? 82.431 -16.465 -22.027 1.00 48.78 399 ARG A CA 1
ATOM 3180 C C . ARG A 1 399 ? 82.119 -15.006 -21.681 1.00 48.78 399 ARG A C 1
ATOM 3182 O O . ARG A 1 399 ? 81.689 -14.248 -22.568 1.00 48.78 399 ARG A O 1
#

pLDDT: mean 75.08, std 26.31, range [27.69, 98.69]

InterPro domains:
  IPR024957 Cep57 centrosome microtubule-binding domain [PF06657] (287-359)
  IPR025913 Cep57 centrosome localisation domain [PF14073] (54-216)
  IPR051756 Centrosomal microtubule-associated protein [PTHR19336] (2-239)

Solvent-accessible surface area (backbone atoms only — not comparable to full-atom values): 25119 Å² total; per-residue (Å²): 139,83,82,83,87,83,74,84,79,81,75,79,91,80,77,78,83,77,80,76,77,79,82,86,74,91,74,90,81,79,88,85,83,90,74,83,80,75,86,73,94,71,84,85,79,84,85,79,92,46,74,70,64,53,54,52,49,57,49,52,56,50,50,54,48,51,52,52,53,46,52,52,52,51,51,52,50,56,48,53,52,52,51,52,52,49,54,52,49,51,55,54,51,56,49,51,51,55,50,52,55,50,52,52,51,54,47,52,54,50,54,52,50,52,51,51,52,50,51,51,53,51,49,60,48,52,53,51,51,51,56,49,51,51,52,52,51,50,52,54,50,56,49,52,51,53,51,52,50,49,52,56,48,49,55,52,49,54,55,47,55,53,50,50,56,46,52,54,53,50,50,58,51,48,56,52,49,53,54,52,50,54,54,50,55,53,52,48,54,51,49,52,50,53,52,45,57,51,50,55,52,50,51,52,51,52,49,52,51,47,53,51,47,54,53,53,55,74,73,52,82,83,82,80,85,84,88,83,91,81,88,80,90,85,88,88,88,78,84,90,82,83,88,86,91,77,90,79,88,81,94,82,82,93,79,92,80,86,85,79,93,80,90,78,89,79,85,82,92,79,95,81,79,88,79,83,79,82,77,85,80,87,92,76,94,58,102,67,48,71,68,54,52,55,55,50,57,52,49,54,52,48,50,54,55,48,54,60,46,54,52,51,52,49,53,48,52,50,52,59,47,53,49,71,75,49,90,47,66,80,55,38,58,50,48,52,54,52,47,57,52,48,52,53,55,48,51,55,48,53,51,50,51,56,53,50,52,55,49,48,54,50,50,51,59,49,51,54,51,55,50,52,49,51,54,54,50,59,58,49,53,63,58,56,74,72,65,80,78,81,78,92,80,90,80,89,84,85,134

Nearest PDB structures (foldseek):
  3na7-assembly1_A  TM=3.093E-01  e=2.383E-01  Helicobacter pylori NCTC 11638
  7pg5-assembly1_B  TM=5.164E-01  e=2.409E+00  Homo sapiens
  8tgd-assembly1_B  TM=5.196E-01  e=4.666E+00  Homo sapiens

Mean predicted aligned error: 23.1 Å

Secondary structure (DSSP, 8-state):
---------------PPP-PPP---------------------PPP----HHHHHHHHHHHHHHHHHHHHHHHHHHHHHHHHHHHHHHHHHHHHHHHHHHHHHHHHHHHHHHHHHHHHHHHHHHHHHHHHHHHHHHHHHHHHHHHHHHHHHHHHHHHHHHHHHHHHHHHHHHHHHHHHHHHHHHHHHHHHHHHHHHHHHHHHHHHHHHHHHHHHHHHHHS----------------------------------------------PPP-----------------TTHHHHHHHHHHHHHHHHHHHHHHHHHHHHHHHHHHHHH---HHHHHHHHHHHHHHHHHHHHHHHHHHHHHHHHHHHHHHHHHHHHHHHHHHHHHHHHHTT------------